Protein AF-A0A660KVC2-F1 (afdb_monomer)

Sequence (529 aa):
MSEDPYRMYIVVRRGAFTSLDAGGRMVGLAAVRAVRQFDMPAEWLARAGKVVLRARQPSQFARLLEEPHAVGGDGVIALPPRRRSERSETLMKIQAMSTELDAPPASASAPVVYAVNPHVTMSTGKTLAQIAHAAVMADQLGLDVTHARVVVPRDWERLDGCVAEVRDAGLTEVPPGTVTVRVLESKPMRAFASDNYAPILPEALEAINAANVGHAVSYGADEWTDRLRDRSAEVFGTRDIFPVFNGTGANVVGLRAMLRPWQGVICAETAHLNVDEGGAPEVMGAIKLLTVPTPDGKLTPSLVDTRVTRIGDEHAVQPGVVSVTQSTELGTLYTVEELRALADHAHAHGMLFHIDGSRLANAAASLDVDLRAITTDVGADVVSVGGTKIGLLAAEAVLVLNPELAPSLLYLRKQSMQLASKMRFVSAQLLALLDGDLWRRSAGNANAMAQRLADGVREHVEVTQPVQANGVFAILPPGAAGELQRSFKFYEWNEATGEVRWMCSWDTTEADVDAFVAAVRDVVAATVQ

Nearest PDB structures (foldseek):
  7w0i-assembly1_A  TM=9.593E-01  e=3.710E-34  Mycolicibacterium vanbaalenii PYR-1
  5vye-assembly1_C  TM=9.673E-01  e=1.315E-33  Pseudomonas putida
  7yvr-assembly1_C  TM=9.758E-01  e=3.399E-33  Neptunomonas marina
  1v72-assembly1_A  TM=9.641E-01  e=1.569E-32  Pseudomonas putida
  3wgb-assembly1_C  TM=8.639E-01  e=2.713E-19  Aeromonas jandaei

Structure (mmCIF, N/CA/C/O backbone):
data_AF-A0A660KVC2-F1
#
_entry.id   AF-A0A660KVC2-F1
#
loop_
_atom_site.group_PDB
_atom_site.id
_atom_site.type_symbol
_atom_site.label_atom_id
_atom_site.label_alt_id
_atom_site.label_comp_id
_atom_site.label_asym_id
_atom_site.label_entity_id
_atom_site.label_seq_id
_atom_site.pdbx_PDB_ins_code
_atom_site.Cartn_x
_atom_site.Cartn_y
_atom_site.Cartn_z
_atom_site.occupancy
_atom_site.B_iso_or_equiv
_atom_site.auth_seq_id
_atom_site.auth_comp_id
_atom_site.auth_asym_id
_atom_site.auth_atom_id
_atom_site.pdbx_PDB_model_num
ATOM 1 N N . MET A 1 1 ? 38.945 -5.218 -45.759 1.00 55.22 1 MET A N 1
ATOM 2 C CA . MET A 1 1 ? 37.514 -5.109 -45.380 1.00 55.22 1 MET A CA 1
ATOM 3 C C . MET A 1 1 ? 36.701 -5.141 -46.663 1.00 55.22 1 MET A C 1
ATOM 5 O O . MET A 1 1 ? 37.170 -4.549 -47.622 1.00 55.22 1 MET A O 1
ATOM 9 N N . SER A 1 2 ? 35.556 -5.837 -46.700 1.00 62.12 2 SER A N 1
ATOM 10 C CA . SER A 1 2 ? 34.644 -5.810 -47.861 1.00 62.12 2 SER A CA 1
ATOM 11 C C . SER A 1 2 ? 34.328 -4.358 -48.246 1.00 62.12 2 SER A C 1
ATOM 13 O O . SER A 1 2 ? 34.003 -3.564 -47.361 1.00 62.12 2 SER A O 1
ATOM 15 N N . GLU A 1 3 ? 34.449 -4.009 -49.530 1.00 77.19 3 GLU A N 1
ATOM 16 C CA . GLU A 1 3 ? 34.152 -2.659 -50.040 1.00 77.19 3 GLU A CA 1
ATOM 17 C C . GLU A 1 3 ? 32.653 -2.315 -49.952 1.00 77.19 3 GLU A C 1
ATOM 19 O O . GLU A 1 3 ? 32.286 -1.140 -49.974 1.00 77.19 3 GLU A O 1
ATOM 24 N N . ASP A 1 4 ? 31.792 -3.327 -49.779 1.00 86.50 4 ASP A N 1
ATOM 25 C CA . ASP A 1 4 ? 30.340 -3.173 -49.692 1.00 86.50 4 ASP A CA 1
ATOM 26 C C . ASP A 1 4 ? 29.723 -4.025 -48.557 1.00 86.50 4 ASP A C 1
ATOM 28 O O . ASP A 1 4 ? 29.153 -5.092 -48.808 1.00 86.50 4 ASP A O 1
ATOM 32 N N . PRO A 1 5 ? 29.880 -3.615 -47.281 1.00 88.69 5 PRO A N 1
ATOM 33 C CA . PRO A 1 5 ? 29.387 -4.377 -46.138 1.00 88.69 5 PRO A CA 1
ATOM 34 C C . PRO A 1 5 ? 27.872 -4.229 -45.951 1.00 88.69 5 PRO A C 1
ATOM 36 O O . PRO A 1 5 ? 27.295 -3.169 -46.210 1.00 88.69 5 PRO A O 1
ATOM 39 N N . TYR A 1 6 ? 27.240 -5.248 -45.364 1.00 91.06 6 TYR A N 1
ATOM 40 C CA . TYR A 1 6 ? 25.853 -5.149 -44.914 1.00 91.06 6 TYR A CA 1
ATOM 41 C C . TYR A 1 6 ? 25.669 -4.017 -43.890 1.00 91.06 6 TYR A C 1
ATOM 43 O O . TYR A 1 6 ? 26.442 -3.860 -42.930 1.00 91.06 6 TYR A O 1
ATOM 51 N N . ARG A 1 7 ? 24.607 -3.228 -44.080 1.00 91.88 7 ARG A N 1
ATOM 52 C CA . ARG A 1 7 ? 24.173 -2.182 -43.148 1.00 91.88 7 ARG A CA 1
ATOM 53 C C . ARG A 1 7 ? 22.661 -2.194 -43.006 1.00 91.88 7 ARG A C 1
ATOM 55 O O . ARG A 1 7 ? 21.950 -2.258 -44.003 1.00 91.88 7 ARG A O 1
ATOM 62 N N . MET A 1 8 ? 22.190 -2.075 -41.770 1.00 93.50 8 MET A N 1
ATOM 63 C CA . MET A 1 8 ? 20.798 -1.734 -41.485 1.00 93.50 8 MET A CA 1
ATOM 64 C C . MET A 1 8 ? 20.607 -0.235 -41.723 1.00 93.50 8 MET A C 1
ATOM 66 O O . MET A 1 8 ? 21.401 0.574 -41.233 1.00 93.50 8 MET A O 1
ATOM 70 N N . TYR A 1 9 ? 19.565 0.136 -42.462 1.00 94.12 9 TYR A N 1
ATOM 71 C CA . TYR A 1 9 ? 19.250 1.535 -42.747 1.00 94.12 9 TYR A CA 1
ATOM 72 C C . TYR A 1 9 ? 18.032 1.954 -41.947 1.00 94.12 9 TYR A C 1
ATOM 74 O O . TYR A 1 9 ? 16.957 1.385 -42.110 1.00 94.12 9 TYR A O 1
ATOM 82 N N . ILE A 1 10 ? 18.204 2.961 -41.099 1.00 95.75 10 ILE A N 1
ATOM 83 C CA . ILE A 1 10 ? 17.119 3.539 -40.314 1.00 95.75 10 ILE A CA 1
ATOM 84 C C . ILE A 1 10 ? 16.818 4.907 -40.905 1.00 95.75 10 ILE A C 1
ATOM 86 O O . ILE A 1 10 ? 17.673 5.789 -40.908 1.00 95.75 10 ILE A O 1
ATOM 90 N N . VAL A 1 11 ? 15.626 5.087 -41.454 1.00 94.94 11 VAL A N 1
ATOM 91 C CA . VAL A 1 11 ? 15.217 6.328 -42.100 1.00 94.94 11 VAL A CA 1
ATOM 92 C C . VAL A 1 11 ? 14.275 7.089 -41.186 1.00 94.94 11 VAL A C 1
ATOM 94 O O . VAL A 1 11 ? 13.237 6.576 -40.777 1.00 94.94 11 VAL A O 1
ATOM 97 N N . VAL A 1 12 ? 14.625 8.339 -40.897 1.00 95.06 12 VAL A N 1
ATOM 98 C CA . VAL A 1 12 ? 13.819 9.240 -40.073 1.00 95.06 12 VAL A CA 1
ATOM 99 C C . VAL A 1 12 ? 13.183 10.323 -40.940 1.00 95.06 12 VAL A C 1
ATOM 101 O O . VAL A 1 12 ? 13.833 10.930 -41.801 1.00 95.06 12 VAL A O 1
ATOM 104 N N . ARG A 1 13 ? 11.892 10.577 -40.731 1.00 93.94 13 ARG A N 1
ATOM 105 C CA . ARG A 1 13 ? 11.161 11.676 -41.363 1.00 93.94 13 ARG A CA 1
ATOM 106 C C . ARG A 1 13 ? 11.606 12.992 -40.737 1.00 93.94 13 ARG A C 1
ATOM 108 O O . ARG A 1 13 ? 11.721 13.109 -39.518 1.00 93.94 13 ARG A O 1
ATOM 115 N N . ARG A 1 14 ? 11.818 14.020 -41.560 1.00 90.88 14 ARG A N 1
ATOM 116 C CA . ARG A 1 14 ? 12.058 15.377 -41.055 1.00 90.88 14 ARG A CA 1
ATOM 117 C C . ARG A 1 14 ? 10.936 15.792 -40.091 1.00 90.88 14 ARG A C 1
ATOM 119 O O . ARG A 1 14 ? 9.765 15.706 -40.446 1.00 90.88 14 ARG A O 1
ATOM 126 N N . GLY A 1 15 ? 11.314 16.254 -38.899 1.00 88.62 15 GLY A N 1
ATOM 127 C CA . GLY A 1 15 ? 10.369 16.693 -37.869 1.00 88.62 15 GLY A CA 1
ATOM 128 C C . GLY A 1 15 ? 9.668 15.562 -37.110 1.00 88.62 15 GLY A C 1
ATOM 129 O O . GLY A 1 15 ? 8.709 15.842 -36.406 1.00 88.62 15 GLY A O 1
ATOM 130 N N . ALA A 1 16 ? 10.107 14.302 -37.240 1.00 90.19 16 ALA A N 1
ATOM 131 C CA . ALA A 1 16 ? 9.573 13.202 -36.426 1.00 90.19 16 ALA A CA 1
ATOM 132 C C . ALA A 1 16 ? 9.851 13.385 -34.922 1.00 90.19 16 ALA A C 1
ATOM 134 O O . ALA A 1 16 ? 9.072 12.934 -34.093 1.00 90.19 16 ALA A O 1
ATOM 135 N N . PHE A 1 17 ? 10.948 14.058 -34.581 1.00 93.31 17 PHE A N 1
ATOM 136 C CA . PHE A 1 17 ? 11.361 14.381 -33.218 1.00 93.31 17 PHE A CA 1
ATOM 137 C C . PHE A 1 17 ? 12.296 15.598 -33.241 1.00 93.31 17 PHE A C 1
ATOM 139 O O . PHE A 1 17 ? 12.902 15.897 -34.276 1.00 93.31 17 PHE A O 1
ATOM 146 N N . THR A 1 18 ? 12.411 16.291 -32.106 1.00 92.81 18 THR A N 1
ATOM 147 C CA . THR A 1 18 ? 13.280 17.471 -31.932 1.00 92.81 18 THR A CA 1
ATOM 148 C C . THR A 1 18 ? 14.447 17.231 -30.975 1.00 92.81 18 THR A C 1
ATOM 150 O O . THR A 1 18 ? 15.451 17.924 -31.082 1.00 92.81 18 THR A O 1
ATOM 153 N N . SER A 1 19 ? 14.375 16.213 -30.108 1.00 95.56 19 SER A N 1
ATOM 154 C CA . SER A 1 19 ? 15.420 15.889 -29.129 1.00 95.56 19 SER A CA 1
ATOM 155 C C . SER A 1 19 ? 16.122 14.563 -29.415 1.00 95.56 19 SER A C 1
ATOM 157 O O . SER A 1 19 ? 15.546 13.645 -30.013 1.00 95.56 19 SER A O 1
ATOM 159 N N . LEU A 1 20 ? 17.370 14.444 -28.950 1.00 95.31 20 LEU A N 1
ATOM 160 C CA . LEU A 1 20 ? 18.139 13.201 -29.047 1.00 95.31 20 LEU A CA 1
ATOM 161 C C . LEU A 1 20 ? 17.508 12.067 -28.222 1.00 95.31 20 LEU A C 1
ATOM 163 O O . LEU A 1 20 ? 17.579 10.915 -28.635 1.00 95.31 20 LEU A O 1
ATOM 167 N N . ASP A 1 21 ? 16.847 12.392 -27.108 1.00 96.25 21 ASP A N 1
ATOM 168 C CA . ASP A 1 21 ? 16.112 11.433 -26.270 1.00 96.25 21 ASP A CA 1
ATOM 169 C C . ASP A 1 21 ? 14.942 10.786 -27.021 1.00 96.25 21 ASP A C 1
ATOM 171 O O . ASP A 1 21 ? 14.884 9.563 -27.172 1.00 96.25 21 ASP A O 1
ATOM 175 N N . ALA A 1 22 ? 14.050 11.601 -27.593 1.00 94.38 22 ALA A N 1
ATOM 176 C CA . ALA A 1 22 ? 12.944 11.087 -28.395 1.00 94.38 22 ALA A CA 1
ATOM 177 C C . ALA A 1 22 ? 13.447 10.340 -29.641 1.00 94.38 22 ALA A C 1
ATOM 179 O O . ALA A 1 22 ? 12.988 9.232 -29.924 1.00 94.38 22 ALA A O 1
ATOM 180 N N . GLY A 1 23 ? 14.426 10.915 -30.349 1.00 94.75 23 GLY A N 1
ATOM 181 C CA . GLY A 1 23 ? 15.004 10.307 -31.544 1.00 94.75 23 GLY A CA 1
ATOM 182 C C . GLY A 1 23 ? 15.671 8.964 -31.267 1.00 94.75 23 GLY A C 1
ATOM 183 O O . GLY A 1 23 ? 15.422 8.000 -31.988 1.00 94.75 23 GLY A O 1
ATOM 184 N N . GLY A 1 24 ? 16.480 8.877 -30.210 1.00 95.50 24 GLY A N 1
ATOM 185 C CA . GLY A 1 24 ? 17.190 7.658 -29.834 1.00 95.50 24 GLY A CA 1
ATOM 186 C C . GLY A 1 24 ? 16.246 6.535 -29.422 1.00 95.50 24 GLY A C 1
ATOM 187 O O . GLY A 1 24 ? 16.423 5.412 -29.890 1.00 95.50 24 GLY A O 1
ATOM 188 N N . ARG A 1 25 ? 15.190 6.838 -28.651 1.00 94.44 25 ARG A N 1
ATOM 189 C CA . ARG A 1 25 ? 14.144 5.858 -28.308 1.00 94.44 25 ARG A CA 1
ATOM 190 C C . ARG A 1 25 ? 13.460 5.303 -29.558 1.00 94.44 25 ARG A C 1
ATOM 192 O O . ARG A 1 25 ? 13.376 4.090 -29.728 1.00 94.44 25 ARG A O 1
ATOM 199 N N . MET A 1 26 ? 13.002 6.178 -30.456 1.00 95.06 26 MET A N 1
ATOM 200 C CA . MET A 1 26 ? 12.281 5.762 -31.668 1.00 95.06 26 MET A CA 1
ATOM 201 C C . MET A 1 26 ? 13.167 4.959 -32.627 1.00 95.06 26 MET A C 1
ATOM 203 O O . MET A 1 26 ? 12.741 3.940 -33.169 1.00 95.06 26 MET A O 1
ATOM 207 N N . VAL A 1 27 ? 14.413 5.400 -32.821 1.00 95.56 27 VAL A N 1
ATOM 208 C CA . VAL A 1 27 ? 15.405 4.720 -33.662 1.00 95.56 27 VAL A CA 1
ATOM 209 C C . VAL A 1 27 ? 15.804 3.363 -33.074 1.00 95.56 27 VAL A C 1
ATOM 211 O O . VAL A 1 27 ? 15.880 2.382 -33.815 1.00 95.56 27 VAL A O 1
ATOM 214 N N . GLY A 1 28 ? 16.008 3.284 -31.756 1.00 95.31 28 GLY A N 1
ATOM 215 C CA . GLY A 1 28 ? 16.292 2.034 -31.054 1.00 95.31 28 GLY A CA 1
ATOM 216 C C . GLY A 1 28 ? 15.158 1.022 -31.179 1.00 95.31 28 GLY A C 1
ATOM 217 O O . GLY A 1 28 ? 15.394 -0.112 -31.592 1.00 95.31 28 GLY A O 1
ATOM 218 N N . LEU A 1 29 ? 13.920 1.454 -30.928 1.00 94.12 29 LEU A N 1
ATOM 219 C CA . LEU A 1 29 ? 12.742 0.597 -31.044 1.00 94.12 29 LEU A CA 1
ATOM 220 C C . LEU A 1 29 ? 12.541 0.080 -32.476 1.00 94.12 29 LEU A C 1
ATOM 222 O O . LEU A 1 29 ? 12.248 -1.098 -32.670 1.00 94.12 29 LEU A O 1
ATOM 226 N N . ALA A 1 30 ? 12.733 0.931 -33.488 1.00 94.25 30 ALA A N 1
ATOM 227 C CA . ALA A 1 30 ? 12.654 0.510 -34.886 1.00 94.25 30 ALA A CA 1
ATOM 228 C C . ALA A 1 30 ? 13.721 -0.545 -35.230 1.00 94.25 30 ALA A C 1
ATOM 230 O O . ALA A 1 30 ? 13.408 -1.538 -35.885 1.00 94.25 30 ALA A O 1
ATOM 231 N N . ALA A 1 31 ? 14.960 -0.370 -34.753 1.00 94.38 31 ALA A N 1
ATOM 232 C CA . ALA A 1 31 ? 16.032 -1.342 -34.962 1.00 94.38 31 ALA A CA 1
ATOM 233 C C . ALA A 1 31 ? 15.721 -2.698 -34.311 1.00 94.38 31 ALA A C 1
ATOM 235 O O . ALA A 1 31 ? 15.886 -3.730 -34.957 1.00 94.38 31 ALA A O 1
ATOM 236 N N . VAL A 1 32 ? 15.228 -2.696 -33.070 1.00 94.06 32 VAL A N 1
ATOM 237 C CA . VAL A 1 32 ? 14.832 -3.918 -32.350 1.00 94.06 32 VAL A CA 1
ATOM 238 C C . VAL A 1 32 ? 13.698 -4.644 -33.067 1.00 94.06 32 VAL A C 1
ATOM 240 O O . VAL A 1 32 ? 13.800 -5.843 -33.319 1.00 94.06 32 VAL A O 1
ATOM 243 N N . ARG A 1 33 ? 12.652 -3.924 -33.491 1.00 92.56 33 ARG A N 1
ATOM 244 C CA . ARG A 1 33 ? 11.556 -4.521 -34.271 1.00 92.56 33 ARG A CA 1
ATOM 245 C C . ARG A 1 33 ? 12.059 -5.151 -35.571 1.00 92.56 33 ARG A C 1
ATOM 247 O O . ARG A 1 33 ? 11.649 -6.258 -35.893 1.00 92.56 33 ARG A O 1
ATOM 254 N N . ALA A 1 34 ? 12.972 -4.490 -36.285 1.00 91.38 34 ALA A N 1
ATOM 255 C CA . ALA A 1 34 ? 13.549 -5.039 -37.511 1.00 91.38 34 ALA A CA 1
ATOM 256 C C . ALA A 1 34 ? 14.370 -6.318 -37.266 1.00 91.38 34 ALA A C 1
ATOM 258 O O . ALA A 1 34 ? 14.262 -7.251 -38.055 1.00 91.38 34 ALA A O 1
ATOM 259 N N . VAL A 1 35 ? 15.157 -6.384 -36.182 1.00 91.69 35 VAL A N 1
ATOM 260 C CA . VAL A 1 35 ? 15.903 -7.605 -35.809 1.00 91.69 35 VAL A CA 1
ATOM 261 C C . VAL A 1 35 ? 14.960 -8.747 -35.426 1.00 91.69 35 VAL A C 1
ATOM 263 O O . VAL A 1 35 ? 15.225 -9.886 -35.786 1.00 91.69 35 VAL A O 1
ATOM 266 N N . ARG A 1 36 ? 13.857 -8.459 -34.726 1.00 90.62 36 ARG A N 1
ATOM 267 C CA . ARG A 1 36 ? 12.861 -9.473 -34.338 1.00 90.62 36 ARG A CA 1
ATOM 268 C C . ARG A 1 36 ? 12.024 -9.981 -35.514 1.00 90.62 36 ARG A C 1
ATOM 270 O O . ARG A 1 36 ? 11.565 -11.115 -35.485 1.00 90.62 36 ARG A O 1
ATOM 277 N N . GLN A 1 37 ? 11.777 -9.131 -36.509 1.00 90.06 37 GLN A N 1
ATOM 278 C CA . GLN A 1 37 ? 10.867 -9.433 -37.615 1.00 90.06 37 GLN A CA 1
ATOM 279 C C . GLN A 1 37 ? 11.550 -10.102 -38.814 1.00 90.06 37 GLN A C 1
ATOM 281 O O . GLN A 1 37 ? 10.869 -10.763 -39.597 1.00 90.06 37 GLN A O 1
ATOM 286 N N . PHE A 1 38 ? 12.861 -9.924 -38.996 1.00 87.25 38 PHE A N 1
ATOM 287 C CA . PHE A 1 38 ? 13.574 -10.429 -40.171 1.00 87.25 38 PHE A CA 1
ATOM 288 C C . PHE A 1 38 ? 14.781 -11.282 -39.810 1.00 87.25 38 PHE A C 1
ATOM 290 O O . PHE A 1 38 ? 15.498 -10.998 -38.853 1.00 87.25 38 PHE A O 1
ATOM 297 N N . ASP A 1 39 ? 15.081 -12.245 -40.678 1.00 85.88 39 ASP A N 1
ATOM 298 C CA . ASP A 1 39 ? 16.322 -13.005 -40.606 1.00 85.88 39 ASP A CA 1
ATOM 299 C C . ASP A 1 39 ? 17.520 -12.112 -40.951 1.00 85.88 39 ASP A C 1
ATOM 301 O O . ASP A 1 39 ? 17.613 -11.519 -42.031 1.00 85.88 39 ASP A O 1
ATOM 305 N N . MET A 1 40 ? 18.454 -11.993 -40.008 1.00 88.62 40 MET A N 1
ATOM 306 C CA . MET A 1 40 ? 19.646 -11.162 -40.159 1.00 88.62 40 MET A CA 1
ATOM 307 C C . MET A 1 40 ? 20.778 -11.957 -40.834 1.00 88.62 40 MET A C 1
ATOM 309 O O . MET A 1 40 ? 21.119 -13.042 -40.357 1.00 88.62 40 MET A O 1
ATOM 313 N N . PRO A 1 41 ? 21.436 -11.427 -41.887 1.00 88.44 41 PRO A N 1
ATOM 314 C CA . PRO A 1 41 ? 22.570 -12.104 -42.513 1.00 88.44 41 PRO A CA 1
ATOM 315 C C . PRO A 1 41 ? 23.691 -12.390 -41.506 1.00 88.44 41 PRO A C 1
ATOM 317 O O . PRO A 1 41 ? 24.095 -11.495 -40.761 1.00 88.44 41 PRO A O 1
ATOM 320 N N . ALA A 1 42 ? 24.263 -13.599 -41.532 1.00 86.62 42 ALA A N 1
ATOM 321 C CA . ALA A 1 42 ? 25.360 -13.991 -40.636 1.00 86.62 42 ALA A CA 1
ATOM 322 C C . ALA A 1 42 ? 26.570 -13.036 -40.721 1.00 86.62 42 ALA A C 1
ATOM 324 O O . ALA A 1 42 ? 27.172 -12.691 -39.706 1.00 86.62 42 ALA A O 1
ATOM 325 N N . GLU A 1 43 ? 26.876 -12.532 -41.924 1.00 86.69 43 GLU A N 1
ATOM 326 C CA . GLU A 1 43 ? 27.922 -11.523 -42.145 1.00 86.69 43 GLU A CA 1
ATOM 327 C C . GLU A 1 43 ? 27.616 -10.198 -41.422 1.00 86.69 43 GLU A C 1
ATOM 329 O O . GLU A 1 43 ? 28.523 -9.546 -40.904 1.00 86.69 43 GLU A O 1
ATOM 334 N N . TRP A 1 44 ? 26.341 -9.798 -41.348 1.00 88.94 44 TRP A N 1
ATOM 335 C CA . TRP A 1 44 ? 25.939 -8.612 -40.594 1.00 88.94 44 TRP A CA 1
ATOM 336 C C . TRP A 1 44 ? 25.977 -8.865 -39.089 1.00 88.94 44 TRP A C 1
ATOM 338 O O . TRP A 1 44 ? 26.478 -8.013 -38.363 1.00 88.94 44 TRP A O 1
ATOM 348 N N . LEU A 1 45 ? 25.515 -10.026 -38.618 1.00 83.31 45 LEU A N 1
ATOM 349 C CA . LEU A 1 45 ? 25.576 -10.391 -37.198 1.00 83.31 45 LEU A CA 1
ATOM 350 C C . LEU A 1 45 ? 27.017 -10.362 -36.662 1.00 83.31 45 LEU A C 1
ATOM 352 O O . LEU A 1 45 ? 27.244 -9.880 -35.556 1.00 83.31 45 LEU A O 1
ATOM 356 N N . ALA A 1 46 ? 27.997 -10.770 -37.477 1.00 81.69 46 ALA A N 1
ATOM 357 C CA . ALA A 1 46 ? 29.417 -10.707 -37.128 1.00 81.69 46 ALA A CA 1
ATOM 358 C C . ALA A 1 46 ? 29.962 -9.270 -36.968 1.00 81.69 46 ALA A C 1
ATOM 360 O O . ALA A 1 46 ? 30.953 -9.060 -36.268 1.00 81.69 46 ALA A O 1
ATOM 361 N N . ARG A 1 47 ? 29.350 -8.267 -37.620 1.00 82.75 47 ARG A N 1
ATOM 362 C CA . ARG A 1 47 ? 29.733 -6.846 -37.503 1.00 82.75 47 ARG A CA 1
ATOM 363 C C . ARG A 1 47 ? 28.551 -5.918 -37.802 1.00 82.75 47 ARG A C 1
ATOM 365 O O . ARG A 1 47 ? 28.486 -5.276 -38.859 1.00 82.75 47 ARG A O 1
ATOM 372 N N . ALA A 1 48 ? 27.633 -5.828 -36.842 1.00 83.25 48 ALA A N 1
ATOM 373 C CA . ALA A 1 48 ? 26.320 -5.206 -37.002 1.00 83.25 48 ALA A CA 1
ATOM 374 C C . ALA A 1 48 ? 26.373 -3.675 -37.166 1.00 83.25 48 ALA A C 1
ATOM 376 O O . ALA A 1 48 ? 26.184 -2.911 -36.221 1.00 83.25 48 ALA A O 1
ATOM 377 N N . GLY A 1 49 ? 26.585 -3.199 -38.395 1.00 87.56 49 GLY A N 1
ATOM 378 C CA . GLY A 1 49 ? 26.581 -1.768 -38.710 1.00 87.56 49 GLY A CA 1
ATOM 379 C C . GLY A 1 49 ? 25.186 -1.216 -39.005 1.00 87.56 49 GLY A C 1
ATOM 380 O O . GLY A 1 49 ? 24.397 -1.841 -39.722 1.00 87.56 49 GLY A O 1
ATOM 381 N N . LYS A 1 50 ? 24.908 -0.010 -38.504 1.00 92.19 50 LYS A N 1
ATOM 382 C CA . LYS A 1 50 ? 23.650 0.725 -38.704 1.00 92.19 50 LYS A CA 1
ATOM 383 C C . LYS A 1 50 ? 23.940 2.111 -39.281 1.00 92.19 50 LYS A C 1
ATOM 385 O O . LYS A 1 50 ? 24.973 2.702 -38.976 1.00 92.19 50 LYS A O 1
ATOM 390 N N . VAL A 1 51 ? 23.049 2.625 -40.126 1.00 93.31 51 VAL A N 1
ATOM 391 C CA . VAL A 1 51 ? 23.160 3.961 -40.730 1.00 93.31 51 VAL A CA 1
ATOM 392 C C . VAL A 1 51 ? 21.826 4.682 -40.600 1.00 93.31 51 VAL A C 1
ATOM 394 O O . VAL A 1 51 ? 20.808 4.171 -41.062 1.00 93.31 51 VAL A O 1
ATOM 397 N N . VAL A 1 52 ? 21.841 5.885 -40.021 1.00 95.00 52 VAL A N 1
ATOM 398 C CA . VAL A 1 52 ? 20.643 6.726 -39.896 1.00 95.00 52 VAL A CA 1
ATOM 399 C C . VAL A 1 52 ? 20.591 7.755 -41.026 1.00 95.00 52 VAL A C 1
ATOM 401 O O . VAL A 1 52 ? 21.492 8.582 -41.202 1.00 95.00 52 VAL A O 1
ATOM 404 N N . LEU A 1 53 ? 19.519 7.697 -41.808 1.00 94.69 53 LEU A N 1
ATOM 405 C CA . LEU A 1 53 ? 19.264 8.523 -42.983 1.00 94.69 53 LEU A CA 1
ATOM 406 C C . LEU A 1 53 ? 18.053 9.433 -42.745 1.00 94.69 53 LEU A C 1
ATOM 408 O O . LEU A 1 53 ? 17.168 9.103 -41.962 1.00 94.69 53 LEU A O 1
ATOM 412 N N . ARG A 1 54 ? 17.977 10.572 -43.443 1.00 93.94 54 ARG A N 1
ATOM 413 C CA . ARG A 1 54 ? 16.888 11.551 -43.278 1.00 93.94 54 ARG A CA 1
ATOM 414 C C . ARG A 1 54 ? 16.062 11.721 -44.548 1.00 93.94 54 ARG A C 1
ATOM 416 O O . ARG A 1 54 ? 16.533 12.332 -45.511 1.00 93.94 54 ARG A O 1
ATOM 423 N N . ALA A 1 55 ? 14.796 11.313 -44.502 1.00 92.25 55 ALA A N 1
ATOM 424 C CA . ALA A 1 55 ? 13.803 11.653 -45.518 1.00 92.25 55 ALA A CA 1
ATOM 425 C C . ALA A 1 55 ? 13.378 13.123 -45.352 1.00 92.25 55 ALA A C 1
ATOM 427 O O . ALA A 1 55 ? 12.752 13.507 -44.360 1.00 92.25 55 ALA A O 1
ATOM 428 N N . ARG A 1 56 ? 13.760 13.974 -46.311 1.00 87.56 56 ARG A N 1
ATOM 429 C CA . ARG A 1 56 ? 13.514 15.428 -46.261 1.00 87.56 56 ARG A CA 1
ATOM 430 C C . ARG A 1 56 ? 12.117 15.798 -46.740 1.00 87.56 56 ARG A C 1
ATOM 432 O O . ARG A 1 56 ? 11.589 16.814 -46.298 1.00 87.56 56 ARG A O 1
ATOM 439 N N . GLN A 1 57 ? 11.557 14.995 -47.642 1.00 88.56 57 GLN A N 1
ATOM 440 C CA . GLN A 1 57 ? 10.214 15.169 -48.186 1.00 88.56 57 GLN A CA 1
ATOM 441 C C . GLN A 1 57 ? 9.289 14.057 -47.670 1.00 88.56 57 GLN A C 1
ATOM 443 O O . GLN A 1 57 ? 9.716 12.900 -47.631 1.00 88.56 57 GLN A O 1
ATOM 448 N N . PRO A 1 58 ? 8.021 14.358 -47.332 1.00 85.25 58 PRO A N 1
ATOM 449 C CA . PRO A 1 58 ? 7.053 13.341 -46.913 1.00 85.25 58 PRO A CA 1
ATOM 450 C C . PRO A 1 58 ? 6.894 12.196 -47.924 1.00 85.25 58 PRO A C 1
ATOM 452 O O . PRO A 1 58 ? 6.796 11.039 -47.530 1.00 85.25 58 PRO A O 1
ATOM 455 N N . SER A 1 59 ? 6.968 12.504 -49.223 1.00 88.44 59 SER A N 1
ATOM 456 C CA . SER A 1 59 ? 6.891 11.526 -50.315 1.00 88.44 59 SER A CA 1
ATOM 457 C C . SER A 1 59 ? 8.035 10.507 -50.311 1.00 88.44 59 SER A C 1
ATOM 459 O O . SER A 1 59 ? 7.819 9.355 -50.672 1.00 88.44 59 SER A O 1
ATOM 461 N N . GLN A 1 60 ? 9.242 10.896 -49.881 1.00 89.88 60 GLN A N 1
ATOM 462 C CA . GLN A 1 60 ? 10.371 9.967 -49.745 1.00 89.88 60 GLN A CA 1
ATOM 463 C C . GLN A 1 60 ? 10.098 8.938 -48.649 1.00 89.88 60 GLN A C 1
ATOM 465 O O . GLN A 1 60 ? 10.373 7.759 -48.830 1.00 89.88 60 GLN A O 1
ATOM 470 N N . PHE A 1 61 ? 9.549 9.392 -47.521 1.00 88.88 61 PHE A N 1
ATOM 471 C CA . PHE A 1 61 ? 9.238 8.528 -46.388 1.00 88.88 61 PHE A CA 1
ATOM 472 C C . PHE A 1 61 ? 8.072 7.582 -46.705 1.00 88.88 61 PHE A C 1
ATOM 474 O O . PHE A 1 61 ? 8.167 6.396 -46.417 1.00 88.88 61 PHE A O 1
ATOM 481 N N . ALA A 1 62 ? 7.020 8.082 -47.364 1.00 87.81 62 ALA A N 1
ATOM 482 C CA . ALA A 1 62 ? 5.884 7.267 -47.799 1.00 87.81 62 ALA A CA 1
ATOM 483 C C . ALA A 1 62 ? 6.313 6.128 -48.740 1.00 87.81 62 ALA A C 1
ATOM 485 O O . ALA A 1 62 ? 5.973 4.979 -48.500 1.00 87.81 62 ALA A O 1
ATOM 486 N N . ARG A 1 63 ? 7.157 6.421 -49.739 1.00 88.69 63 ARG A N 1
ATOM 487 C CA . ARG A 1 63 ? 7.683 5.397 -50.660 1.00 88.69 63 ARG A CA 1
ATOM 488 C C . ARG A 1 63 ? 8.538 4.333 -49.974 1.00 88.69 63 ARG A C 1
ATOM 490 O O . ARG A 1 63 ? 8.587 3.206 -50.441 1.00 88.69 63 ARG A O 1
ATOM 497 N N . LEU A 1 64 ? 9.236 4.687 -48.896 1.00 89.00 64 LEU A N 1
ATOM 498 C CA . LEU A 1 64 ? 10.014 3.721 -48.118 1.00 89.00 64 LEU A CA 1
ATOM 499 C C . LEU A 1 64 ? 9.147 2.839 -47.221 1.00 89.00 64 LEU A C 1
ATOM 501 O O . LEU A 1 64 ? 9.552 1.719 -46.940 1.00 89.00 64 LEU A O 1
ATOM 505 N N . LEU A 1 65 ? 7.985 3.322 -46.765 1.00 86.06 65 LEU A N 1
ATOM 506 C CA . LEU A 1 65 ? 7.017 2.486 -46.041 1.00 86.06 65 LEU A CA 1
ATOM 507 C C . LEU A 1 65 ? 6.449 1.380 -46.933 1.00 86.06 65 LEU A C 1
ATOM 509 O O . LEU A 1 65 ? 6.092 0.321 -46.435 1.00 86.06 65 LEU A O 1
ATOM 513 N N . GLU A 1 66 ? 6.374 1.635 -48.238 1.00 85.62 66 GLU A N 1
ATOM 514 C CA . GLU A 1 66 ? 5.924 0.671 -49.243 1.00 85.62 66 GLU A CA 1
ATOM 515 C C . GLU A 1 66 ? 7.019 -0.340 -49.629 1.00 85.62 66 GLU A C 1
ATOM 517 O O . GLU A 1 66 ? 6.731 -1.307 -50.335 1.00 85.62 66 GLU A O 1
ATOM 522 N N . GLU A 1 67 ? 8.274 -0.151 -49.192 1.00 83.19 67 GLU A N 1
ATOM 523 C CA . GLU A 1 67 ? 9.324 -1.122 -49.495 1.00 83.19 67 GLU A CA 1
ATOM 524 C C . GLU A 1 67 ? 9.082 -2.452 -48.770 1.00 83.19 67 GLU A C 1
ATOM 526 O O . GLU A 1 67 ? 8.768 -2.465 -47.573 1.00 83.19 67 GLU A O 1
ATOM 531 N N . PRO A 1 68 ? 9.314 -3.592 -49.453 1.00 71.94 68 PRO A N 1
ATOM 532 C CA . PRO A 1 68 ? 9.328 -4.888 -48.803 1.00 71.94 68 PRO A CA 1
ATOM 533 C C . PRO A 1 68 ? 10.262 -4.859 -47.594 1.00 71.94 68 PRO A C 1
ATOM 535 O O . PRO A 1 68 ? 11.414 -4.418 -47.687 1.00 71.94 68 PRO A O 1
ATOM 538 N N . HIS A 1 69 ? 9.763 -5.366 -46.469 1.00 74.00 69 HIS A N 1
ATOM 539 C CA . HIS A 1 69 ? 10.512 -5.465 -45.219 1.00 74.00 69 HIS A CA 1
ATOM 540 C C . HIS A 1 69 ? 10.829 -4.108 -44.550 1.00 74.00 69 HIS A C 1
ATOM 542 O O . HIS A 1 69 ? 11.821 -3.981 -43.838 1.00 74.00 69 HIS A O 1
ATOM 548 N N . ALA A 1 70 ? 9.997 -3.081 -44.735 1.00 80.25 70 ALA A N 1
ATOM 549 C CA . ALA A 1 70 ? 10.040 -1.873 -43.909 1.00 80.25 70 ALA A CA 1
ATOM 550 C C . ALA A 1 70 ? 9.329 -2.085 -42.561 1.00 80.25 70 ALA A C 1
ATOM 552 O O . ALA A 1 70 ? 8.176 -2.510 -42.522 1.00 80.25 70 ALA A O 1
ATOM 553 N N . VAL A 1 71 ? 10.002 -1.768 -41.447 1.00 78.88 71 VAL A N 1
ATOM 554 C CA . VAL A 1 71 ? 9.435 -1.893 -40.091 1.00 78.88 71 VAL A CA 1
ATOM 555 C C . VAL A 1 71 ? 9.518 -0.565 -39.379 1.00 78.88 71 VAL A C 1
ATOM 557 O O . VAL A 1 71 ? 10.602 -0.039 -39.133 1.00 78.88 71 VAL A O 1
ATOM 560 N N . GLY A 1 72 ? 8.364 -0.004 -39.042 1.00 71.81 72 GLY A N 1
ATOM 561 C CA . GLY A 1 72 ? 8.308 1.288 -38.382 1.00 71.81 72 GLY A CA 1
ATOM 562 C C . GLY A 1 72 ? 6.951 1.966 -38.484 1.00 71.81 72 GLY A C 1
ATOM 563 O O . GLY A 1 72 ? 6.043 1.496 -39.160 1.00 71.81 72 GLY A O 1
ATOM 564 N N . GLY A 1 73 ? 6.841 3.080 -37.773 1.00 73.38 73 GLY A N 1
ATOM 565 C CA . GLY A 1 73 ? 5.656 3.917 -37.623 1.00 73.38 73 GLY A CA 1
ATOM 566 C C . GLY A 1 73 ? 6.076 5.262 -37.029 1.00 73.38 73 GLY A C 1
ATOM 567 O O . GLY A 1 73 ? 7.228 5.432 -36.627 1.00 73.38 73 GLY A O 1
ATOM 568 N N . ASP A 1 74 ? 5.184 6.251 -37.034 1.00 82.19 74 ASP A N 1
ATOM 569 C CA . ASP A 1 74 ? 5.396 7.536 -36.342 1.00 82.19 74 ASP A CA 1
ATOM 570 C C . ASP A 1 74 ? 6.625 8.347 -36.794 1.00 82.19 74 ASP A C 1
ATOM 572 O O . ASP A 1 74 ? 7.156 9.184 -36.071 1.00 82.19 74 ASP A O 1
ATOM 576 N N . GLY A 1 75 ? 7.068 8.157 -38.041 1.00 89.75 75 GLY A N 1
ATOM 577 C CA . GLY A 1 75 ? 8.158 8.938 -38.631 1.00 89.75 75 GLY A CA 1
ATOM 578 C C . GLY A 1 75 ? 9.548 8.303 -38.536 1.00 89.75 75 GLY A C 1
ATOM 579 O O . GLY A 1 75 ? 10.514 8.966 -38.914 1.00 89.75 75 GLY A O 1
ATOM 580 N N . VAL A 1 76 ? 9.669 7.039 -38.113 1.00 94.50 76 VAL A N 1
ATOM 581 C CA . VAL A 1 76 ? 10.915 6.253 -38.195 1.00 94.50 76 VAL A CA 1
ATOM 582 C C . VAL A 1 76 ? 10.654 4.887 -38.832 1.00 94.50 76 VAL A C 1
ATOM 584 O O . VAL A 1 76 ? 9.663 4.238 -38.514 1.00 94.50 76 VAL A O 1
ATOM 587 N N . ILE A 1 77 ? 11.546 4.456 -39.726 1.00 93.81 77 ILE A N 1
ATOM 588 C CA . ILE A 1 77 ? 11.519 3.146 -40.397 1.00 93.81 77 ILE A CA 1
ATOM 589 C C . ILE A 1 77 ? 12.895 2.508 -40.272 1.00 93.81 77 ILE A C 1
ATOM 591 O O . ILE A 1 77 ? 13.894 3.183 -40.501 1.00 93.81 77 ILE A O 1
ATOM 595 N N . ALA A 1 78 ? 12.959 1.215 -39.982 1.00 94.38 78 ALA A N 1
ATOM 596 C CA . ALA A 1 78 ? 14.153 0.398 -40.133 1.00 94.38 78 ALA A CA 1
ATOM 597 C C . ALA A 1 78 ? 13.965 -0.592 -41.292 1.00 94.38 78 ALA A C 1
ATOM 599 O O . ALA A 1 78 ? 12.942 -1.269 -41.393 1.00 94.38 78 ALA A O 1
ATOM 600 N N . LEU A 1 79 ? 14.963 -0.656 -42.171 1.00 91.88 79 LEU A N 1
ATOM 601 C CA . LEU A 1 79 ? 15.069 -1.624 -43.261 1.00 91.88 79 LEU A CA 1
ATOM 602 C C . LEU A 1 79 ? 16.080 -2.714 -42.870 1.00 91.88 79 LEU A C 1
ATOM 604 O O . LEU A 1 79 ? 17.093 -2.380 -42.240 1.00 91.88 79 LEU A O 1
ATOM 608 N N . PRO A 1 80 ? 15.873 -3.986 -43.265 1.00 88.75 80 PRO A N 1
ATOM 609 C CA . PRO A 1 80 ? 16.799 -5.069 -42.958 1.00 88.75 80 PRO A CA 1
ATOM 610 C C . PRO A 1 80 ? 18.192 -4.789 -43.535 1.00 88.75 80 PRO A C 1
ATOM 612 O O . PRO A 1 80 ? 18.317 -4.031 -44.511 1.00 88.75 80 PRO A O 1
ATOM 615 N N . PRO A 1 81 ? 19.244 -5.401 -42.961 1.00 90.94 81 PRO A N 1
ATOM 616 C CA . PRO A 1 81 ? 20.597 -5.247 -43.458 1.00 90.94 81 PRO A CA 1
ATOM 617 C C . PRO A 1 81 ? 20.693 -5.569 -44.946 1.00 90.94 81 PRO A C 1
ATOM 619 O O . PRO A 1 81 ? 20.351 -6.667 -45.371 1.00 90.94 81 PRO A O 1
ATOM 622 N N . ARG A 1 82 ? 21.196 -4.616 -45.729 1.00 90.94 82 ARG A N 1
ATOM 623 C CA . ARG A 1 82 ? 21.473 -4.795 -47.160 1.00 90.94 82 ARG A CA 1
ATOM 624 C C . ARG A 1 82 ? 22.756 -4.080 -47.557 1.00 90.94 82 ARG A C 1
ATOM 626 O O . ARG A 1 82 ? 23.192 -3.135 -46.880 1.00 90.94 82 ARG A O 1
ATOM 633 N N . ARG A 1 83 ? 23.386 -4.539 -48.627 1.00 91.38 83 ARG A N 1
ATOM 634 C CA . ARG A 1 83 ? 24.583 -3.916 -49.197 1.00 91.38 83 ARG A CA 1
ATOM 635 C C . ARG A 1 83 ? 24.224 -2.579 -49.846 1.00 91.38 83 ARG A C 1
ATOM 637 O O . ARG A 1 83 ? 23.061 -2.273 -50.112 1.00 91.38 83 ARG A O 1
ATOM 644 N N . ARG A 1 84 ? 25.213 -1.717 -50.067 1.00 88.12 84 ARG A N 1
ATOM 645 C CA . ARG A 1 84 ? 25.024 -0.432 -50.753 1.00 88.12 84 ARG A CA 1
ATOM 646 C C . ARG A 1 84 ? 24.566 -0.638 -52.195 1.00 88.12 84 ARG A C 1
ATOM 648 O O . ARG A 1 84 ? 23.739 0.145 -52.655 1.00 88.12 84 ARG A O 1
ATOM 655 N N . SER A 1 85 ? 25.081 -1.663 -52.870 1.00 89.19 85 SER A N 1
ATOM 656 C CA . SER A 1 85 ? 24.667 -2.063 -54.223 1.00 89.19 85 SER A CA 1
ATOM 657 C C . SER A 1 85 ? 23.217 -2.561 -54.308 1.00 89.19 85 SER A C 1
ATOM 659 O O . SER A 1 85 ? 22.605 -2.463 -55.364 1.00 89.19 85 SER A O 1
ATOM 661 N N . GLU A 1 86 ? 22.640 -3.015 -53.194 1.00 89.75 86 GLU A N 1
ATOM 662 C CA . GLU A 1 86 ? 21.277 -3.565 -53.099 1.00 89.75 86 GLU A CA 1
ATOM 663 C C . GLU A 1 86 ? 20.226 -2.511 -52.699 1.00 89.75 86 GLU A C 1
ATOM 665 O O . GLU A 1 86 ? 19.071 -2.831 -52.410 1.00 89.75 86 GLU A O 1
ATOM 670 N N . ARG A 1 87 ? 20.610 -1.231 -52.609 1.00 90.00 87 ARG A N 1
ATOM 671 C CA . ARG A 1 87 ? 19.678 -0.162 -52.228 1.00 90.00 87 ARG A CA 1
ATOM 672 C C . ARG A 1 87 ? 18.696 0.126 -53.360 1.00 90.00 87 ARG A C 1
ATOM 674 O O . ARG A 1 87 ? 19.084 0.233 -54.518 1.00 90.00 87 ARG A O 1
ATOM 681 N N . SER A 1 88 ? 17.437 0.361 -52.996 1.00 88.19 88 SER A N 1
ATOM 682 C CA . SER A 1 88 ? 16.440 0.883 -53.927 1.00 88.19 88 SER A CA 1
ATOM 683 C C . SER A 1 88 ? 16.836 2.272 -54.441 1.00 88.19 88 SER A C 1
ATOM 685 O O . SER A 1 88 ? 17.566 3.023 -53.782 1.00 88.19 88 SER A O 1
ATOM 687 N N . GLU A 1 89 ? 16.280 2.664 -55.588 1.00 87.12 89 GLU A N 1
ATOM 688 C CA . GLU A 1 89 ? 16.480 4.006 -56.142 1.00 87.12 89 GLU A CA 1
ATOM 689 C C . GLU A 1 89 ? 16.044 5.106 -55.152 1.00 87.12 89 GLU A C 1
ATOM 691 O O . GLU A 1 89 ? 16.686 6.155 -55.042 1.00 87.12 89 GLU A O 1
ATOM 696 N N . THR A 1 90 ? 14.976 4.854 -54.385 1.00 87.50 90 THR A N 1
ATOM 697 C CA . THR A 1 90 ? 14.490 5.762 -53.338 1.00 87.50 90 THR A CA 1
ATOM 698 C C . THR A 1 90 ? 15.522 5.905 -52.222 1.00 87.50 90 THR A C 1
ATOM 700 O O . THR A 1 90 ? 15.889 7.029 -51.881 1.00 87.50 90 THR A O 1
ATOM 703 N N . LEU A 1 91 ? 16.043 4.797 -51.689 1.00 89.06 91 LEU A N 1
ATOM 704 C CA . LEU A 1 91 ? 17.011 4.797 -50.593 1.00 89.06 91 LEU A CA 1
ATOM 705 C C . LEU A 1 91 ? 18.361 5.409 -51.004 1.00 89.06 91 LEU A C 1
ATOM 707 O O . LEU A 1 91 ? 18.985 6.107 -50.204 1.00 89.06 91 LEU A O 1
ATOM 711 N N . MET A 1 92 ? 18.797 5.215 -52.255 1.00 88.19 92 MET A N 1
ATOM 712 C CA . MET A 1 92 ? 20.016 5.835 -52.799 1.00 88.19 92 MET A CA 1
ATOM 713 C C . MET A 1 92 ? 19.961 7.370 -52.800 1.00 88.19 92 MET A C 1
ATOM 715 O O . MET A 1 92 ? 20.998 8.018 -52.656 1.00 88.19 92 MET A O 1
ATOM 719 N N . LYS A 1 93 ? 18.765 7.957 -52.936 1.00 88.62 93 LYS A N 1
ATOM 720 C CA . LYS A 1 93 ? 18.553 9.416 -52.960 1.00 88.62 93 LYS A CA 1
ATOM 721 C C . LYS A 1 93 ? 18.487 10.044 -51.564 1.00 88.62 93 LYS A C 1
ATOM 723 O O . LYS A 1 93 ? 18.441 11.271 -51.448 1.00 88.62 93 LYS A O 1
ATOM 728 N N . ILE A 1 94 ? 18.468 9.240 -50.500 1.00 90.94 94 ILE A N 1
ATOM 729 C CA . ILE A 1 94 ? 18.347 9.723 -49.123 1.00 90.94 94 ILE A CA 1
ATOM 730 C C . ILE A 1 94 ? 19.735 9.859 -48.503 1.00 90.94 94 ILE A C 1
ATOM 732 O O . ILE A 1 94 ? 20.582 8.974 -48.579 1.00 90.94 94 ILE A O 1
ATOM 736 N N . GLN A 1 95 ? 19.965 11.010 -47.878 1.00 88.56 95 GLN A N 1
ATOM 737 C CA . GLN A 1 95 ? 21.254 11.368 -47.298 1.00 88.56 95 GLN A CA 1
ATOM 738 C C . GLN A 1 95 ? 21.310 11.050 -45.803 1.00 88.56 95 GLN A C 1
ATOM 740 O O . GLN A 1 95 ? 20.277 10.965 -45.131 1.00 88.56 95 GLN A O 1
ATOM 745 N N . ALA A 1 96 ? 22.532 10.930 -45.283 1.00 87.44 96 ALA A N 1
ATOM 746 C CA . ALA A 1 96 ? 22.784 10.801 -43.854 1.00 87.44 96 ALA A CA 1
ATOM 747 C C . ALA A 1 96 ? 22.163 11.966 -43.069 1.00 87.44 96 ALA A C 1
ATOM 749 O O . ALA A 1 96 ? 22.084 13.105 -43.545 1.00 87.44 96 ALA A O 1
ATOM 750 N N . MET A 1 97 ? 21.699 11.668 -41.858 1.00 87.31 97 MET A N 1
ATOM 751 C CA . MET A 1 97 ? 21.161 12.686 -40.969 1.00 87.31 97 MET A CA 1
ATOM 752 C C . MET A 1 97 ? 22.286 13.545 -40.375 1.00 87.31 97 MET A C 1
ATOM 754 O O . MET A 1 97 ? 23.194 13.033 -39.730 1.00 87.31 97 MET A O 1
ATOM 758 N N . SER A 1 98 ? 22.170 14.863 -40.543 1.00 83.31 98 SER A N 1
ATOM 759 C CA . SER A 1 98 ? 23.104 15.867 -40.010 1.00 83.31 98 SER A CA 1
ATOM 760 C C . SER A 1 98 ? 22.399 16.994 -39.241 1.00 83.31 98 SER A C 1
ATOM 762 O O . SER A 1 98 ? 22.943 18.079 -39.100 1.00 83.31 98 SER A O 1
ATOM 764 N N . THR A 1 99 ? 21.133 16.797 -38.858 1.00 84.75 99 THR A N 1
ATOM 765 C CA . THR A 1 99 ? 20.346 17.825 -38.146 1.00 84.75 99 THR A CA 1
ATOM 766 C C . THR A 1 99 ? 20.690 17.766 -36.677 1.00 84.75 99 THR A C 1
ATOM 768 O O . THR A 1 99 ? 20.567 16.685 -36.107 1.00 84.75 99 THR A O 1
ATOM 771 N N . GLU A 1 100 ? 21.074 18.895 -36.093 1.00 87.94 100 GLU A N 1
ATOM 772 C CA . GLU A 1 100 ? 21.214 18.997 -34.645 1.00 87.94 100 GLU A CA 1
ATOM 773 C C . GLU A 1 100 ? 19.857 18.784 -33.966 1.00 87.94 100 GLU A C 1
ATOM 775 O O . GLU A 1 100 ? 18.809 19.146 -34.505 1.00 87.94 100 GLU A O 1
ATOM 780 N N . LEU A 1 101 ? 19.893 18.130 -32.811 1.00 91.56 101 LEU A N 1
ATOM 781 C CA . LEU A 1 101 ? 18.736 17.860 -31.968 1.00 91.56 101 LEU A CA 1
ATOM 782 C C . LEU A 1 101 ? 19.000 18.462 -30.598 1.00 91.56 101 LEU A C 1
ATOM 784 O O . LEU A 1 101 ? 20.157 18.560 -30.184 1.00 91.56 101 LEU A O 1
ATOM 788 N N . ASP A 1 102 ? 17.927 18.773 -29.882 1.00 94.44 102 ASP A N 1
ATOM 789 C CA . ASP A 1 102 ? 18.015 19.208 -28.495 1.00 94.44 102 ASP A CA 1
ATOM 790 C C . ASP A 1 102 ? 18.765 18.156 -27.667 1.00 94.44 102 ASP A C 1
ATOM 792 O O . ASP A 1 102 ? 18.536 16.941 -27.805 1.00 94.44 102 ASP A O 1
ATOM 796 N N . ALA A 1 103 ? 19.676 18.633 -26.816 1.00 90.69 103 ALA A N 1
ATOM 797 C CA . ALA A 1 103 ? 20.481 17.779 -25.958 1.00 90.69 103 ALA A CA 1
ATOM 798 C C . ALA A 1 103 ? 19.584 16.943 -25.024 1.00 90.69 103 ALA A C 1
ATOM 800 O O . ALA A 1 103 ? 18.569 17.442 -24.527 1.00 90.69 103 ALA A O 1
ATOM 801 N N . PRO A 1 104 ? 19.933 15.671 -24.770 1.00 93.31 104 PRO A N 1
ATOM 802 C CA . PRO A 1 104 ? 19.215 14.862 -23.797 1.00 93.31 104 PRO A CA 1
ATOM 803 C C . PRO A 1 104 ? 19.503 15.361 -22.368 1.00 93.31 104 PRO A C 1
ATOM 805 O O . PRO A 1 104 ? 20.491 16.067 -22.141 1.00 93.31 104 PRO A O 1
ATOM 808 N N . PRO A 1 105 ? 18.671 14.992 -21.381 1.00 93.69 105 PRO A N 1
ATOM 809 C CA . PRO A 1 105 ? 18.937 15.328 -19.988 1.00 93.69 105 PRO A CA 1
ATOM 810 C C . PRO A 1 105 ? 20.206 14.633 -19.465 1.00 93.69 105 PRO A C 1
ATOM 812 O O . PRO A 1 105 ? 20.661 13.624 -20.007 1.00 93.69 105 PRO A O 1
ATOM 815 N N . ALA A 1 106 ? 20.760 15.158 -18.368 1.00 93.00 106 ALA A N 1
ATOM 816 C CA . ALA A 1 106 ? 21.923 14.558 -17.710 1.00 93.00 106 ALA A CA 1
ATOM 817 C C . ALA A 1 106 ? 21.599 13.230 -17.002 1.00 93.00 106 ALA A C 1
ATOM 819 O O . ALA A 1 106 ? 22.473 12.390 -16.815 1.00 93.00 106 ALA A O 1
ATOM 820 N N . SER A 1 107 ? 20.342 13.037 -16.609 1.00 89.44 107 SER A N 1
ATOM 821 C CA . SER A 1 107 ? 19.829 11.809 -16.012 1.00 89.44 107 SER A CA 1
ATOM 822 C C . SER A 1 107 ? 18.340 11.664 -16.325 1.00 89.44 107 SER A C 1
ATOM 824 O O . SER A 1 107 ? 17.649 12.645 -16.610 1.00 89.44 107 SER A O 1
ATOM 826 N N . ALA A 1 108 ? 17.843 10.432 -16.297 1.00 86.06 108 ALA A N 1
ATOM 827 C CA . ALA A 1 108 ? 16.433 10.111 -16.457 1.00 86.06 108 ALA A CA 1
ATOM 828 C C . ALA A 1 108 ? 16.137 8.797 -15.728 1.00 86.06 108 ALA A C 1
ATOM 830 O O . ALA A 1 108 ? 16.984 7.907 -15.712 1.00 86.06 108 ALA A O 1
ATOM 831 N N . SER A 1 109 ? 14.939 8.677 -15.154 1.00 82.88 109 SER A N 1
ATOM 832 C CA . SER A 1 109 ? 14.438 7.403 -14.634 1.00 82.88 109 SER A CA 1
ATOM 833 C C . SER A 1 109 ? 13.743 6.639 -15.759 1.00 82.88 109 SER A C 1
ATOM 835 O O . SER A 1 109 ? 12.822 7.172 -16.389 1.00 82.88 109 SER A O 1
ATOM 837 N N . ALA A 1 110 ? 14.223 5.430 -16.042 1.00 86.75 110 ALA A N 1
ATOM 838 C CA . ALA A 1 110 ? 13.622 4.476 -16.966 1.00 86.75 110 ALA A CA 1
ATOM 839 C C . ALA A 1 110 ? 14.199 3.073 -16.731 1.00 86.75 110 ALA A C 1
ATOM 841 O O . ALA A 1 110 ? 15.355 2.982 -16.320 1.00 86.75 110 ALA A O 1
ATOM 842 N N . PRO A 1 111 ? 13.453 1.995 -17.050 1.00 87.38 111 PRO A N 1
ATOM 843 C CA . PRO A 1 111 ? 13.953 0.622 -16.928 1.00 87.38 111 PRO A CA 1
ATOM 844 C C . PRO A 1 111 ? 15.269 0.402 -17.684 1.00 87.38 111 PRO A C 1
ATOM 846 O O . PRO A 1 111 ? 16.177 -0.257 -17.189 1.00 87.38 111 PRO A O 1
ATOM 849 N N . VAL A 1 112 ? 15.391 1.026 -18.860 1.00 94.44 112 VAL A N 1
ATOM 850 C CA . VAL A 1 112 ? 16.607 1.031 -19.675 1.00 94.44 112 VAL A CA 1
ATOM 851 C C . VAL A 1 112 ? 17.009 2.469 -19.982 1.00 94.44 112 VAL A C 1
ATOM 853 O O . VAL A 1 112 ? 16.199 3.274 -20.452 1.00 94.44 112 VAL A O 1
ATOM 856 N N . VAL A 1 113 ? 18.280 2.792 -19.767 1.00 95.62 113 VAL A N 1
ATOM 857 C CA . VAL A 1 113 ? 18.860 4.092 -20.107 1.00 95.62 113 VAL A CA 1
ATOM 858 C C . VAL A 1 113 ? 20.050 3.898 -21.043 1.00 95.62 113 VAL A C 1
ATOM 860 O O . VAL A 1 113 ? 20.992 3.173 -20.742 1.00 95.62 113 VAL A O 1
ATOM 863 N N . TYR A 1 114 ? 20.032 4.584 -22.184 1.00 97.38 114 TYR A N 1
ATOM 864 C CA . TYR A 1 114 ? 21.172 4.690 -23.088 1.00 97.38 114 TYR A CA 1
ATOM 865 C C . TYR A 1 114 ? 21.992 5.924 -22.706 1.00 97.38 114 TYR A C 1
ATOM 867 O O . TYR A 1 114 ? 21.655 7.053 -23.074 1.00 97.38 114 TYR A O 1
ATOM 875 N N . ALA A 1 115 ? 23.066 5.718 -21.950 1.00 97.00 115 ALA A N 1
ATOM 876 C CA . ALA A 1 115 ? 23.993 6.775 -21.578 1.00 97.00 115 ALA A CA 1
ATOM 877 C C . ALA A 1 115 ? 24.990 7.009 -22.716 1.00 97.00 115 ALA A C 1
ATOM 879 O O . ALA A 1 115 ? 25.819 6.149 -23.011 1.00 97.00 115 ALA A O 1
ATOM 880 N N . VAL A 1 116 ? 24.909 8.165 -23.371 1.00 97.12 116 VAL A N 1
ATOM 881 C CA . VAL A 1 116 ? 25.838 8.571 -24.433 1.00 97.12 116 VAL A CA 1
ATOM 882 C C . VAL A 1 116 ? 27.077 9.188 -23.796 1.00 97.12 116 VAL A C 1
ATOM 884 O O . VAL A 1 116 ? 26.961 10.064 -22.942 1.00 97.12 116 VAL A O 1
ATOM 887 N N . ASN A 1 117 ? 28.258 8.742 -24.221 1.00 96.62 117 ASN A N 1
ATOM 888 C CA . ASN A 1 117 ? 29.523 9.204 -23.664 1.00 96.62 117 ASN A CA 1
ATOM 889 C C . ASN A 1 117 ? 29.704 10.724 -23.893 1.00 96.62 117 ASN A C 1
ATOM 891 O O . ASN A 1 117 ? 29.780 11.150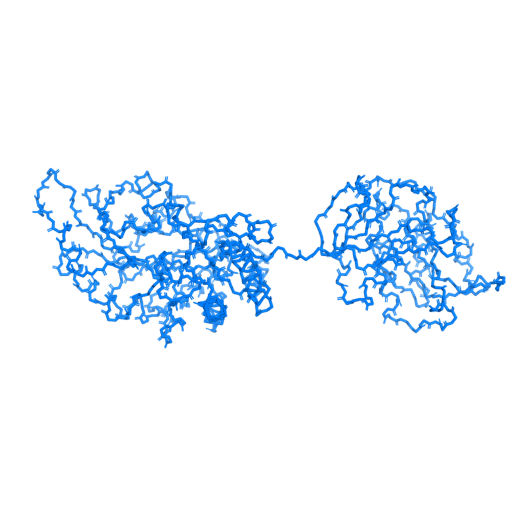 -25.048 1.00 96.62 117 ASN A O 1
ATOM 895 N N . PRO A 1 118 ? 29.793 11.554 -22.833 1.00 94.75 118 PRO A N 1
ATOM 896 C CA . PRO A 1 118 ? 29.933 13.007 -22.966 1.00 94.75 118 PRO A CA 1
ATOM 897 C C . PRO A 1 118 ? 31.310 13.434 -23.501 1.00 94.75 118 PRO A C 1
ATOM 899 O O . PRO A 1 118 ? 31.474 14.573 -23.932 1.00 94.75 118 PRO A O 1
ATOM 902 N N . HIS A 1 119 ? 32.306 12.544 -23.471 1.00 94.19 119 HIS A N 1
ATOM 903 C CA . HIS A 1 119 ? 33.680 12.822 -23.893 1.00 94.19 119 HIS A CA 1
ATOM 904 C C . HIS A 1 119 ? 33.920 12.585 -25.388 1.00 94.19 119 HIS A C 1
ATOM 906 O O . HIS A 1 119 ? 35.041 12.770 -25.863 1.00 94.19 119 HIS A O 1
ATOM 912 N N . VAL A 1 120 ? 32.895 12.166 -26.138 1.00 91.94 120 VAL A N 1
ATOM 913 C CA . VAL A 1 120 ? 33.008 11.903 -27.574 1.00 91.94 120 VAL A CA 1
ATOM 914 C C . VAL A 1 120 ? 32.025 12.751 -28.370 1.00 91.94 120 VAL A C 1
ATOM 916 O O . VAL A 1 120 ? 30.847 12.854 -28.038 1.00 91.94 120 VAL A O 1
ATOM 919 N N . THR A 1 121 ? 32.504 13.321 -29.474 1.00 89.31 121 THR A N 1
ATOM 920 C CA . THR A 1 121 ? 31.676 14.108 -30.393 1.00 89.31 121 THR A CA 1
ATOM 921 C C . THR A 1 121 ? 31.425 13.305 -31.661 1.00 89.31 121 THR A C 1
ATOM 923 O O . THR A 1 121 ? 32.359 12.922 -32.361 1.00 89.31 121 THR A O 1
ATOM 926 N N . MET A 1 122 ? 30.153 13.068 -31.974 1.00 91.44 122 MET A N 1
ATOM 927 C CA . MET A 1 122 ? 29.706 12.392 -33.193 1.00 91.44 122 MET A CA 1
ATOM 928 C C . MET A 1 122 ? 28.584 13.198 -33.844 1.00 91.44 122 MET A C 1
ATOM 930 O O . MET A 1 122 ? 27.835 13.902 -33.166 1.00 91.44 122 MET A O 1
ATOM 934 N N . SER A 1 123 ? 28.418 13.062 -35.162 1.00 92.50 123 SER A N 1
ATOM 935 C CA . SER A 1 123 ? 27.220 13.598 -35.819 1.00 92.50 123 SER A CA 1
ATOM 936 C C . SER A 1 123 ? 25.950 12.937 -35.274 1.00 92.50 123 SER A C 1
ATOM 938 O O . SER A 1 123 ? 25.945 11.753 -34.937 1.00 92.50 123 SER A O 1
ATOM 940 N N . THR A 1 124 ? 24.835 13.668 -35.263 1.00 92.12 124 THR A N 1
ATOM 941 C CA . THR A 1 124 ? 23.555 13.174 -34.735 1.00 92.12 124 THR A CA 1
ATOM 942 C C . THR A 1 124 ? 23.127 11.835 -35.334 1.00 92.12 124 THR A C 1
ATOM 944 O O . THR A 1 124 ? 22.690 10.947 -34.606 1.00 92.12 124 THR A O 1
ATOM 947 N N . GLY A 1 125 ? 23.283 11.648 -36.650 1.00 93.81 125 GLY A N 1
ATOM 948 C CA . GLY A 1 125 ? 22.957 10.377 -37.299 1.00 93.81 125 GLY A CA 1
ATOM 949 C C . GLY A 1 125 ? 23.806 9.206 -36.793 1.00 93.81 125 GLY A C 1
ATOM 950 O O . GLY A 1 125 ? 23.301 8.092 -36.669 1.00 93.81 125 GLY A O 1
ATOM 951 N N . LYS A 1 126 ? 25.076 9.450 -36.454 1.00 94.00 126 LYS A N 1
ATOM 952 C CA . LYS A 1 126 ? 25.972 8.438 -35.879 1.00 94.00 126 LYS A CA 1
ATOM 953 C C . LYS A 1 126 ? 25.646 8.162 -34.418 1.00 94.00 126 LYS A C 1
ATOM 955 O O . LYS A 1 126 ? 25.563 6.996 -34.050 1.00 94.00 126 LYS A O 1
ATOM 960 N N . THR A 1 127 ? 25.358 9.189 -33.621 1.00 95.06 127 THR A N 1
ATOM 961 C CA . THR A 1 127 ? 24.890 9.010 -32.238 1.00 95.06 127 THR A CA 1
ATOM 962 C C . THR A 1 127 ? 23.618 8.163 -32.193 1.00 95.06 127 THR A C 1
ATOM 964 O O . THR A 1 127 ? 23.556 7.180 -31.460 1.00 95.06 127 THR A O 1
ATOM 967 N N . LEU A 1 128 ? 22.637 8.462 -33.052 1.00 96.56 128 LEU A N 1
ATOM 968 C CA . LEU A 1 128 ? 21.417 7.660 -33.184 1.00 96.56 128 LEU A CA 1
ATOM 969 C C . LEU A 1 128 ? 21.706 6.220 -33.640 1.00 96.56 128 LEU A C 1
ATOM 971 O O . LEU A 1 128 ? 21.057 5.296 -33.160 1.00 96.56 128 LEU A O 1
ATOM 975 N N . ALA A 1 129 ? 22.686 5.999 -34.523 1.00 95.62 129 ALA A N 1
ATOM 976 C CA . ALA A 1 129 ? 23.092 4.653 -34.933 1.00 95.62 129 ALA A CA 1
ATOM 977 C C . ALA A 1 129 ? 23.722 3.846 -33.781 1.00 95.62 129 ALA A C 1
ATOM 979 O O . ALA A 1 129 ? 23.445 2.651 -33.663 1.00 95.62 129 ALA A O 1
ATOM 980 N N . GLN A 1 130 ? 24.530 4.485 -32.927 1.00 96.00 130 GLN A N 1
ATOM 981 C CA . GLN A 1 130 ? 25.108 3.844 -31.740 1.00 96.00 130 GLN A CA 1
ATOM 982 C C . GLN A 1 130 ? 24.028 3.534 -30.693 1.00 96.00 130 GLN A C 1
ATOM 984 O O . GLN A 1 130 ? 24.000 2.429 -30.158 1.00 96.00 130 GLN A O 1
ATOM 989 N N . ILE A 1 131 ? 23.064 4.438 -30.479 1.00 97.00 131 ILE A N 1
ATOM 990 C CA . ILE A 1 131 ? 21.894 4.177 -29.619 1.00 97.00 131 ILE A CA 1
ATOM 991 C C . ILE A 1 131 ? 21.056 3.018 -30.178 1.00 97.00 131 ILE A C 1
ATOM 993 O O . ILE A 1 131 ? 20.650 2.129 -29.435 1.00 97.00 131 ILE A O 1
ATOM 997 N N . ALA A 1 132 ? 20.850 2.959 -31.497 1.00 96.44 132 ALA A N 1
ATOM 998 C CA . ALA A 1 132 ? 20.168 1.836 -32.138 1.00 96.44 132 ALA A CA 1
ATOM 999 C C . ALA A 1 132 ? 20.888 0.504 -31.904 1.00 96.44 132 ALA A C 1
ATOM 1001 O O . ALA A 1 132 ? 20.264 -0.552 -31.825 1.00 96.44 132 ALA A O 1
ATOM 1002 N N . HIS A 1 133 ? 22.219 0.535 -31.841 1.00 95.62 133 HIS A N 1
ATOM 1003 C CA . HIS A 1 133 ? 23.003 -0.645 -31.526 1.00 95.62 133 HIS A CA 1
ATOM 1004 C C . HIS A 1 133 ? 22.863 -1.049 -30.060 1.00 95.62 133 HIS A C 1
ATOM 1006 O O . HIS A 1 133 ? 22.641 -2.232 -29.809 1.00 95.62 133 HIS A O 1
ATOM 1012 N N . ALA A 1 134 ? 22.904 -0.078 -29.145 1.00 96.44 134 ALA A N 1
ATOM 1013 C CA . ALA A 1 134 ? 22.663 -0.274 -27.720 1.00 96.44 134 ALA A CA 1
ATOM 1014 C C . ALA A 1 134 ? 21.285 -0.907 -27.463 1.00 96.44 134 ALA A C 1
ATOM 1016 O O . ALA A 1 134 ? 21.186 -1.859 -26.699 1.00 96.44 134 ALA A O 1
ATOM 1017 N N . ALA A 1 135 ? 20.245 -0.450 -28.169 1.00 96.75 135 ALA A N 1
ATOM 1018 C CA . ALA A 1 135 ? 18.896 -1.005 -28.065 1.00 96.75 135 ALA A CA 1
ATOM 1019 C C . ALA A 1 135 ? 18.821 -2.481 -28.481 1.00 96.75 135 ALA A C 1
ATOM 1021 O O . ALA A 1 135 ? 18.193 -3.281 -27.799 1.00 96.75 135 ALA A O 1
ATOM 1022 N N . VAL A 1 136 ? 19.499 -2.866 -29.568 1.00 94.81 136 VAL A N 1
ATOM 1023 C CA . VAL A 1 136 ? 19.565 -4.277 -29.986 1.00 94.81 136 VAL A CA 1
ATOM 1024 C C . VAL A 1 136 ? 20.319 -5.131 -28.962 1.00 94.81 136 VAL A C 1
ATOM 1026 O O . VAL A 1 136 ? 19.906 -6.254 -28.706 1.00 94.81 136 VAL A O 1
ATOM 1029 N N . MET A 1 137 ? 21.390 -4.611 -28.353 1.00 95.12 137 MET A N 1
ATOM 1030 C CA . MET A 1 137 ? 22.104 -5.325 -27.285 1.00 95.12 137 MET A CA 1
ATOM 1031 C C . MET A 1 137 ? 21.238 -5.483 -26.029 1.00 95.12 137 MET A C 1
ATOM 1033 O O . MET A 1 137 ? 21.197 -6.564 -25.456 1.00 95.12 137 MET A O 1
ATOM 1037 N N . ALA A 1 138 ? 20.518 -4.431 -25.629 1.00 94.94 138 ALA A N 1
ATOM 1038 C CA . ALA A 1 138 ? 19.583 -4.474 -24.508 1.00 94.94 138 ALA A CA 1
ATOM 1039 C C . ALA A 1 138 ? 18.474 -5.519 -24.734 1.00 94.94 138 ALA A C 1
ATOM 1041 O O . ALA A 1 138 ? 18.179 -6.308 -23.842 1.00 94.94 138 ALA A O 1
ATOM 1042 N N . ASP A 1 139 ? 17.924 -5.584 -25.950 1.00 94.69 139 ASP A N 1
ATOM 1043 C CA . ASP A 1 139 ? 16.912 -6.576 -26.330 1.00 94.69 139 ASP A CA 1
ATOM 1044 C C . ASP A 1 139 ? 17.434 -8.019 -26.245 1.00 94.69 139 ASP A C 1
ATOM 1046 O O . ASP A 1 139 ? 16.738 -8.909 -25.765 1.00 94.69 139 ASP A O 1
ATOM 1050 N N . GLN A 1 140 ? 18.686 -8.246 -26.658 1.00 92.88 140 GLN A N 1
ATOM 1051 C CA . GLN A 1 140 ? 19.353 -9.551 -26.557 1.00 92.88 140 GLN A CA 1
ATOM 1052 C C . GLN A 1 140 ? 19.597 -9.991 -25.108 1.00 92.88 140 GLN A C 1
ATOM 1054 O O . GLN A 1 140 ? 19.682 -11.188 -24.846 1.00 92.88 140 GLN A O 1
ATOM 1059 N N . LEU A 1 141 ? 19.690 -9.037 -24.178 1.00 92.75 141 LEU A N 1
ATOM 1060 C CA . LEU A 1 141 ? 19.749 -9.292 -22.737 1.00 92.75 141 LEU A CA 1
ATOM 1061 C C . LEU A 1 141 ? 18.357 -9.505 -22.111 1.00 92.75 141 LEU A C 1
ATOM 1063 O O . LEU A 1 141 ? 18.270 -9.764 -20.917 1.00 92.75 141 LEU A O 1
ATOM 1067 N N . GLY A 1 142 ? 17.276 -9.411 -22.894 1.00 90.88 142 GLY A N 1
ATOM 1068 C CA . GLY A 1 142 ? 15.901 -9.580 -22.419 1.00 90.88 142 GLY A CA 1
ATOM 1069 C C . GLY A 1 142 ? 15.272 -8.322 -21.811 1.00 90.88 142 GLY A C 1
ATOM 1070 O O . GLY A 1 142 ? 14.228 -8.422 -21.171 1.00 90.88 142 GLY A O 1
ATOM 1071 N N . LEU A 1 143 ? 15.876 -7.144 -21.999 1.00 91.31 143 LEU A N 1
ATOM 1072 C CA . LEU A 1 143 ? 15.383 -5.889 -21.421 1.00 91.31 143 LEU A CA 1
ATOM 1073 C C . LEU A 1 143 ? 14.245 -5.275 -22.256 1.00 91.31 143 LEU A C 1
ATOM 1075 O O . LEU A 1 143 ? 14.315 -5.247 -23.487 1.00 91.31 143 LEU A O 1
ATOM 1079 N N . ASP A 1 144 ? 13.228 -4.699 -21.598 1.00 89.19 144 ASP A N 1
ATOM 1080 C CA . ASP A 1 144 ? 12.180 -3.929 -22.286 1.00 89.19 144 ASP A CA 1
ATOM 1081 C C . ASP A 1 144 ? 12.686 -2.539 -22.703 1.00 89.19 144 ASP A C 1
ATOM 1083 O O . ASP A 1 144 ? 12.766 -1.591 -21.918 1.00 89.19 144 ASP A O 1
ATOM 1087 N N . VAL A 1 145 ? 12.984 -2.402 -23.992 1.00 92.62 145 VAL A N 1
ATOM 1088 C CA . VAL A 1 145 ? 13.461 -1.152 -24.598 1.00 92.62 145 VAL A CA 1
ATOM 1089 C C . VAL A 1 145 ? 12.345 -0.152 -24.927 1.00 92.62 145 VAL A C 1
ATOM 1091 O O . VAL A 1 145 ? 12.641 0.965 -25.362 1.00 92.62 145 VAL A O 1
ATOM 1094 N N . THR A 1 146 ? 11.069 -0.519 -24.754 1.00 90.00 146 THR A N 1
ATOM 1095 C CA . THR A 1 146 ? 9.910 0.291 -25.180 1.00 90.00 146 THR A CA 1
ATOM 1096 C C . THR A 1 146 ? 9.872 1.646 -24.476 1.00 90.00 146 THR A C 1
ATOM 1098 O O . THR A 1 146 ? 9.563 2.671 -25.090 1.00 90.00 146 THR A O 1
ATOM 1101 N N . HIS A 1 147 ? 10.264 1.660 -23.202 1.00 88.75 147 HIS A N 1
ATOM 1102 C CA . HIS A 1 147 ? 10.256 2.837 -22.335 1.00 88.75 147 HIS A CA 1
ATOM 1103 C C . HIS A 1 147 ? 11.657 3.417 -22.097 1.00 88.75 147 HIS A C 1
ATOM 1105 O O . HIS A 1 147 ? 11.857 4.190 -21.160 1.00 88.75 147 HIS A O 1
ATOM 1111 N N . ALA A 1 148 ? 12.632 3.064 -22.942 1.00 94.31 148 ALA A N 1
ATOM 1112 C CA . ALA A 1 148 ? 14.011 3.494 -22.762 1.00 94.31 148 ALA A CA 1
ATOM 1113 C C . ALA A 1 148 ? 14.189 5.017 -22.907 1.00 94.31 148 ALA A C 1
ATOM 1115 O O . ALA A 1 148 ? 13.489 5.684 -23.681 1.00 94.31 148 ALA A O 1
ATOM 1116 N N . ARG A 1 149 ? 15.173 5.566 -22.190 1.00 96.00 149 ARG A N 1
ATOM 1117 C CA . ARG A 1 149 ? 15.551 6.990 -22.242 1.00 96.00 149 ARG A CA 1
ATOM 1118 C C . ARG A 1 149 ? 16.997 7.157 -22.674 1.00 96.00 149 ARG A C 1
ATOM 1120 O O . ARG A 1 149 ? 17.825 6.293 -22.413 1.00 96.00 149 ARG A O 1
ATOM 1127 N N . VAL A 1 150 ? 17.312 8.275 -23.321 1.00 97.19 150 VAL A N 1
ATOM 1128 C CA . VAL A 1 150 ? 18.698 8.649 -23.637 1.00 97.19 150 VAL A CA 1
ATOM 1129 C C . VAL A 1 150 ? 19.138 9.756 -22.695 1.00 97.19 150 VAL A C 1
ATOM 1131 O O . VAL A 1 150 ? 18.404 10.723 -22.488 1.00 97.19 150 VAL A O 1
ATOM 1134 N N . VAL A 1 151 ? 20.352 9.636 -22.166 1.00 96.56 151 VAL A N 1
ATOM 1135 C CA . VAL A 1 151 ? 20.971 10.646 -21.299 1.00 96.56 151 VAL A CA 1
ATOM 1136 C C . VAL A 1 151 ? 22.396 10.940 -21.755 1.00 96.56 151 VAL A C 1
ATOM 1138 O O . VAL A 1 151 ? 23.036 10.104 -22.393 1.00 96.56 151 VAL A O 1
ATOM 1141 N N . VAL A 1 152 ? 22.904 12.119 -21.408 1.00 96.50 152 VAL A N 1
ATOM 1142 C CA . VAL A 1 152 ? 24.337 12.449 -21.491 1.00 96.50 152 VAL A CA 1
ATOM 1143 C C . VAL A 1 152 ? 24.797 12.774 -20.069 1.00 96.50 152 VAL A C 1
ATOM 1145 O O . VAL A 1 152 ? 24.600 13.900 -19.608 1.00 96.50 152 VAL A O 1
ATOM 1148 N N . PRO A 1 153 ? 25.322 11.786 -19.326 1.00 94.31 153 PRO A N 1
ATOM 1149 C CA . PRO A 1 153 ? 25.601 11.947 -17.908 1.00 94.31 153 PRO A CA 1
ATOM 1150 C C . PRO A 1 153 ? 26.787 12.875 -17.665 1.00 94.31 153 PRO A C 1
ATOM 1152 O O . PRO A 1 153 ? 27.679 13.008 -18.499 1.00 94.31 153 PRO A O 1
ATOM 1155 N N . ARG A 1 154 ? 26.802 13.511 -16.489 1.00 92.19 154 ARG A N 1
ATOM 1156 C CA . ARG A 1 154 ? 27.933 14.347 -16.053 1.00 92.19 154 ARG A CA 1
ATOM 1157 C C . ARG A 1 154 ? 29.103 13.514 -15.538 1.00 92.19 154 ARG A C 1
ATOM 1159 O O . ARG A 1 154 ? 30.246 13.867 -15.797 1.00 92.19 154 ARG A O 1
ATOM 1166 N N . ASP A 1 155 ? 28.806 12.436 -14.817 1.00 91.25 155 ASP A N 1
ATOM 1167 C CA . ASP A 1 155 ? 29.799 11.524 -14.250 1.00 91.25 155 ASP A CA 1
ATOM 1168 C C . ASP A 1 155 ? 29.769 10.203 -15.026 1.00 91.25 155 ASP A C 1
ATOM 1170 O O . ASP A 1 155 ? 29.024 9.281 -14.704 1.00 91.25 155 ASP A O 1
ATOM 1174 N N . TRP A 1 156 ? 30.512 10.162 -16.132 1.00 93.81 156 TRP A N 1
ATOM 1175 C CA . TRP A 1 156 ? 30.556 8.999 -17.020 1.00 93.81 156 TRP A CA 1
ATOM 1176 C C . TRP A 1 156 ? 31.204 7.778 -16.358 1.00 93.81 156 TRP A C 1
ATOM 1178 O O . TRP A 1 156 ? 30.801 6.649 -16.634 1.00 93.81 156 TRP A O 1
ATOM 1188 N N . GLU A 1 157 ? 32.191 7.988 -15.487 1.00 90.50 157 GLU A N 1
ATOM 1189 C CA . GLU A 1 157 ? 32.992 6.907 -14.904 1.00 90.50 157 GLU A CA 1
ATOM 1190 C C . GLU A 1 157 ? 32.288 6.192 -13.744 1.00 90.50 157 GLU A C 1
ATOM 1192 O O . GLU A 1 157 ? 32.626 5.050 -13.441 1.00 90.50 157 GLU A O 1
ATOM 1197 N N . ARG A 1 158 ? 31.283 6.822 -13.124 1.00 84.44 158 ARG A N 1
ATOM 1198 C CA . ARG A 1 158 ? 30.544 6.282 -11.968 1.00 84.44 158 ARG A CA 1
ATOM 1199 C C . ARG A 1 158 ? 29.094 5.931 -12.299 1.00 84.44 158 ARG A C 1
ATOM 1201 O O . ARG A 1 158 ? 28.192 6.156 -11.499 1.00 84.44 158 ARG A O 1
ATOM 1208 N N . LEU A 1 159 ? 28.856 5.424 -13.505 1.00 86.81 159 LEU A N 1
ATOM 1209 C CA . LEU A 1 159 ? 27.528 4.967 -13.906 1.00 86.81 159 LEU A CA 1
ATOM 1210 C C . LEU A 1 159 ? 27.239 3.581 -13.326 1.00 86.81 159 LEU A C 1
ATOM 1212 O O . LEU A 1 159 ? 27.816 2.587 -13.769 1.00 86.81 159 LEU A O 1
ATOM 1216 N N . ASP A 1 160 ? 26.303 3.525 -12.386 1.00 83.12 160 ASP A N 1
ATOM 1217 C CA . ASP A 1 160 ? 25.773 2.273 -11.853 1.00 83.12 160 ASP A CA 1
ATOM 1218 C C . ASP A 1 160 ? 24.834 1.582 -12.856 1.00 83.12 160 ASP A C 1
ATOM 1220 O O . ASP A 1 160 ? 24.256 2.209 -13.748 1.00 83.12 160 ASP A O 1
ATOM 1224 N N . GLY A 1 161 ? 24.676 0.264 -12.713 1.00 86.81 161 GLY A N 1
ATOM 1225 C CA . GLY A 1 161 ? 23.725 -0.517 -13.510 1.00 86.81 161 GLY A CA 1
ATOM 1226 C C . GLY A 1 161 ? 24.127 -0.731 -14.973 1.00 86.81 161 GLY A C 1
ATOM 1227 O O . GLY A 1 161 ? 23.281 -1.103 -15.780 1.00 86.81 161 GLY A O 1
ATOM 1228 N N . CYS A 1 162 ? 25.391 -0.506 -15.346 1.00 93.62 162 CYS A N 1
ATOM 1229 C CA . CYS A 1 162 ? 25.874 -0.782 -16.701 1.00 93.62 162 CYS A CA 1
ATOM 1230 C C . CYS A 1 162 ? 25.866 -2.291 -16.997 1.00 93.62 162 CYS A C 1
ATOM 1232 O O . CYS A 1 162 ? 26.616 -3.053 -16.388 1.00 93.62 162 CYS A O 1
ATOM 1234 N N . VAL A 1 163 ? 25.043 -2.707 -17.960 1.00 94.44 163 VAL A N 1
ATOM 1235 C CA . VAL A 1 163 ? 24.866 -4.115 -18.365 1.00 94.44 163 VAL A CA 1
ATOM 1236 C C . VAL A 1 163 ? 25.408 -4.410 -19.765 1.00 94.44 163 VAL A C 1
ATOM 1238 O O . VAL A 1 163 ? 25.634 -5.568 -20.110 1.00 94.44 163 VAL A O 1
ATOM 1241 N N . ALA A 1 164 ? 25.653 -3.379 -20.580 1.00 95.94 164 ALA A N 1
ATOM 1242 C CA . ALA A 1 164 ? 26.284 -3.517 -21.892 1.00 95.94 164 ALA A CA 1
ATOM 1243 C C . ALA A 1 164 ? 26.981 -2.226 -22.349 1.00 95.94 164 ALA A C 1
ATOM 1245 O O . ALA A 1 164 ? 26.574 -1.116 -22.009 1.00 95.94 164 ALA A O 1
ATOM 1246 N N . GLU A 1 165 ? 28.006 -2.371 -23.195 1.00 96.94 165 GLU A N 1
ATOM 1247 C CA . GLU A 1 165 ? 28.760 -1.255 -23.773 1.00 96.94 165 GLU A CA 1
ATOM 1248 C C . GLU A 1 165 ? 28.823 -1.346 -25.299 1.00 96.94 165 GLU A C 1
ATOM 1250 O O . GLU A 1 165 ? 29.269 -2.345 -25.866 1.00 96.94 165 GLU A O 1
ATOM 1255 N N . VAL A 1 166 ? 28.459 -0.258 -25.975 1.00 95.31 166 VAL A N 1
ATOM 1256 C CA . VAL A 1 166 ? 28.650 -0.110 -27.415 1.00 95.31 166 VAL A CA 1
ATOM 1257 C C . VAL A 1 166 ? 30.030 0.471 -27.692 1.00 95.31 166 VAL A C 1
ATOM 1259 O O . VAL A 1 166 ? 30.311 1.631 -27.373 1.00 95.31 166 VAL A O 1
ATOM 1262 N N . ARG A 1 167 ? 30.882 -0.323 -28.343 1.00 94.38 167 ARG A N 1
ATOM 1263 C CA . ARG A 1 167 ? 32.227 0.076 -28.778 1.00 94.38 167 ARG A CA 1
ATOM 1264 C C . ARG A 1 167 ? 32.237 0.361 -30.271 1.00 94.38 167 ARG A C 1
ATOM 1266 O O . ARG A 1 167 ? 31.765 -0.455 -31.062 1.00 94.38 167 ARG A O 1
ATOM 1273 N N . ASP A 1 168 ? 32.780 1.509 -30.667 1.00 89.94 168 ASP A N 1
ATOM 1274 C CA . ASP A 1 168 ? 32.849 1.861 -32.082 1.00 89.94 168 ASP A CA 1
ATOM 1275 C C . ASP A 1 168 ? 33.741 0.873 -32.847 1.00 89.94 168 ASP A C 1
ATOM 1277 O O . ASP A 1 168 ? 34.885 0.620 -32.478 1.00 89.94 168 ASP A O 1
ATOM 1281 N N . ALA A 1 169 ? 33.225 0.314 -33.940 1.00 85.44 169 ALA A N 1
ATOM 1282 C CA . ALA A 1 169 ? 33.945 -0.654 -34.762 1.00 85.44 169 ALA A CA 1
ATOM 1283 C C . ALA A 1 169 ? 34.671 0.003 -35.954 1.00 85.44 169 ALA A C 1
ATOM 1285 O O . ALA A 1 169 ? 34.803 -0.627 -37.004 1.00 85.44 169 ALA A O 1
ATOM 1286 N N . GLY A 1 170 ? 35.074 1.272 -35.855 1.00 82.75 170 GLY A N 1
ATOM 1287 C CA . GLY A 1 170 ? 35.573 2.089 -36.966 1.00 82.75 170 GLY A CA 1
ATOM 1288 C C . GLY A 1 170 ? 34.464 2.548 -37.914 1.00 82.75 170 GLY A C 1
ATOM 1289 O O . GLY A 1 170 ? 34.650 2.543 -39.131 1.00 82.75 170 GLY A O 1
ATOM 1290 N N . LEU A 1 171 ? 33.277 2.845 -37.376 1.00 79.19 171 LEU A N 1
ATOM 1291 C CA . LEU A 1 171 ? 32.088 3.234 -38.153 1.00 79.19 171 LEU A CA 1
ATOM 1292 C C . LEU A 1 171 ? 31.744 4.722 -38.016 1.00 79.19 171 LEU A C 1
ATOM 1294 O O . LEU A 1 171 ? 30.869 5.229 -38.726 1.00 79.19 171 LEU A O 1
ATOM 1298 N N . THR A 1 172 ? 32.433 5.424 -37.123 1.00 83.62 172 THR A N 1
ATOM 1299 C CA . THR A 1 172 ? 32.216 6.841 -36.830 1.00 83.62 172 THR A CA 1
ATOM 1300 C C . THR A 1 172 ? 33.522 7.635 -36.924 1.00 83.62 172 THR A C 1
ATOM 1302 O O . THR A 1 172 ? 34.507 7.148 -37.471 1.00 83.62 172 THR A O 1
ATOM 1305 N N . GLU A 1 173 ? 33.504 8.907 -36.512 1.00 83.62 173 GLU A N 1
ATOM 1306 C CA . GLU A 1 173 ? 34.711 9.742 -36.431 1.00 83.62 173 GLU A CA 1
ATOM 1307 C C . GLU A 1 173 ? 35.594 9.414 -35.215 1.00 83.62 173 GLU A C 1
ATOM 1309 O O . GLU A 1 173 ? 36.714 9.915 -35.137 1.00 83.62 173 GLU A O 1
ATOM 1314 N N . VAL A 1 174 ? 35.107 8.613 -34.258 1.00 89.44 174 VAL A N 1
ATOM 1315 C CA . VAL A 1 174 ? 35.865 8.287 -33.043 1.00 89.44 174 VAL A CA 1
ATOM 1316 C C . VAL A 1 174 ? 36.815 7.104 -33.273 1.00 89.44 174 VAL A C 1
ATOM 1318 O O . VAL A 1 174 ? 36.574 6.290 -34.169 1.00 89.44 174 VAL A O 1
ATOM 1321 N N . PRO A 1 175 ? 37.900 6.976 -32.484 1.00 90.81 175 PRO A N 1
ATOM 1322 C CA . PRO A 1 175 ? 38.799 5.834 -32.588 1.00 90.81 175 PRO A CA 1
ATOM 1323 C C . PRO A 1 175 ? 38.065 4.489 -32.414 1.00 90.81 175 PRO A C 1
ATOM 1325 O O . PRO A 1 175 ? 37.218 4.356 -31.524 1.00 90.81 175 PRO A O 1
ATOM 1328 N N . PRO A 1 176 ? 38.397 3.458 -33.214 1.00 90.62 176 PRO A N 1
ATOM 1329 C CA . PRO A 1 176 ? 37.872 2.117 -32.992 1.00 90.62 176 PRO A CA 1
ATOM 1330 C C . PRO A 1 176 ? 38.165 1.626 -31.566 1.00 90.62 176 PRO A C 1
ATOM 1332 O O . PRO A 1 176 ? 39.270 1.796 -31.056 1.00 90.62 176 PRO A O 1
ATOM 1335 N N . GLY A 1 177 ? 37.179 0.999 -30.927 1.00 89.88 177 GLY A N 1
ATOM 1336 C CA . GLY A 1 177 ? 37.250 0.515 -29.546 1.00 89.88 177 GLY A CA 1
ATOM 1337 C C . GLY A 1 177 ? 36.741 1.505 -28.492 1.00 89.88 177 GLY A C 1
ATOM 1338 O O . GLY A 1 177 ? 36.491 1.088 -27.356 1.00 89.88 177 GLY A O 1
ATOM 1339 N N . THR A 1 178 ? 36.524 2.776 -28.854 1.00 94.56 178 THR A N 1
ATOM 1340 C CA . THR A 1 178 ? 35.935 3.786 -27.964 1.00 94.56 178 THR A CA 1
ATOM 1341 C C . THR A 1 178 ? 34.507 3.402 -27.568 1.00 94.56 178 THR A C 1
ATOM 1343 O O . THR A 1 178 ? 33.674 3.119 -28.430 1.00 94.56 178 THR A O 1
ATOM 1346 N N . VAL A 1 179 ? 34.209 3.415 -26.263 1.00 96.56 179 VAL A N 1
ATOM 1347 C CA . VAL A 1 179 ? 32.842 3.226 -25.749 1.00 96.56 179 VAL A CA 1
ATOM 1348 C C . VAL A 1 179 ? 32.037 4.488 -26.041 1.00 96.56 179 VAL A C 1
ATOM 1350 O O . VAL A 1 179 ? 32.377 5.570 -25.565 1.00 96.56 179 VAL A O 1
ATOM 1353 N N . THR A 1 180 ? 30.981 4.353 -26.837 1.00 96.44 180 THR A N 1
ATOM 1354 C CA . THR A 1 180 ? 30.147 5.483 -27.278 1.00 96.44 180 THR A CA 1
ATOM 1355 C C . THR A 1 180 ? 28.819 5.553 -26.535 1.00 96.44 180 THR A C 1
ATOM 1357 O O . THR A 1 180 ? 28.326 6.651 -26.280 1.00 96.44 180 THR A O 1
ATOM 1360 N N . VAL A 1 181 ? 28.253 4.401 -26.163 1.00 97.31 181 VAL A N 1
ATOM 1361 C CA . VAL A 1 181 ? 26.996 4.295 -25.414 1.00 97.31 181 VAL A CA 1
ATOM 1362 C C . VAL A 1 181 ? 27.115 3.178 -24.379 1.00 97.31 181 VAL A C 1
ATOM 1364 O O . VAL A 1 181 ? 27.600 2.094 -24.700 1.00 97.31 181 VAL A O 1
ATOM 1367 N N . ARG A 1 182 ? 26.658 3.428 -23.153 1.00 97.75 182 ARG A N 1
ATOM 1368 C CA . ARG A 1 182 ? 26.435 2.414 -22.114 1.00 97.75 182 ARG A CA 1
ATOM 1369 C C . ARG A 1 182 ? 24.940 2.141 -21.993 1.00 97.75 182 ARG A C 1
ATOM 1371 O O . ARG A 1 182 ? 24.142 3.078 -22.003 1.00 97.75 182 ARG A O 1
ATOM 1378 N N . VAL A 1 183 ? 24.568 0.869 -21.909 1.00 96.88 183 VAL A N 1
ATOM 1379 C CA . VAL A 1 183 ? 23.212 0.438 -21.560 1.00 96.88 183 VAL A CA 1
ATOM 1380 C C . VAL A 1 183 ? 23.180 0.289 -20.051 1.00 96.88 183 VAL A C 1
ATOM 1382 O O . VAL A 1 183 ? 23.894 -0.550 -19.504 1.00 96.88 183 VAL A O 1
ATOM 1385 N N . LEU A 1 184 ? 22.373 1.115 -19.398 1.00 94.38 184 LEU A N 1
ATOM 1386 C CA . LEU A 1 184 ? 22.114 1.017 -17.973 1.00 94.38 184 LEU A CA 1
ATOM 1387 C C . LEU A 1 184 ? 20.748 0.366 -17.771 1.00 94.38 184 LEU A C 1
ATOM 1389 O O . LEU A 1 184 ? 19.769 0.778 -18.398 1.00 94.38 184 LEU A O 1
ATOM 1393 N N . GLU A 1 185 ? 20.689 -0.630 -16.901 1.00 90.19 185 GLU A N 1
ATOM 1394 C CA . GLU A 1 185 ? 19.444 -1.185 -16.391 1.00 90.19 185 GLU A CA 1
ATOM 1395 C C . GLU A 1 185 ? 19.147 -0.527 -15.043 1.00 90.19 185 GLU A C 1
ATOM 1397 O O . GLU A 1 185 ? 19.918 -0.653 -14.087 1.00 90.19 185 GLU A O 1
ATOM 1402 N N . SER A 1 186 ? 18.025 0.186 -14.957 1.00 75.94 186 SER A N 1
ATOM 1403 C CA . SER A 1 186 ? 17.524 0.620 -13.660 1.00 75.94 186 SER A CA 1
ATOM 1404 C C . SER A 1 186 ? 16.766 -0.543 -13.050 1.00 75.94 186 SER A C 1
ATOM 1406 O O . SER A 1 186 ? 15.631 -0.820 -13.438 1.00 75.94 186 SER A O 1
ATOM 1408 N N . LYS A 1 187 ? 17.354 -1.185 -12.043 1.00 68.19 187 LYS A N 1
ATOM 1409 C CA . LYS A 1 187 ? 16.560 -2.053 -11.177 1.00 68.19 187 LYS A CA 1
ATOM 1410 C C . LYS A 1 187 ? 15.563 -1.172 -10.418 1.00 68.19 187 LYS A C 1
ATOM 1412 O O . LYS A 1 187 ? 15.974 -0.141 -9.874 1.00 68.19 187 LYS A O 1
ATOM 1417 N N . PRO A 1 188 ? 14.262 -1.498 -10.420 1.00 67.44 188 PRO A N 1
ATOM 1418 C CA . PRO A 1 188 ? 13.309 -0.782 -9.589 1.00 67.44 188 PRO A CA 1
ATOM 1419 C C . PRO A 1 188 ? 13.757 -0.874 -8.128 1.00 67.44 188 PRO A C 1
ATOM 1421 O O . PRO A 1 188 ? 14.314 -1.886 -7.702 1.00 67.44 188 PRO A O 1
ATOM 1424 N N . MET A 1 189 ? 13.546 0.201 -7.370 1.00 73.19 189 MET A N 1
ATOM 1425 C CA . MET A 1 189 ? 13.816 0.195 -5.935 1.00 73.19 189 MET A CA 1
ATOM 1426 C C . MET A 1 189 ? 12.992 -0.923 -5.290 1.00 73.19 189 MET A C 1
ATOM 1428 O O . MET A 1 189 ? 11.766 -0.915 -5.378 1.00 73.19 189 MET A O 1
ATOM 1432 N N . ARG A 1 190 ? 13.668 -1.861 -4.628 1.00 80.19 190 ARG A N 1
ATOM 1433 C CA . ARG A 1 190 ? 13.045 -2.880 -3.783 1.00 80.19 190 ARG A CA 1
ATOM 1434 C C . ARG A 1 190 ? 13.313 -2.504 -2.334 1.00 80.19 190 ARG A C 1
ATOM 1436 O O . ARG A 1 190 ? 14.455 -2.264 -1.948 1.00 80.19 190 ARG A O 1
ATOM 1443 N N . ALA A 1 191 ? 12.243 -2.328 -1.572 1.00 89.94 191 ALA A N 1
ATOM 1444 C CA . ALA A 1 191 ? 12.273 -1.734 -0.245 1.00 89.94 191 ALA A CA 1
ATOM 1445 C C . ALA A 1 191 ? 11.385 -2.528 0.709 1.00 89.94 191 ALA A C 1
ATOM 1447 O O . ALA A 1 191 ? 10.369 -3.073 0.295 1.00 89.94 191 ALA A O 1
ATOM 1448 N N . PHE A 1 192 ? 11.740 -2.495 1.990 1.00 97.00 192 PHE A N 1
ATOM 1449 C CA . PHE A 1 192 ? 10.981 -3.091 3.088 1.00 97.00 192 PHE A CA 1
ATOM 1450 C C . PHE A 1 192 ? 10.422 -2.001 4.020 1.00 97.00 192 PHE A C 1
ATOM 1452 O O . PHE A 1 192 ? 10.245 -2.209 5.214 1.00 97.00 192 PHE A O 1
ATOM 1459 N N . ALA A 1 193 ? 10.183 -0.793 3.498 1.00 95.62 193 ALA A N 1
ATOM 1460 C CA . ALA A 1 193 ? 9.771 0.371 4.285 1.00 95.62 193 ALA A CA 1
ATOM 1461 C C . ALA A 1 193 ? 8.271 0.404 4.571 1.00 95.62 193 ALA A C 1
ATOM 1463 O O . ALA A 1 193 ? 7.838 0.590 5.712 1.00 95.62 193 ALA A O 1
ATOM 1464 N N . SER A 1 194 ? 7.473 0.256 3.519 1.00 96.25 194 SER A N 1
ATOM 1465 C CA . SER A 1 194 ? 6.023 0.240 3.601 1.00 96.25 194 SER A CA 1
ATOM 1466 C C . SER A 1 194 ? 5.448 -0.401 2.349 1.00 96.25 194 SER A C 1
ATOM 1468 O O . SER A 1 194 ? 5.886 -0.132 1.236 1.00 96.25 194 SER A O 1
ATOM 1470 N N . ASP A 1 195 ? 4.391 -1.171 2.549 1.00 96.44 195 ASP A N 1
ATOM 1471 C CA . ASP A 1 195 ? 3.466 -1.635 1.521 1.00 96.44 195 ASP A CA 1
ATOM 1472 C C . ASP A 1 195 ? 2.807 -0.501 0.709 1.00 96.44 195 ASP A C 1
ATOM 1474 O O . ASP A 1 195 ? 2.413 -0.726 -0.429 1.00 96.44 195 ASP A O 1
ATOM 1478 N N . ASN A 1 196 ? 2.786 0.742 1.207 1.00 94.88 196 ASN A N 1
ATOM 1479 C CA . ASN A 1 196 ? 2.375 1.921 0.430 1.00 94.88 196 ASN A CA 1
ATOM 1480 C C . ASN A 1 196 ? 3.332 2.266 -0.731 1.00 94.88 196 ASN A C 1
ATOM 1482 O O . ASN A 1 196 ? 3.019 3.141 -1.535 1.00 94.88 196 ASN A O 1
ATOM 1486 N N . TYR A 1 197 ? 4.529 1.668 -0.783 1.00 94.81 197 TYR A N 1
ATOM 1487 C CA . TYR A 1 197 ? 5.500 1.903 -1.862 1.00 94.81 197 TYR A CA 1
ATOM 1488 C C . TYR A 1 197 ? 5.272 0.963 -3.047 1.00 94.81 197 TYR A C 1
ATOM 1490 O O . TYR A 1 197 ? 5.876 1.150 -4.105 1.00 94.81 197 TYR A O 1
ATOM 1498 N N . ALA A 1 198 ? 4.426 -0.051 -2.857 1.00 94.88 198 ALA A N 1
ATOM 1499 C CA . ALA A 1 198 ? 4.122 -1.038 -3.869 1.00 94.88 198 ALA A CA 1
ATOM 1500 C C . ALA A 1 198 ? 3.421 -0.394 -5.080 1.00 94.88 198 ALA A C 1
ATOM 1502 O O . ALA A 1 198 ? 2.697 0.597 -4.939 1.00 94.88 198 ALA A O 1
ATOM 1503 N N . PRO A 1 199 ? 3.611 -0.951 -6.286 1.00 94.88 199 PRO A N 1
ATOM 1504 C CA . PRO A 1 199 ? 2.880 -0.521 -7.465 1.00 94.88 199 PRO A CA 1
ATOM 1505 C C . PRO A 1 199 ? 1.390 -0.886 -7.375 1.00 94.88 199 PRO A C 1
ATOM 1507 O O . PRO A 1 199 ? 0.948 -1.633 -6.503 1.00 94.88 199 PRO A O 1
ATOM 1510 N N . ILE A 1 200 ? 0.611 -0.374 -8.328 1.00 97.62 200 ILE A N 1
ATOM 1511 C CA . ILE A 1 200 ? -0.796 -0.748 -8.509 1.00 97.62 200 ILE A CA 1
ATOM 1512 C C . ILE A 1 200 ? -0.853 -2.173 -9.078 1.00 97.62 200 ILE A C 1
ATOM 1514 O O . ILE A 1 200 ? -0.113 -2.490 -10.013 1.00 97.62 200 ILE A O 1
ATOM 1518 N N . LEU A 1 201 ? -1.761 -3.004 -8.568 1.00 97.38 201 LEU A N 1
ATOM 1519 C CA . LEU A 1 201 ? -2.105 -4.296 -9.157 1.00 97.38 201 LEU A CA 1
ATOM 1520 C C . LEU A 1 201 ? -2.542 -4.117 -10.622 1.00 97.38 201 LEU A C 1
ATOM 1522 O O . LEU A 1 201 ? -3.341 -3.216 -10.912 1.00 97.38 201 LEU A O 1
ATOM 1526 N N . PRO A 1 202 ? -2.089 -4.980 -11.548 1.00 96.44 202 PRO A N 1
ATOM 1527 C CA . PRO A 1 202 ? -2.518 -4.935 -12.944 1.00 96.44 202 PRO A CA 1
ATOM 1528 C C . PRO A 1 202 ? -4.043 -4.951 -13.098 1.00 96.44 202 PRO A C 1
ATOM 1530 O O . PRO A 1 202 ? -4.590 -4.118 -13.817 1.00 96.44 202 PRO A O 1
ATOM 1533 N N . GLU A 1 203 ? -4.740 -5.807 -12.348 1.00 97.81 203 GLU A N 1
ATOM 1534 C CA . GLU A 1 203 ? -6.201 -5.933 -12.372 1.00 97.81 203 GLU A CA 1
ATOM 1535 C C . GLU A 1 203 ? -6.903 -4.627 -11.953 1.00 97.81 203 GLU A C 1
ATOM 1537 O O . GLU A 1 203 ? -7.910 -4.223 -12.541 1.00 97.81 203 GLU A O 1
ATOM 1542 N N . ALA A 1 204 ? -6.349 -3.907 -10.973 1.00 97.88 204 ALA A N 1
ATOM 1543 C CA . ALA A 1 204 ? -6.878 -2.615 -10.545 1.00 97.88 204 ALA A CA 1
ATOM 1544 C C . ALA A 1 204 ? -6.638 -1.521 -11.597 1.00 97.88 204 ALA A C 1
ATOM 1546 O O . ALA A 1 204 ? -7.512 -0.681 -11.839 1.00 97.88 204 ALA A O 1
ATOM 1547 N N . LEU A 1 205 ? -5.477 -1.538 -12.257 1.00 97.25 205 LEU A N 1
ATOM 1548 C CA . LEU A 1 205 ? -5.167 -0.614 -13.347 1.00 97.25 205 LEU A CA 1
ATOM 1549 C C . LEU A 1 205 ? -6.071 -0.856 -14.567 1.00 97.25 205 LEU A C 1
ATOM 1551 O O . LEU A 1 205 ? -6.573 0.099 -15.168 1.00 97.25 205 LEU A O 1
ATOM 1555 N N . GLU A 1 206 ? -6.337 -2.119 -14.897 1.00 97.62 206 GLU A N 1
ATOM 1556 C CA . GLU A 1 206 ? -7.291 -2.516 -15.934 1.00 97.62 206 GLU A CA 1
ATOM 1557 C C . GLU A 1 206 ? -8.713 -2.056 -15.601 1.00 97.62 206 GLU A C 1
ATOM 1559 O O . GLU A 1 206 ? -9.387 -1.484 -16.461 1.00 97.62 206 GLU A O 1
ATOM 1564 N N . ALA A 1 207 ? -9.148 -2.205 -14.347 1.00 98.31 207 ALA A N 1
ATOM 1565 C CA . ALA A 1 207 ? -10.454 -1.729 -13.897 1.00 98.31 207 ALA A CA 1
ATOM 1566 C C . ALA A 1 207 ? -10.598 -0.200 -14.016 1.00 98.31 207 ALA A C 1
ATOM 1568 O O . ALA A 1 207 ? -11.637 0.294 -14.468 1.00 98.31 207 ALA A O 1
ATOM 1569 N N . ILE A 1 208 ? -9.548 0.563 -13.683 1.00 98.50 208 ILE A N 1
ATOM 1570 C CA . ILE A 1 208 ? -9.513 2.021 -13.898 1.00 98.50 208 ILE A CA 1
ATOM 1571 C C . ILE A 1 208 ? -9.649 2.345 -15.388 1.00 98.50 208 ILE A C 1
ATOM 1573 O O . ILE A 1 208 ? -10.439 3.218 -15.760 1.00 98.50 208 ILE A O 1
ATOM 1577 N N . ASN A 1 209 ? -8.895 1.651 -16.245 1.00 98.12 209 ASN A N 1
ATOM 1578 C CA . ASN A 1 209 ? -8.929 1.876 -17.686 1.00 98.12 209 ASN A CA 1
ATOM 1579 C C . ASN A 1 209 ? -10.307 1.540 -18.283 1.00 98.12 209 ASN A C 1
ATOM 1581 O O . ASN A 1 209 ? -10.838 2.315 -19.077 1.00 98.12 209 ASN A O 1
ATOM 1585 N N . ALA A 1 210 ? -10.933 0.448 -17.838 1.00 97.44 210 ALA A N 1
ATOM 1586 C CA . ALA A 1 210 ? -12.290 0.076 -18.232 1.00 97.44 210 ALA A CA 1
ATOM 1587 C C . ALA A 1 210 ? -13.327 1.136 -17.813 1.00 97.44 210 ALA A C 1
ATOM 1589 O O . ALA A 1 210 ? -14.239 1.452 -18.576 1.00 97.44 210 ALA A O 1
ATOM 1590 N N . ALA A 1 211 ? -13.158 1.754 -16.639 1.00 98.00 211 ALA A N 1
ATOM 1591 C CA . ALA A 1 211 ? -14.000 2.860 -16.176 1.00 98.00 211 ALA A CA 1
ATOM 1592 C C . ALA A 1 211 ? -13.724 4.203 -16.891 1.00 98.00 211 ALA A C 1
ATOM 1594 O O . ALA A 1 211 ? -14.429 5.192 -16.659 1.00 98.00 211 ALA A O 1
ATOM 1595 N N . ASN A 1 212 ? -12.706 4.282 -17.755 1.00 97.94 212 ASN A N 1
ATOM 1596 C CA . ASN A 1 212 ? -12.281 5.515 -18.423 1.00 97.94 212 ASN A CA 1
ATOM 1597 C C . ASN A 1 212 ? -12.950 5.752 -19.792 1.00 97.94 212 ASN A C 1
ATOM 1599 O O . ASN A 1 212 ? -12.508 6.601 -20.566 1.00 97.94 212 ASN A O 1
ATOM 1603 N N . VAL A 1 213 ? -14.034 5.037 -20.096 1.00 95.75 213 VAL A N 1
ATOM 1604 C CA . VAL A 1 213 ? -14.793 5.199 -21.342 1.00 95.75 213 VAL A CA 1
ATOM 1605 C C . VAL A 1 213 ? -16.066 6.007 -21.085 1.00 95.75 213 VAL A C 1
ATOM 1607 O O . VAL A 1 213 ? -16.833 5.727 -20.168 1.00 95.75 213 VAL A O 1
ATOM 1610 N N . GLY A 1 214 ? -16.298 7.036 -21.903 1.00 96.62 214 GLY A N 1
ATOM 1611 C CA . GLY A 1 214 ? -17.521 7.841 -21.858 1.00 96.62 214 GLY A CA 1
ATOM 1612 C C . GLY A 1 214 ? -17.744 8.628 -20.555 1.00 96.62 214 GLY A C 1
ATOM 1613 O O . GLY A 1 214 ? -16.854 8.802 -19.711 1.00 96.62 214 GLY A O 1
ATOM 1614 N N . HIS A 1 215 ? -18.968 9.135 -20.403 1.00 97.81 215 HIS A N 1
ATOM 1615 C CA . HIS A 1 215 ? -19.413 9.919 -19.249 1.00 97.81 215 HIS A CA 1
ATOM 1616 C C . HIS A 1 215 ? -20.179 9.049 -18.246 1.00 97.81 215 HIS A C 1
ATOM 1618 O O . HIS A 1 215 ? -20.887 8.131 -18.638 1.00 97.81 215 HIS A O 1
ATOM 1624 N N . ALA A 1 216 ? -20.069 9.379 -16.960 1.00 98.19 216 ALA A N 1
ATOM 1625 C CA . ALA A 1 216 ? -20.865 8.794 -15.884 1.00 98.19 216 ALA A CA 1
ATOM 1626 C C . ALA A 1 216 ? -21.331 9.902 -14.933 1.00 98.19 216 ALA A C 1
ATOM 1628 O O . ALA A 1 216 ? -20.694 10.960 -14.852 1.00 98.19 216 ALA A O 1
ATOM 1629 N N . VAL A 1 217 ? -22.433 9.661 -14.221 1.00 98.31 217 VAL A N 1
ATOM 1630 C CA . VAL A 1 217 ? -22.945 10.588 -13.205 1.00 98.31 217 VAL A CA 1
ATOM 1631 C C . VAL A 1 217 ? -21.930 10.700 -12.064 1.00 98.31 217 VAL A C 1
ATOM 1633 O O . VAL A 1 217 ? -21.248 9.740 -11.719 1.00 98.31 217 VAL A O 1
ATOM 1636 N N . SER A 1 218 ? -21.775 11.896 -11.506 1.00 98.12 218 SER A N 1
ATOM 1637 C CA . SER A 1 218 ? -20.779 12.170 -10.475 1.00 98.12 218 SER A CA 1
ATOM 1638 C C . SER A 1 218 ? -21.191 11.669 -9.087 1.00 98.12 218 SER A C 1
ATOM 1640 O O . SER A 1 218 ? -22.327 11.262 -8.846 1.00 98.12 218 SER A O 1
ATOM 1642 N N . TYR A 1 219 ? -20.248 11.754 -8.145 1.00 98.12 219 TYR A N 1
ATOM 1643 C CA . TYR A 1 219 ? -20.491 11.617 -6.704 1.00 98.12 219 TYR A CA 1
ATOM 1644 C C . TYR A 1 219 ? -21.100 10.271 -6.255 1.00 98.12 219 TYR A C 1
ATOM 1646 O O . TYR A 1 219 ? -21.703 10.200 -5.188 1.00 98.12 219 TYR A O 1
ATOM 1654 N N . GLY A 1 220 ? -20.899 9.193 -7.023 1.00 96.94 220 GLY A N 1
ATOM 1655 C CA . GLY A 1 220 ? -21.290 7.828 -6.644 1.00 96.94 220 GLY A CA 1
ATOM 1656 C C . GLY A 1 220 ? -22.683 7.393 -7.106 1.00 96.94 220 GLY A C 1
ATOM 1657 O O . GLY A 1 220 ? -23.152 6.325 -6.705 1.00 96.94 220 GLY A O 1
ATOM 1658 N N . ALA A 1 221 ? -23.334 8.194 -7.954 1.00 97.94 221 ALA A N 1
ATOM 1659 C CA . ALA A 1 221 ? -24.563 7.827 -8.663 1.00 97.94 221 ALA A CA 1
ATOM 1660 C C . ALA A 1 221 ? -24.282 7.116 -10.009 1.00 97.94 221 ALA A C 1
ATOM 1662 O O . ALA A 1 221 ? -25.121 7.117 -10.907 1.00 97.94 221 ALA A O 1
ATOM 1663 N N . ASP A 1 222 ? -23.085 6.546 -10.161 1.00 98.56 222 ASP A N 1
ATOM 1664 C CA . ASP A 1 222 ? -22.636 5.787 -11.331 1.00 98.56 222 ASP A CA 1
ATOM 1665 C C . ASP A 1 222 ? -22.776 4.264 -11.149 1.00 98.56 222 ASP A C 1
ATOM 1667 O O . ASP A 1 222 ? -22.863 3.756 -10.029 1.00 98.56 222 ASP A O 1
ATOM 1671 N N . GLU A 1 223 ? -22.765 3.531 -12.268 1.00 98.12 223 GLU A N 1
ATOM 1672 C CA . GLU A 1 223 ? -22.936 2.069 -12.308 1.00 98.12 223 GLU A CA 1
ATOM 1673 C C . GLU A 1 223 ? -21.811 1.291 -11.605 1.00 98.12 223 GLU A C 1
ATOM 1675 O O . GLU A 1 223 ? -22.069 0.250 -11.010 1.00 98.12 223 GLU A O 1
ATOM 1680 N N . TRP A 1 224 ? -20.568 1.789 -11.615 1.00 98.62 224 TRP A N 1
ATOM 1681 C CA . TRP A 1 224 ? -19.445 1.135 -10.928 1.00 98.62 224 TRP A CA 1
ATOM 1682 C C . TRP A 1 224 ? -19.635 1.172 -9.419 1.00 98.62 224 TRP A C 1
ATOM 1684 O O . TRP A 1 224 ? -19.381 0.186 -8.732 1.00 98.62 224 TRP A O 1
ATOM 1694 N N . THR A 1 225 ? -20.100 2.309 -8.905 1.00 98.69 225 THR A N 1
ATOM 1695 C CA . THR A 1 225 ? -20.422 2.452 -7.488 1.00 98.69 225 THR A CA 1
ATOM 1696 C C . THR A 1 225 ? -21.616 1.581 -7.109 1.00 98.69 225 THR A C 1
ATOM 1698 O O . THR A 1 225 ? -21.606 0.998 -6.031 1.00 98.69 225 THR A O 1
ATOM 1701 N N . ASP A 1 226 ? -22.618 1.429 -7.979 1.00 98.62 226 ASP A N 1
ATOM 1702 C CA . ASP A 1 226 ? -23.740 0.532 -7.690 1.00 98.62 226 ASP A CA 1
ATOM 1703 C C . ASP A 1 226 ? -23.336 -0.946 -7.668 1.00 98.62 226 ASP A C 1
ATOM 1705 O O . ASP A 1 226 ? -23.664 -1.655 -6.720 1.00 98.62 226 ASP A O 1
ATOM 1709 N N . ARG A 1 227 ? -22.507 -1.372 -8.626 1.00 98.69 227 ARG A N 1
ATOM 1710 C CA . ARG A 1 227 ? -21.918 -2.718 -8.645 1.00 98.69 227 ARG A CA 1
ATOM 1711 C C . ARG A 1 227 ? -21.037 -2.991 -7.428 1.00 98.69 227 ARG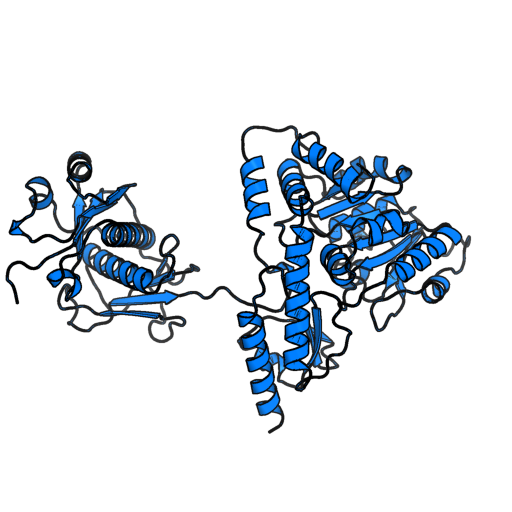 A C 1
ATOM 1713 O O . ARG A 1 227 ? -21.042 -4.101 -6.910 1.00 98.69 227 ARG A O 1
ATOM 1720 N N . LEU A 1 228 ? -20.295 -1.993 -6.947 1.00 98.81 228 LEU A N 1
ATOM 1721 C CA . LEU A 1 228 ? -19.547 -2.118 -5.695 1.00 98.81 228 LEU A CA 1
ATOM 1722 C C . LEU A 1 228 ? -20.486 -2.342 -4.502 1.00 98.81 228 LEU A C 1
ATOM 1724 O O . LEU A 1 228 ? -20.184 -3.168 -3.646 1.00 98.81 228 LEU A O 1
ATOM 1728 N N . ARG A 1 229 ? -21.627 -1.644 -4.447 1.00 98.69 229 ARG A N 1
ATOM 1729 C CA . ARG A 1 229 ? -22.635 -1.861 -3.397 1.00 98.69 229 ARG A CA 1
ATOM 1730 C C . ARG A 1 229 ? -23.225 -3.268 -3.459 1.00 98.69 229 ARG A C 1
ATOM 1732 O O . ARG A 1 229 ? -23.371 -3.894 -2.414 1.00 98.69 229 ARG A O 1
ATOM 1739 N N . ASP A 1 230 ? -23.512 -3.780 -4.655 1.00 98.69 230 ASP A N 1
ATOM 1740 C CA . ASP A 1 230 ? -23.947 -5.172 -4.846 1.00 98.69 230 ASP A CA 1
ATOM 1741 C C . ASP A 1 230 ? -22.894 -6.158 -4.346 1.00 98.69 230 ASP A C 1
ATOM 1743 O O . ASP A 1 230 ? -23.189 -7.036 -3.536 1.00 98.69 230 ASP A O 1
ATOM 1747 N N . ARG A 1 231 ? -21.638 -5.957 -4.752 1.00 98.62 231 ARG A N 1
ATOM 1748 C CA . ARG A 1 231 ? -20.541 -6.832 -4.344 1.00 98.62 231 ARG A CA 1
ATOM 1749 C C . ARG A 1 231 ? -20.290 -6.774 -2.839 1.00 98.62 231 ARG A C 1
ATOM 1751 O O . ARG A 1 231 ? -20.007 -7.794 -2.222 1.00 98.62 231 ARG A O 1
ATOM 1758 N N . SER A 1 232 ? -20.440 -5.603 -2.228 1.00 98.62 232 SER A N 1
ATOM 1759 C CA . SER A 1 232 ? -20.384 -5.449 -0.774 1.00 98.62 232 SER A CA 1
ATOM 1760 C C . SER A 1 232 ? -21.486 -6.242 -0.072 1.00 98.62 232 SER A C 1
ATOM 1762 O O . SER A 1 232 ? -21.225 -6.851 0.963 1.00 98.62 232 SER A O 1
ATOM 1764 N N . ALA A 1 233 ? -22.696 -6.308 -0.636 1.00 98.56 233 ALA A N 1
ATOM 1765 C CA . ALA A 1 233 ? -23.765 -7.115 -0.058 1.00 98.56 233 ALA A CA 1
ATOM 1766 C C . ALA A 1 233 ? -23.430 -8.611 -0.084 1.00 98.56 233 ALA A C 1
ATOM 1768 O O . ALA A 1 233 ? -23.722 -9.320 0.873 1.00 98.56 233 ALA A O 1
ATOM 1769 N N . GLU A 1 234 ? -22.763 -9.080 -1.137 1.00 98.38 234 GLU A N 1
ATOM 1770 C CA . GLU A 1 234 ? -22.301 -10.467 -1.236 1.00 98.38 234 GLU A CA 1
ATOM 1771 C C . GLU A 1 234 ? -21.161 -10.774 -0.256 1.00 98.38 234 GLU A C 1
ATOM 1773 O O . GLU A 1 234 ? -21.187 -11.804 0.414 1.00 98.38 234 GLU A O 1
ATOM 1778 N N . VAL A 1 235 ? -20.166 -9.884 -0.162 1.00 98.44 235 VAL A N 1
ATOM 1779 C CA . VAL A 1 235 ? -18.948 -10.111 0.635 1.00 98.44 235 VAL A CA 1
ATOM 1780 C C . VAL A 1 235 ? -19.176 -9.850 2.121 1.00 98.44 235 VAL A C 1
ATOM 1782 O O . VAL A 1 235 ? -18.707 -10.618 2.952 1.00 98.44 235 VAL A O 1
ATOM 1785 N N . PHE A 1 236 ? -19.886 -8.780 2.469 1.00 98.50 236 PHE A N 1
ATOM 1786 C CA . PHE A 1 236 ? -20.039 -8.306 3.846 1.00 98.50 236 PHE A CA 1
ATOM 1787 C C . PHE A 1 236 ? -21.480 -8.389 4.360 1.00 98.50 236 PHE A C 1
ATOM 1789 O O . PHE A 1 236 ? -21.719 -8.191 5.547 1.00 98.50 236 PHE A O 1
ATOM 1796 N N . GLY A 1 237 ? -22.464 -8.675 3.507 1.00 98.25 237 GLY A N 1
ATOM 1797 C CA . GLY A 1 237 ? -23.873 -8.719 3.912 1.00 98.25 237 GLY A CA 1
ATOM 1798 C C . GLY A 1 237 ? -24.586 -7.362 3.931 1.00 98.25 237 GLY A C 1
ATOM 1799 O O . GLY A 1 237 ? -25.736 -7.302 4.356 1.00 98.25 237 GLY A O 1
ATOM 1800 N N . THR A 1 238 ? -23.955 -6.278 3.462 1.00 98.44 238 THR A N 1
ATOM 1801 C CA . THR A 1 238 ? -24.582 -4.946 3.364 1.00 98.44 238 THR A CA 1
ATOM 1802 C C . THR A 1 238 ? -24.197 -4.206 2.085 1.00 98.44 238 THR A C 1
ATOM 1804 O O . THR A 1 238 ? -23.078 -4.331 1.588 1.00 98.44 238 THR A O 1
ATOM 1807 N N . ARG A 1 239 ? -25.115 -3.382 1.568 1.00 98.38 239 ARG A N 1
ATOM 1808 C CA . ARG A 1 239 ? -24.854 -2.451 0.456 1.00 98.38 239 ARG A CA 1
ATOM 1809 C C . ARG A 1 239 ? -24.207 -1.139 0.903 1.00 98.38 239 ARG A C 1
ATOM 1811 O O . ARG A 1 239 ? -23.806 -0.354 0.043 1.00 98.38 239 ARG A O 1
ATOM 1818 N N . ASP A 1 240 ? -24.123 -0.880 2.206 1.00 98.56 240 ASP A N 1
ATOM 1819 C CA . ASP A 1 240 ? -23.683 0.400 2.768 1.00 98.56 240 ASP A CA 1
ATOM 1820 C C . ASP A 1 240 ? -22.152 0.513 2.809 1.00 98.56 240 ASP A C 1
ATOM 1822 O O . ASP A 1 240 ? -21.516 0.586 3.858 1.00 98.56 240 ASP A O 1
ATOM 1826 N N . ILE A 1 241 ? -21.554 0.537 1.619 1.00 98.75 241 ILE A N 1
ATOM 1827 C CA . ILE A 1 241 ? -20.129 0.765 1.396 1.00 98.75 241 ILE A CA 1
ATOM 1828 C C . ILE A 1 241 ? -19.914 2.126 0.733 1.00 98.75 241 ILE A C 1
ATOM 1830 O O . ILE A 1 241 ? -20.509 2.456 -0.299 1.00 98.75 241 ILE A O 1
ATOM 1834 N N . PHE A 1 242 ? -19.044 2.941 1.321 1.00 98.81 242 PHE A N 1
ATOM 1835 C CA . PHE A 1 242 ? -18.822 4.311 0.881 1.00 98.81 242 PHE A CA 1
ATOM 1836 C C . PHE A 1 242 ? -17.348 4.552 0.527 1.00 98.81 242 PHE A C 1
ATOM 1838 O O . PHE A 1 242 ? -16.530 4.708 1.433 1.00 98.81 242 PHE A O 1
ATOM 1845 N N . PRO A 1 243 ? -16.991 4.649 -0.769 1.00 98.75 243 PRO A N 1
ATOM 1846 C CA . PRO A 1 243 ? -15.598 4.836 -1.172 1.00 98.75 243 PRO A CA 1
ATOM 1847 C C . PRO A 1 243 ? -15.007 6.176 -0.713 1.00 98.75 243 PRO A C 1
ATOM 1849 O O . PRO A 1 243 ? -15.662 7.218 -0.796 1.00 98.75 243 PRO A O 1
ATOM 1852 N N . VAL A 1 244 ? -13.757 6.175 -0.270 1.00 98.75 244 VAL A N 1
ATOM 1853 C CA . VAL A 1 244 ? -12.994 7.357 0.161 1.00 98.75 244 VAL A CA 1
ATOM 1854 C C . VAL A 1 244 ? -11.554 7.269 -0.357 1.00 98.75 244 VAL A C 1
ATOM 1856 O O . VAL A 1 244 ? -11.176 6.285 -0.994 1.00 98.75 244 VAL A O 1
ATOM 1859 N N . PHE A 1 245 ? -10.759 8.324 -0.171 1.00 98.38 245 PHE A N 1
ATOM 1860 C CA . PHE A 1 245 ? -9.460 8.438 -0.844 1.00 98.38 245 PHE A CA 1
ATOM 1861 C C . PHE A 1 245 ? -8.308 7.739 -0.120 1.00 98.38 245 PHE A C 1
ATOM 1863 O O . PHE A 1 245 ? -7.349 7.339 -0.773 1.00 98.38 245 PHE A O 1
ATOM 1870 N N . ASN A 1 246 ? -8.356 7.669 1.212 1.00 98.38 246 ASN A N 1
ATOM 1871 C CA . ASN A 1 246 ? -7.269 7.149 2.041 1.00 98.38 246 ASN A CA 1
ATOM 1872 C C . ASN A 1 246 ? -7.772 6.663 3.414 1.00 98.38 246 ASN A C 1
ATOM 1874 O O . ASN A 1 246 ? -8.911 6.935 3.799 1.00 98.38 246 ASN A O 1
ATOM 1878 N N . GLY A 1 247 ? -6.912 5.926 4.129 1.00 98.12 247 GLY A N 1
ATOM 1879 C CA . GLY A 1 247 ? -7.264 5.260 5.389 1.00 98.12 247 GLY A CA 1
ATOM 1880 C C . GLY A 1 247 ? -7.633 6.246 6.496 1.00 98.12 247 GLY A C 1
ATOM 1881 O O . GLY A 1 247 ? -8.676 6.095 7.119 1.00 98.12 247 GLY A O 1
ATOM 1882 N N . THR A 1 248 ? -6.866 7.330 6.649 1.00 98.56 248 THR A N 1
ATOM 1883 C CA . THR A 1 248 ? -7.192 8.438 7.566 1.00 98.56 248 THR A CA 1
ATOM 1884 C C . THR A 1 248 ? -8.589 9.001 7.302 1.00 98.56 248 THR A C 1
ATOM 1886 O O . THR A 1 248 ? -9.376 9.227 8.216 1.00 98.56 248 THR A O 1
ATOM 1889 N N . GLY A 1 249 ? -8.938 9.204 6.031 1.00 98.38 249 GLY A N 1
ATOM 1890 C CA . GLY A 1 249 ? -10.260 9.649 5.617 1.00 98.38 249 GLY A CA 1
ATOM 1891 C C . GLY A 1 249 ? -11.352 8.645 5.974 1.00 98.38 249 GLY A C 1
ATOM 1892 O O . GLY A 1 249 ? -12.416 9.070 6.419 1.00 98.38 249 GLY A O 1
ATOM 1893 N N . ALA A 1 250 ? -11.091 7.345 5.813 1.00 98.75 250 ALA A N 1
ATOM 1894 C CA . ALA A 1 250 ? -12.013 6.281 6.204 1.00 98.75 250 ALA A CA 1
ATOM 1895 C C . ALA A 1 250 ? -12.255 6.275 7.720 1.00 98.75 250 ALA A C 1
ATOM 1897 O O . ALA A 1 250 ? -13.405 6.402 8.142 1.00 98.75 250 ALA A O 1
ATOM 1898 N N . ASN A 1 251 ? -11.183 6.265 8.517 1.00 98.81 251 ASN A N 1
ATOM 1899 C CA . ASN A 1 251 ? -11.242 6.275 9.979 1.00 98.81 251 ASN A CA 1
ATOM 1900 C C . ASN A 1 251 ? -11.994 7.500 10.501 1.00 98.81 251 ASN A C 1
ATOM 1902 O O . ASN A 1 251 ? -12.984 7.371 11.219 1.00 98.81 251 ASN A O 1
ATOM 1906 N N . VAL A 1 252 ? -11.588 8.707 10.096 1.00 98.56 252 VAL A N 1
ATOM 1907 C CA . VAL A 1 252 ? -12.214 9.945 10.583 1.00 98.56 252 VAL A CA 1
ATOM 1908 C C . VAL A 1 252 ? -13.683 10.027 10.170 1.00 98.56 252 VAL A C 1
ATOM 1910 O O . VAL A 1 252 ? -14.531 10.389 10.983 1.00 98.56 252 VAL A O 1
ATOM 1913 N N . VAL A 1 253 ? -14.025 9.701 8.920 1.00 98.56 253 VAL A N 1
ATOM 1914 C CA . VAL A 1 253 ? -15.423 9.745 8.461 1.00 98.56 253 VAL A CA 1
ATOM 1915 C C . VAL A 1 253 ? -16.277 8.694 9.175 1.00 98.56 253 VAL A C 1
ATOM 1917 O O . VAL A 1 253 ? -17.387 9.024 9.594 1.00 98.56 253 VAL A O 1
ATOM 1920 N N . GLY A 1 254 ? -15.767 7.470 9.334 1.00 98.50 254 GLY A N 1
ATOM 1921 C CA . GLY A 1 254 ? -16.444 6.385 10.040 1.00 98.50 254 GLY A CA 1
ATOM 1922 C C . GLY A 1 254 ? -16.696 6.726 11.506 1.00 98.50 254 GLY A C 1
ATOM 1923 O O . GLY A 1 254 ? -17.842 6.730 11.950 1.00 98.50 254 GLY A O 1
ATOM 1924 N N . LEU A 1 255 ? -15.658 7.135 12.238 1.00 98.69 255 LEU A N 1
ATOM 1925 C CA . LEU A 1 255 ? -15.768 7.490 13.655 1.00 98.69 255 LEU A CA 1
ATOM 1926 C C . LEU A 1 255 ? -16.695 8.693 13.891 1.00 98.69 255 LEU A C 1
ATOM 1928 O O . LEU A 1 255 ? -17.468 8.696 14.849 1.00 98.69 255 LEU A O 1
ATOM 1932 N N . ARG A 1 256 ? -16.698 9.695 12.999 1.00 98.06 256 ARG A N 1
ATOM 1933 C CA . ARG A 1 256 ? -17.649 10.822 13.085 1.00 98.06 256 ARG A CA 1
ATOM 1934 C C . ARG A 1 256 ? -19.107 10.398 12.934 1.00 98.06 256 ARG A C 1
ATOM 1936 O O . ARG A 1 256 ? -19.974 11.083 13.468 1.00 98.06 256 ARG A O 1
ATOM 1943 N N . ALA A 1 257 ? -19.388 9.322 12.201 1.00 98.00 257 ALA A N 1
ATOM 1944 C CA . ALA A 1 257 ? -20.745 8.794 12.085 1.00 98.00 257 ALA A CA 1
ATOM 1945 C C . ALA A 1 257 ? -21.209 8.128 13.389 1.00 98.00 257 ALA A C 1
ATOM 1947 O O . ALA A 1 257 ? -22.397 8.134 13.690 1.00 98.00 257 ALA A O 1
ATOM 1948 N N . MET A 1 258 ? -20.267 7.585 14.165 1.00 98.62 258 MET A N 1
ATOM 1949 C CA . MET A 1 258 ? -20.522 6.795 15.372 1.00 98.62 258 MET A CA 1
ATOM 1950 C C . MET A 1 258 ? -20.644 7.644 16.646 1.00 98.62 258 MET A C 1
ATOM 1952 O O . MET A 1 258 ? -21.279 7.225 17.610 1.00 98.62 258 MET A O 1
ATOM 1956 N N . LEU A 1 259 ? -20.018 8.823 16.682 1.00 98.00 259 LEU A N 1
ATOM 1957 C CA . LEU A 1 259 ? -19.828 9.590 17.915 1.00 98.00 259 LEU A CA 1
ATOM 1958 C C . LEU A 1 259 ? -20.785 10.771 18.061 1.00 98.00 259 LEU A C 1
ATOM 1960 O O . LEU A 1 259 ? -21.040 11.537 17.130 1.00 98.00 259 LEU A O 1
ATOM 1964 N N . ARG A 1 260 ? -21.222 11.001 19.301 1.00 96.88 260 ARG A N 1
ATOM 1965 C CA . ARG A 1 260 ? -21.768 12.294 19.733 1.00 96.88 260 ARG A CA 1
ATOM 1966 C C . ARG A 1 260 ? -20.632 13.273 20.068 1.00 96.88 260 ARG A C 1
ATOM 1968 O O . ARG A 1 260 ? -19.546 12.829 20.433 1.00 96.88 260 ARG A O 1
ATOM 1975 N N . PRO A 1 261 ? -20.875 14.600 20.060 1.00 96.19 261 PRO A N 1
ATOM 1976 C CA . PRO A 1 261 ? -19.818 15.603 20.256 1.00 96.19 261 PRO A CA 1
ATOM 1977 C C . PRO A 1 261 ? -19.048 15.525 21.585 1.00 96.19 261 PRO A C 1
ATOM 1979 O O . PRO A 1 261 ? -17.947 16.053 21.682 1.00 96.19 261 PRO A O 1
ATOM 1982 N N . TRP A 1 262 ? -19.631 14.921 22.623 1.00 97.25 262 TRP A N 1
ATOM 1983 C CA . TRP A 1 262 ? -19.001 14.751 23.940 1.00 97.25 262 TRP A CA 1
ATOM 1984 C C . TRP A 1 262 ? -18.386 13.359 24.145 1.00 97.25 262 TRP A C 1
ATOM 1986 O O . TRP A 1 262 ? -17.906 13.056 25.242 1.00 97.25 262 TRP A O 1
ATOM 1996 N N . GLN A 1 263 ? -18.441 12.498 23.124 1.00 98.31 263 GLN A N 1
ATOM 1997 C CA . GLN A 1 263 ? -17.917 11.143 23.195 1.00 98.31 263 GLN A CA 1
ATOM 1998 C C . GLN A 1 263 ? -16.488 11.030 22.652 1.00 98.31 263 GLN A C 1
ATOM 2000 O O . GLN A 1 263 ? -16.044 11.839 21.839 1.00 98.31 263 GLN A O 1
ATOM 2005 N N . GLY A 1 264 ? -15.770 10.009 23.117 1.00 98.38 264 GLY A N 1
ATOM 2006 C CA . GLY A 1 264 ? -14.414 9.679 22.681 1.00 98.38 264 GLY A CA 1
ATOM 2007 C C . GLY A 1 264 ? -14.249 8.225 22.241 1.00 98.38 264 GLY A C 1
ATOM 2008 O O . GLY A 1 264 ? -15.158 7.402 22.396 1.00 98.38 264 GLY A O 1
ATOM 2009 N N . VAL A 1 265 ? -13.061 7.925 21.713 1.00 98.88 265 VAL A N 1
ATOM 2010 C CA . VAL A 1 265 ? -12.686 6.606 21.177 1.00 98.88 265 VAL A CA 1
ATOM 2011 C C . VAL A 1 265 ? -11.643 5.956 22.072 1.00 98.88 265 VAL A C 1
ATOM 2013 O O . VAL A 1 265 ? -10.571 6.522 22.274 1.00 98.88 265 VAL A O 1
ATOM 2016 N N . ILE A 1 266 ? -11.926 4.757 22.570 1.00 98.88 266 ILE A N 1
ATOM 2017 C CA . ILE A 1 266 ? -10.934 3.908 23.232 1.00 98.88 266 ILE A CA 1
ATOM 2018 C C . ILE A 1 266 ? -10.135 3.178 22.151 1.00 98.88 266 ILE A C 1
ATOM 2020 O O . ILE A 1 266 ? -10.720 2.534 21.283 1.00 98.88 266 ILE A O 1
ATOM 2024 N N . CYS A 1 267 ? -8.811 3.291 22.192 1.00 98.88 267 CYS A N 1
ATOM 2025 C CA . CYS A 1 267 ? -7.900 2.699 21.209 1.00 98.88 267 CYS A CA 1
ATOM 2026 C C . CYS A 1 267 ? -6.561 2.329 21.861 1.00 98.88 267 CYS A C 1
ATOM 2028 O O . CYS A 1 267 ? -6.247 2.801 22.954 1.00 98.88 267 CYS A O 1
ATOM 2030 N N . ALA A 1 268 ? -5.767 1.492 21.197 1.00 98.62 268 ALA A N 1
ATOM 2031 C CA . ALA A 1 268 ? -4.382 1.245 21.589 1.00 98.62 268 ALA A CA 1
ATOM 2032 C C . ALA A 1 268 ? -3.532 2.527 21.467 1.00 98.62 268 ALA A C 1
ATOM 2034 O O . ALA A 1 268 ? -3.772 3.356 20.591 1.00 98.62 268 ALA A O 1
ATOM 2035 N N . GLU A 1 269 ? -2.503 2.685 22.301 1.00 97.94 269 GLU A N 1
ATOM 2036 C CA . GLU A 1 269 ? -1.527 3.783 22.159 1.00 97.94 269 GLU A CA 1
ATOM 2037 C C . GLU A 1 269 ? -0.775 3.733 20.826 1.00 97.94 269 GLU A C 1
ATOM 2039 O O . GLU A 1 269 ? -0.426 4.777 20.279 1.00 97.94 269 GLU A O 1
ATOM 2044 N N . THR A 1 270 ? -0.578 2.535 20.278 1.00 97.12 270 THR A N 1
ATOM 2045 C CA . THR A 1 270 ? 0.056 2.315 18.973 1.00 97.12 270 THR A CA 1
ATOM 2046 C C . THR A 1 270 ? -0.894 2.514 17.795 1.00 97.12 270 THR A C 1
ATOM 2048 O O . THR A 1 270 ? -0.448 2.404 16.657 1.00 97.12 270 THR A O 1
ATOM 2051 N N . ALA A 1 271 ? -2.187 2.766 18.038 1.00 98.25 271 ALA A N 1
ATOM 2052 C CA . ALA A 1 271 ? -3.179 2.839 16.974 1.00 98.25 271 ALA A CA 1
ATOM 2053 C C . ALA A 1 271 ? -2.823 3.936 15.958 1.00 98.25 271 ALA A C 1
ATOM 2055 O O . ALA A 1 271 ? -2.466 5.052 16.345 1.00 98.25 271 ALA A O 1
ATOM 2056 N N . HIS A 1 272 ? -2.988 3.662 14.662 1.00 97.88 272 HIS A N 1
ATOM 2057 C CA . HIS A 1 272 ? -2.666 4.602 13.582 1.00 97.88 272 HIS A CA 1
ATOM 2058 C C . HIS A 1 272 ? -3.380 5.947 13.769 1.00 97.88 272 HIS A C 1
ATOM 2060 O O . HIS A 1 272 ? -2.769 7.006 13.646 1.00 97.88 272 HIS A O 1
ATOM 2066 N N . LEU A 1 273 ? -4.652 5.900 14.174 1.00 96.31 273 LEU A N 1
ATOM 2067 C CA . LEU A 1 273 ? -5.461 7.078 14.491 1.00 96.31 273 LEU A CA 1
ATOM 2068 C C . LEU A 1 273 ? -4.870 7.962 15.607 1.00 96.31 273 LEU A C 1
ATOM 2070 O O . LEU A 1 273 ? -5.132 9.159 15.624 1.00 96.31 273 LEU A O 1
ATOM 2074 N N . ASN A 1 274 ? -4.043 7.404 16.498 1.00 98.19 274 ASN A N 1
ATOM 2075 C CA . ASN A 1 274 ? -3.339 8.146 17.546 1.00 98.19 274 ASN A CA 1
ATOM 2076 C C . ASN A 1 274 ? -1.949 8.629 17.093 1.00 98.19 274 ASN A C 1
ATOM 2078 O O . ASN A 1 274 ? -1.540 9.731 17.450 1.00 98.19 274 ASN A O 1
ATOM 2082 N N . VAL A 1 275 ? -1.215 7.820 16.320 1.00 96.75 275 VAL A N 1
ATOM 2083 C CA . VAL A 1 275 ? 0.218 8.052 16.040 1.00 96.75 275 VAL A CA 1
ATOM 2084 C C . VAL A 1 275 ? 0.475 8.710 14.679 1.00 96.75 275 VAL A C 1
ATOM 2086 O O . VAL A 1 275 ? 1.272 9.642 14.587 1.00 96.75 275 VAL A O 1
ATOM 2089 N N . ASP A 1 276 ? -0.213 8.269 13.625 1.00 95.94 276 ASP A N 1
ATOM 2090 C CA . ASP A 1 276 ? 0.205 8.472 12.227 1.00 95.94 276 ASP A CA 1
ATOM 2091 C C . ASP A 1 276 ? -0.832 9.220 11.363 1.00 95.94 276 ASP A C 1
ATOM 2093 O O . ASP A 1 276 ? -0.685 9.344 10.147 1.00 95.94 276 ASP A O 1
ATOM 2097 N N . GLU A 1 277 ? -1.876 9.787 11.975 1.00 97.75 277 GLU A N 1
ATOM 2098 C CA . GLU A 1 277 ? -2.896 10.585 11.272 1.00 97.75 277 GLU A CA 1
ATOM 2099 C C . GLU A 1 277 ? -2.725 12.099 11.431 1.00 97.75 277 GLU A C 1
ATOM 2101 O O . GLU A 1 277 ? -3.593 12.873 11.023 1.00 97.75 277 GLU A O 1
ATOM 2106 N N . GLY A 1 278 ? -1.618 12.548 12.027 1.00 96.56 278 GLY A N 1
ATOM 2107 C CA . GLY A 1 278 ? -1.323 13.975 12.195 1.00 96.56 278 GLY A CA 1
ATOM 2108 C C . GLY A 1 278 ? -2.395 14.739 12.985 1.00 96.56 278 GLY A C 1
ATOM 2109 O O . GLY A 1 278 ? -2.617 15.921 12.723 1.00 96.56 278 GLY A O 1
ATOM 2110 N N . GLY A 1 279 ? -3.092 14.064 13.907 1.00 97.31 279 GLY A N 1
ATOM 2111 C CA . GLY A 1 279 ? -4.203 14.625 14.683 1.00 97.31 279 GLY A CA 1
ATOM 2112 C C . GLY A 1 279 ? -5.503 14.817 13.890 1.00 97.31 279 GLY A C 1
ATOM 2113 O O . GLY A 1 279 ? -6.342 15.643 14.261 1.00 97.31 279 GLY A O 1
ATOM 2114 N N . ALA A 1 280 ? -5.678 14.121 12.758 1.00 97.75 280 ALA A N 1
ATOM 2115 C CA . ALA A 1 280 ? -6.897 14.222 11.958 1.00 97.75 280 ALA A CA 1
ATOM 2116 C C . ALA A 1 280 ? -8.177 13.831 12.729 1.00 97.75 280 ALA A C 1
ATOM 2118 O O . ALA A 1 280 ? -9.169 14.556 12.572 1.00 97.75 280 ALA A O 1
ATOM 2119 N N . PRO A 1 281 ? -8.207 12.782 13.580 1.00 97.75 281 PRO A N 1
ATOM 2120 C CA . PRO A 1 281 ? -9.379 12.496 14.412 1.00 97.75 281 PRO A CA 1
ATOM 2121 C C . PRO A 1 281 ? -9.777 13.672 15.313 1.00 97.75 281 PRO A C 1
ATOM 2123 O O . PRO A 1 281 ? -10.952 14.035 15.374 1.00 97.75 281 PRO A O 1
ATOM 2126 N N . GLU A 1 282 ? -8.818 14.340 15.945 1.00 98.00 282 GLU A N 1
ATOM 2127 C CA . GLU A 1 282 ? -9.061 15.487 16.818 1.00 98.00 282 GLU A CA 1
ATOM 2128 C C . GLU A 1 282 ? -9.520 16.716 16.032 1.00 98.00 282 GLU A C 1
ATOM 2130 O O . GLU A 1 282 ? -10.521 17.341 16.381 1.00 98.00 282 GLU A O 1
ATOM 2135 N N . VAL A 1 283 ? -8.808 17.075 14.961 1.00 96.38 283 VAL A N 1
ATOM 2136 C CA . VAL A 1 283 ? -9.035 18.336 14.235 1.00 96.38 283 VAL A CA 1
ATOM 2137 C C . VAL A 1 283 ? -10.245 18.247 13.311 1.00 96.38 283 VAL A C 1
ATOM 2139 O O . VAL A 1 283 ? -11.096 19.136 13.304 1.00 96.38 283 VAL A O 1
ATOM 2142 N N . MET A 1 284 ? -10.327 17.182 12.515 1.00 95.44 284 MET A N 1
ATOM 2143 C CA . MET A 1 284 ? -11.391 17.004 11.524 1.00 95.44 284 MET A CA 1
ATOM 2144 C C . MET A 1 284 ? -12.594 16.264 12.104 1.00 95.44 284 MET A C 1
ATOM 2146 O O . MET A 1 284 ? -13.727 16.496 11.673 1.00 95.44 284 MET A O 1
ATOM 2150 N N . GLY A 1 285 ? -12.353 1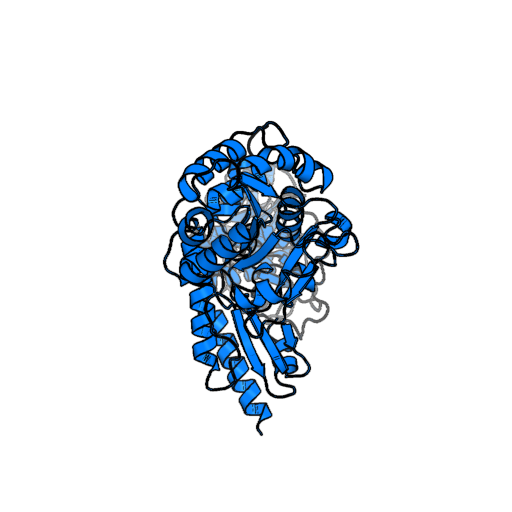5.369 13.064 1.00 93.31 285 GLY A N 1
ATOM 2151 C CA . GLY A 1 285 ? -13.391 14.604 13.742 1.00 93.31 285 GLY A CA 1
ATOM 2152 C C . GLY A 1 285 ? -14.018 15.302 14.942 1.00 93.31 285 GLY A C 1
ATOM 2153 O O . GLY A 1 285 ? -15.162 14.984 15.265 1.00 93.31 285 GLY A O 1
ATOM 2154 N N . ALA A 1 286 ? -13.312 16.252 15.570 1.00 95.19 286 ALA A N 1
ATOM 2155 C CA . ALA A 1 286 ? -13.618 16.733 16.920 1.00 95.19 286 ALA A CA 1
ATOM 2156 C C . ALA A 1 286 ? -13.669 15.583 17.947 1.00 95.19 286 ALA A C 1
ATOM 2158 O O . ALA A 1 286 ? -14.479 15.593 18.873 1.00 95.19 286 ALA A O 1
ATOM 2159 N N . ILE A 1 287 ? -12.817 14.572 17.754 1.00 97.00 287 ILE A N 1
ATOM 2160 C CA . ILE A 1 287 ? -12.797 13.340 18.542 1.00 97.00 287 ILE A CA 1
ATOM 2161 C C . ILE A 1 287 ? -11.706 13.442 19.600 1.00 97.00 287 ILE A C 1
ATOM 2163 O O . ILE A 1 287 ? -10.580 13.818 19.298 1.00 97.00 287 ILE A O 1
ATOM 2167 N N . LYS A 1 288 ? -12.012 13.049 20.838 1.00 98.19 288 LYS A N 1
ATOM 2168 C CA . LYS A 1 288 ? -10.983 12.803 21.852 1.00 98.19 288 LYS A CA 1
ATOM 2169 C C . LYS A 1 288 ? -10.627 11.319 21.895 1.00 98.19 288 LYS A C 1
ATOM 2171 O O . LYS A 1 288 ? -11.513 10.479 22.061 1.00 98.19 288 LYS A O 1
ATOM 2176 N N . LEU A 1 289 ? -9.336 11.012 21.815 1.00 98.50 289 LEU A N 1
ATOM 2177 C CA . LEU A 1 289 ? -8.815 9.655 21.957 1.00 98.50 289 LEU A CA 1
ATOM 2178 C C . LEU A 1 289 ? -8.548 9.310 23.430 1.00 98.50 289 LEU A C 1
ATOM 2180 O O . LEU A 1 289 ? -8.051 10.126 24.210 1.00 98.50 289 LEU A O 1
ATOM 2184 N N . LEU A 1 290 ? -8.924 8.093 23.816 1.00 98.44 290 LEU A N 1
ATOM 2185 C CA . LEU A 1 290 ? -8.784 7.498 25.145 1.00 98.44 290 LEU A CA 1
ATOM 2186 C C . LEU A 1 290 ? -7.836 6.302 25.026 1.00 98.44 290 LEU A C 1
ATOM 2188 O O . LEU A 1 290 ? -8.261 5.147 25.023 1.00 98.44 290 LEU A O 1
ATOM 2192 N N . THR A 1 291 ? -6.551 6.595 24.858 1.00 98.50 291 THR A N 1
ATOM 2193 C CA . THR A 1 291 ? -5.536 5.592 24.518 1.00 98.50 291 THR A CA 1
ATOM 2194 C C . THR A 1 291 ? -5.291 4.598 25.652 1.00 98.50 291 THR A C 1
ATOM 2196 O O . THR A 1 291 ? -5.463 4.923 26.828 1.00 98.50 291 THR A O 1
ATOM 2199 N N . VAL A 1 292 ? -4.878 3.376 25.331 1.00 98.50 292 VAL A N 1
ATOM 2200 C CA . VAL A 1 292 ? -4.517 2.341 26.306 1.00 98.50 292 VAL A CA 1
ATOM 2201 C C . VAL A 1 292 ? -3.176 1.718 25.906 1.00 98.50 292 VAL A C 1
ATOM 2203 O O . VAL A 1 292 ? -3.038 1.314 24.751 1.00 98.50 292 VAL A O 1
ATOM 2206 N N . PRO A 1 293 ? -2.189 1.624 26.817 1.00 97.88 293 PRO A N 1
ATOM 2207 C CA . PRO A 1 293 ? -0.931 0.944 26.530 1.00 97.88 293 PRO A CA 1
ATOM 2208 C C . PRO A 1 293 ? -1.156 -0.535 26.200 1.00 97.88 293 PRO A C 1
ATOM 2210 O O . PRO A 1 293 ? -1.806 -1.254 26.963 1.00 97.88 293 PRO A O 1
ATOM 2213 N N . THR A 1 294 ? -0.586 -0.996 25.088 1.00 96.69 294 THR A N 1
ATOM 2214 C CA . THR A 1 294 ? -0.697 -2.382 24.604 1.00 96.69 294 THR A CA 1
ATOM 2215 C C . THR A 1 294 ? 0.645 -2.833 24.015 1.00 96.69 294 THR A C 1
ATOM 2217 O O . THR A 1 294 ? 1.000 -2.364 22.932 1.00 96.69 294 THR A O 1
ATOM 2220 N N . PRO A 1 295 ? 1.406 -3.721 24.682 1.00 91.75 295 PRO A N 1
ATOM 2221 C CA . PRO A 1 295 ? 2.728 -4.149 24.205 1.00 91.75 295 PRO A CA 1
ATOM 2222 C C . PRO A 1 295 ? 2.725 -4.848 22.837 1.00 91.75 295 PRO A C 1
ATOM 2224 O O . PRO A 1 295 ? 3.721 -4.814 22.123 1.00 91.75 295 PRO A O 1
ATOM 2227 N N . ASP A 1 296 ? 1.609 -5.481 22.483 1.00 94.88 296 ASP A N 1
ATOM 2228 C CA . ASP A 1 296 ? 1.393 -6.226 21.240 1.00 94.88 296 ASP A CA 1
ATOM 2229 C C . ASP A 1 296 ? 0.383 -5.532 20.310 1.00 94.88 296 ASP A C 1
ATOM 2231 O O . ASP A 1 296 ? -0.042 -6.114 19.317 1.00 94.88 296 ASP A O 1
ATOM 2235 N N . GLY A 1 297 ? -0.032 -4.299 20.627 1.00 96.81 297 GLY A N 1
ATOM 2236 C CA . GLY A 1 297 ? -1.021 -3.544 19.850 1.00 96.81 297 GLY A CA 1
ATOM 2237 C C . GLY A 1 297 ? -2.471 -4.008 20.039 1.00 96.81 297 GLY A C 1
ATOM 2238 O O . GLY A 1 297 ? -3.357 -3.514 19.336 1.00 96.81 297 GLY A O 1
ATOM 2239 N N . LYS A 1 298 ? -2.738 -4.948 20.961 1.00 98.56 298 LYS A N 1
ATOM 2240 C CA . LYS A 1 298 ? -4.066 -5.544 21.137 1.00 98.56 298 LYS A CA 1
ATOM 2241 C C . LYS A 1 298 ? -4.780 -5.063 22.398 1.00 98.56 298 LYS A C 1
ATOM 2243 O O . LYS A 1 298 ? -4.293 -5.197 23.517 1.00 98.56 298 LYS A O 1
ATOM 2248 N N . LEU A 1 299 ? -5.991 -4.543 22.223 1.00 98.56 299 LEU A N 1
ATOM 2249 C CA . LEU A 1 299 ? -6.932 -4.313 23.311 1.00 98.56 299 LEU A CA 1
ATOM 2250 C C . LEU A 1 299 ? -7.544 -5.637 23.771 1.00 98.56 299 LEU A C 1
ATOM 2252 O O . LEU A 1 299 ? -7.738 -6.572 23.002 1.00 98.56 299 LEU A O 1
ATOM 2256 N N . THR A 1 300 ? -7.927 -5.683 25.039 1.00 98.69 300 THR A N 1
ATOM 2257 C CA . THR A 1 300 ? -8.764 -6.739 25.611 1.00 98.69 300 THR A CA 1
ATOM 2258 C C . THR A 1 300 ? -9.956 -6.095 26.319 1.00 98.69 300 THR A C 1
ATOM 2260 O O . THR A 1 300 ? -9.870 -4.918 26.683 1.00 98.69 300 THR A O 1
ATOM 2263 N N . PRO A 1 301 ? -11.054 -6.827 26.575 1.00 98.69 301 PRO A N 1
ATOM 2264 C CA . PRO A 1 301 ? -12.178 -6.299 27.351 1.00 98.69 301 PRO A CA 1
ATOM 2265 C C . PRO A 1 301 ? -11.751 -5.654 28.683 1.00 98.69 301 PRO A C 1
ATOM 2267 O O . PRO A 1 301 ? -12.131 -4.526 28.981 1.00 98.69 301 PRO A O 1
ATOM 2270 N N . SER A 1 302 ? -10.834 -6.290 29.423 1.00 98.44 302 SER A N 1
ATOM 2271 C CA . SER A 1 302 ? -10.312 -5.734 30.680 1.00 98.44 302 SER A CA 1
ATOM 2272 C C . SER A 1 302 ? -9.507 -4.445 30.496 1.00 98.44 302 SER A C 1
ATOM 2274 O O . SER A 1 302 ? -9.470 -3.605 31.390 1.00 98.44 302 SER A O 1
ATOM 2276 N N . LEU A 1 303 ? -8.832 -4.279 29.353 1.00 98.44 303 LEU A N 1
ATOM 2277 C CA . LEU A 1 303 ? -8.135 -3.036 29.023 1.00 98.44 303 LEU A CA 1
ATOM 2278 C C . LEU A 1 303 ? -9.127 -1.928 28.657 1.00 98.44 303 LEU A C 1
ATOM 2280 O O . LEU A 1 303 ? -8.934 -0.784 29.071 1.00 98.44 303 LEU A O 1
ATOM 2284 N N . VAL A 1 304 ? -10.212 -2.262 27.955 1.00 98.50 304 VAL A N 1
ATOM 2285 C CA . VAL A 1 304 ? -11.317 -1.333 27.673 1.00 98.50 304 VAL A CA 1
ATOM 2286 C C . VAL A 1 304 ? -11.932 -0.816 28.978 1.00 98.50 304 VAL A C 1
ATOM 2288 O O . VAL A 1 304 ? -12.111 0.396 29.119 1.00 98.50 304 VAL A O 1
ATOM 2291 N N . ASP A 1 305 ? -12.147 -1.685 29.971 1.00 98.38 305 ASP A N 1
ATOM 2292 C CA . ASP A 1 305 ? -12.715 -1.316 31.280 1.00 98.38 305 ASP A CA 1
ATOM 2293 C C . ASP A 1 305 ? -11.929 -0.214 32.000 1.00 98.38 305 ASP A C 1
ATOM 2295 O O . ASP A 1 305 ? -12.510 0.610 32.708 1.00 98.38 305 ASP A O 1
ATOM 2299 N N . THR A 1 306 ? -10.616 -0.116 31.768 1.00 98.00 306 THR A N 1
ATOM 2300 C CA . THR A 1 306 ? -9.781 0.950 32.353 1.00 98.00 306 THR A CA 1
ATOM 2301 C C . THR A 1 306 ? -10.174 2.354 31.882 1.00 98.00 306 THR A C 1
ATOM 2303 O O . THR A 1 306 ? -9.842 3.350 32.532 1.00 98.00 306 THR A O 1
ATOM 2306 N N . ARG A 1 307 ? -10.892 2.452 30.756 1.00 97.88 307 ARG A N 1
ATOM 2307 C CA . ARG A 1 307 ? -11.402 3.701 30.182 1.00 97.88 307 ARG A CA 1
ATOM 2308 C C . ARG A 1 307 ? -12.916 3.863 30.339 1.00 97.88 307 ARG A C 1
ATOM 2310 O O . ARG A 1 307 ? -13.404 4.980 30.163 1.00 97.88 307 ARG A O 1
ATOM 2317 N N . VAL A 1 308 ? -13.641 2.829 30.769 1.00 96.50 308 VAL A N 1
ATOM 2318 C CA . VAL A 1 308 ? -15.068 2.904 31.135 1.00 96.50 308 VAL A CA 1
ATOM 2319 C C . VAL A 1 308 ? -15.207 3.468 32.552 1.00 96.50 308 VAL A C 1
ATOM 2321 O O . VAL A 1 308 ? -15.557 2.791 33.515 1.00 96.50 308 VAL A O 1
ATOM 2324 N N . THR A 1 309 ? -14.889 4.751 32.698 1.00 93.44 309 THR A N 1
ATOM 2325 C CA . THR A 1 309 ? -14.905 5.452 33.989 1.00 93.44 309 THR A CA 1
ATOM 2326 C C . THR A 1 309 ? -15.737 6.724 33.896 1.00 93.44 309 THR A C 1
ATOM 2328 O O . THR A 1 309 ? -15.893 7.287 32.816 1.00 93.44 309 THR A O 1
ATOM 2331 N N . ARG A 1 310 ? -16.267 7.194 35.036 1.00 95.94 310 ARG A N 1
ATOM 2332 C CA . ARG A 1 310 ? -17.026 8.459 35.127 1.00 95.94 310 ARG A CA 1
ATOM 2333 C C . ARG A 1 310 ? -18.212 8.528 34.144 1.00 95.94 310 ARG A C 1
ATOM 2335 O O . ARG A 1 310 ? -18.499 9.572 33.559 1.00 95.94 310 ARG A O 1
ATOM 2342 N N . ILE A 1 311 ? -18.902 7.399 33.963 1.00 97.06 311 ILE A N 1
ATOM 2343 C CA . ILE A 1 311 ? -20.086 7.315 33.103 1.00 97.06 311 ILE A CA 1
ATOM 2344 C C . ILE A 1 311 ? -21.192 8.212 33.662 1.00 97.06 311 ILE A C 1
ATOM 2346 O O . ILE A 1 311 ? -21.559 8.098 34.830 1.00 97.06 311 ILE A O 1
ATOM 2350 N N . GLY A 1 312 ? -21.709 9.103 32.816 1.00 95.88 312 GLY A N 1
ATOM 2351 C CA . GLY A 1 312 ? -22.742 10.077 33.174 1.00 95.88 312 GLY A CA 1
ATOM 2352 C C . GLY A 1 312 ? -22.233 11.347 33.864 1.00 95.88 312 GLY A C 1
ATOM 2353 O O . GLY A 1 312 ? -23.046 12.214 34.158 1.00 95.88 312 GLY A O 1
ATOM 2354 N N . ASP A 1 313 ? -20.926 11.480 34.098 1.00 97.38 313 ASP A N 1
ATOM 2355 C CA . ASP A 1 313 ? -20.302 12.690 34.647 1.00 97.38 313 ASP A CA 1
ATOM 2356 C C . ASP A 1 313 ? -20.036 13.708 33.527 1.00 97.38 313 ASP A C 1
ATOM 2358 O O . ASP A 1 313 ? -19.180 13.493 32.663 1.00 97.38 313 ASP A O 1
ATOM 2362 N N . GLU A 1 314 ? -20.746 14.836 33.544 1.00 96.62 314 GLU A N 1
ATOM 2363 C CA . GLU A 1 314 ? -20.661 15.880 32.518 1.00 96.62 314 GLU A CA 1
ATOM 2364 C C . GLU A 1 314 ? -19.287 16.562 32.427 1.00 96.62 314 GLU A C 1
ATOM 2366 O O . GLU A 1 314 ? -18.980 17.211 31.425 1.00 96.62 314 GLU A O 1
ATOM 2371 N N . HIS A 1 315 ? -18.434 16.414 33.445 1.00 97.38 315 HIS A N 1
ATOM 2372 C CA . HIS A 1 315 ? -17.067 16.929 33.423 1.00 97.38 315 HIS A CA 1
ATOM 2373 C C . HIS A 1 315 ? -16.093 16.001 32.678 1.00 97.38 315 HIS A C 1
ATOM 2375 O O . HIS A 1 315 ? -14.941 16.384 32.450 1.00 97.38 315 HIS A O 1
ATOM 2381 N N . ALA A 1 316 ? -16.504 14.774 32.345 1.00 97.00 316 ALA A N 1
ATOM 2382 C CA . ALA A 1 316 ? -15.681 13.779 31.669 1.00 97.00 316 ALA A CA 1
ATOM 2383 C C . ALA A 1 316 ? -16.141 13.531 30.228 1.00 97.00 316 ALA A C 1
ATOM 2385 O O . ALA A 1 316 ? -17.331 13.488 29.921 1.00 97.00 316 ALA A O 1
ATOM 2386 N N . VAL A 1 317 ? -15.167 13.277 29.350 1.00 97.62 317 VAL A N 1
ATOM 2387 C CA . VAL A 1 317 ? -15.433 12.672 28.039 1.00 97.62 317 VAL A CA 1
ATOM 2388 C C . VAL A 1 317 ? -16.069 11.303 28.243 1.00 97.62 317 VAL A C 1
ATOM 2390 O O . VAL A 1 317 ? -15.572 10.503 29.035 1.00 97.62 317 VAL A O 1
ATOM 2393 N N . GLN A 1 318 ? -17.158 11.041 27.530 1.00 98.44 318 GLN A N 1
ATOM 2394 C CA . GLN A 1 318 ? -17.865 9.771 27.645 1.00 98.44 318 GLN A CA 1
ATOM 2395 C C . GLN A 1 318 ? -17.314 8.790 26.604 1.00 98.44 318 GLN A C 1
ATOM 2397 O O . GLN A 1 318 ? -17.240 9.143 25.427 1.00 98.44 318 GLN A O 1
ATOM 2402 N N . PRO A 1 319 ? -16.901 7.570 26.969 1.00 98.25 319 PRO A N 1
ATOM 2403 C CA . PRO A 1 319 ? -16.485 6.600 25.967 1.00 98.25 319 PRO A CA 1
ATOM 2404 C C . PRO A 1 319 ? -17.695 6.240 25.087 1.00 98.25 319 PRO A C 1
ATOM 2406 O O . PRO A 1 319 ? -18.797 6.020 25.589 1.00 98.25 319 PRO A O 1
ATOM 2409 N N . GLY A 1 320 ? -17.519 6.289 23.766 1.00 98.50 320 GLY A N 1
ATOM 2410 C CA . GLY A 1 320 ? -18.598 6.034 22.803 1.00 98.50 320 GLY A CA 1
ATOM 2411 C C . GLY A 1 320 ? -18.260 4.987 21.754 1.00 98.50 320 GLY A C 1
ATOM 2412 O O . GLY A 1 320 ? -19.167 4.357 21.219 1.00 98.50 320 GLY A O 1
ATOM 2413 N N . VAL A 1 321 ? -16.973 4.781 21.474 1.00 98.88 321 VAL A 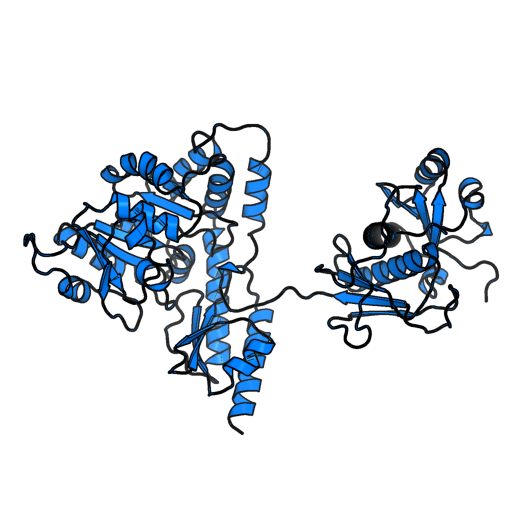N 1
ATOM 2414 C CA . VAL A 1 321 ? -16.499 3.794 20.503 1.00 98.88 321 VAL A CA 1
ATOM 2415 C C . VAL A 1 321 ? -15.271 3.082 21.055 1.00 98.88 321 VAL A C 1
ATOM 2417 O O . VAL A 1 321 ? -14.390 3.726 21.626 1.00 98.88 321 VAL A O 1
ATOM 2420 N N . VAL A 1 322 ? -15.188 1.773 20.836 1.00 98.94 322 VAL A N 1
ATOM 2421 C CA . VAL A 1 322 ? -13.934 1.015 20.905 1.00 98.94 322 VAL A CA 1
ATOM 2422 C C . VAL A 1 322 ? -13.435 0.825 19.477 1.00 98.94 322 VAL A C 1
ATOM 2424 O O . VAL A 1 322 ? -14.173 0.323 18.632 1.00 98.94 322 VAL A O 1
ATOM 2427 N N . SER A 1 323 ? -12.204 1.250 19.198 1.00 98.94 323 SER A N 1
ATOM 2428 C CA . SER A 1 323 ? -11.565 1.099 17.891 1.00 98.94 323 SER A CA 1
ATOM 2429 C C . SER A 1 323 ? -10.351 0.188 17.990 1.00 98.94 323 SER A C 1
ATOM 2431 O O . SER A 1 323 ? -9.438 0.455 18.774 1.00 98.94 323 SER A O 1
ATOM 2433 N N . VAL A 1 324 ? -10.314 -0.839 17.145 1.00 98.88 324 VAL A N 1
ATOM 2434 C CA . VAL A 1 324 ? -9.156 -1.727 16.969 1.00 98.88 324 VAL A CA 1
ATOM 2435 C C . VAL A 1 324 ? -8.646 -1.682 15.536 1.00 98.88 324 VAL A C 1
ATOM 2437 O O . VAL A 1 324 ? -9.401 -1.351 14.628 1.00 98.88 324 VAL A O 1
ATOM 2440 N N . THR A 1 325 ? -7.387 -2.058 15.332 1.00 98.88 325 THR A N 1
ATOM 2441 C CA . THR A 1 325 ? -6.775 -2.175 14.002 1.00 98.88 325 THR A CA 1
ATOM 2442 C C . THR A 1 325 ? -6.545 -3.647 13.672 1.00 98.88 325 THR A C 1
ATOM 2444 O O . THR A 1 325 ? -6.029 -4.388 14.509 1.00 98.88 325 THR A O 1
ATOM 2447 N N . GLN A 1 326 ? -6.928 -4.087 12.471 1.00 98.56 326 GLN A N 1
ATOM 2448 C CA . GLN A 1 326 ? -6.816 -5.481 12.041 1.00 98.56 326 GLN A CA 1
ATOM 2449 C C . GLN A 1 326 ? -6.206 -5.596 10.627 1.00 98.56 326 GLN A C 1
ATOM 2451 O O . GLN A 1 326 ? -6.846 -5.241 9.635 1.00 98.56 326 GLN A O 1
ATOM 2456 N N . SER A 1 327 ? -4.986 -6.127 10.467 1.00 98.44 327 SER A N 1
ATOM 2457 C CA . SER A 1 327 ? -4.001 -6.453 11.524 1.00 98.44 327 SER A CA 1
ATOM 2458 C C . SER A 1 327 ? -3.512 -5.201 12.267 1.00 98.44 327 SER A C 1
ATOM 2460 O O . SER A 1 327 ? -3.630 -4.097 11.736 1.00 98.44 327 SER A O 1
ATOM 2462 N N . THR A 1 328 ? -2.919 -5.357 13.452 1.00 98.69 328 THR A N 1
ATOM 2463 C CA . THR A 1 328 ? -2.412 -4.219 14.240 1.00 98.69 328 THR A CA 1
ATOM 2464 C C . THR A 1 328 ? -1.240 -3.514 13.549 1.00 98.69 328 THR A C 1
ATOM 2466 O O . THR A 1 328 ? -0.638 -4.017 12.592 1.00 98.69 328 THR A O 1
ATOM 2469 N N . GLU A 1 329 ? -0.868 -2.343 14.063 1.00 97.56 329 GLU A N 1
ATOM 2470 C CA . GLU A 1 329 ? 0.295 -1.575 13.613 1.00 97.56 329 GLU A CA 1
ATOM 2471 C C . GLU A 1 329 ? 1.624 -2.295 13.872 1.00 97.56 329 GLU A C 1
ATOM 2473 O O . GLU A 1 329 ? 2.602 -2.002 13.186 1.00 97.56 329 GLU A O 1
ATOM 2478 N N . LEU A 1 330 ? 1.634 -3.264 14.796 1.00 96.94 330 LEU A N 1
ATOM 2479 C CA . LEU A 1 330 ? 2.770 -4.130 15.128 1.00 96.94 330 LEU A CA 1
ATOM 2480 C C . LEU A 1 330 ? 2.763 -5.458 14.352 1.00 96.94 330 LEU A C 1
ATOM 2482 O O . LEU A 1 330 ? 3.566 -6.346 14.625 1.00 96.94 330 LEU A O 1
ATOM 2486 N N . GLY A 1 331 ? 1.859 -5.620 13.379 1.00 96.62 331 GLY A N 1
ATOM 2487 C CA . GLY A 1 331 ? 1.760 -6.834 12.562 1.00 96.62 331 GLY A CA 1
ATOM 2488 C C . GLY A 1 331 ? 1.176 -8.048 13.294 1.00 96.62 331 GLY A C 1
ATOM 2489 O O . GLY A 1 331 ? 1.068 -9.119 12.692 1.00 96.62 331 GLY A O 1
ATOM 2490 N N . THR A 1 332 ? 0.770 -7.877 14.554 1.00 98.00 332 THR A N 1
ATOM 2491 C CA . THR A 1 332 ? 0.004 -8.869 15.311 1.00 98.00 332 THR A CA 1
ATOM 2492 C C . THR A 1 332 ? -1.456 -8.860 14.870 1.00 98.00 332 THR A C 1
ATOM 2494 O O . THR A 1 332 ? -1.922 -7.986 14.130 1.00 98.00 332 THR A O 1
ATOM 2497 N N . LEU A 1 333 ? -2.197 -9.870 15.306 1.00 96.19 333 LEU A N 1
ATOM 2498 C CA . LEU A 1 333 ? -3.522 -10.152 14.792 1.00 96.19 333 LEU A CA 1
ATOM 2499 C C . LEU A 1 333 ? -4.496 -10.507 15.920 1.00 96.19 333 LEU A C 1
ATOM 2501 O O . LEU A 1 333 ? -4.169 -11.273 16.834 1.00 96.19 333 LEU A O 1
ATOM 2505 N N . TYR A 1 334 ? -5.710 -9.959 15.835 1.00 98.75 334 TYR A N 1
ATOM 2506 C CA . TYR A 1 334 ? -6.841 -10.441 16.622 1.00 98.75 334 TYR A CA 1
ATOM 2507 C C . TYR A 1 334 ? -7.444 -11.688 15.972 1.00 98.75 334 TYR A C 1
ATOM 2509 O O . TYR A 1 334 ? -7.653 -11.711 14.756 1.00 98.75 334 TYR A O 1
ATOM 2517 N N . THR A 1 335 ? -7.772 -12.709 16.761 1.00 98.81 335 THR A N 1
ATOM 2518 C CA . THR A 1 335 ? -8.602 -13.826 16.290 1.00 98.81 335 THR A CA 1
ATOM 2519 C C . THR A 1 335 ? -10.062 -13.392 16.135 1.00 98.81 335 THR A C 1
ATOM 2521 O O . THR A 1 335 ? -10.478 -12.338 16.625 1.00 98.81 335 THR A O 1
ATOM 2524 N N . VAL A 1 336 ? -10.871 -14.221 15.470 1.00 98.81 336 VAL A N 1
ATOM 2525 C CA . VAL A 1 336 ? -12.323 -13.998 15.340 1.00 98.81 336 VAL A CA 1
ATOM 2526 C C . VAL A 1 336 ? -12.983 -13.885 16.721 1.00 98.81 336 VAL A C 1
ATOM 2528 O O . VAL A 1 336 ? -13.847 -13.037 16.936 1.00 98.81 336 VAL A O 1
ATOM 2531 N N . GLU A 1 337 ? -12.565 -14.717 17.673 1.00 98.81 337 GLU A N 1
ATOM 2532 C CA . GLU A 1 337 ? -13.092 -14.744 19.038 1.00 98.81 337 GLU A CA 1
ATOM 2533 C C . GLU A 1 337 ? -12.707 -13.491 19.823 1.00 98.81 337 GLU A C 1
ATOM 2535 O O . GLU A 1 337 ? -13.545 -12.954 20.542 1.00 98.81 337 GLU A O 1
ATOM 2540 N N . GLU A 1 338 ? -11.474 -13.003 19.675 1.00 98.88 338 GLU A N 1
ATOM 2541 C CA . GLU A 1 338 ? -11.028 -11.773 20.338 1.00 98.88 338 GLU A CA 1
ATOM 2542 C C . GLU A 1 338 ? -11.778 -10.546 19.809 1.00 98.88 338 GLU A C 1
ATOM 2544 O O . GLU A 1 338 ? -12.219 -9.712 20.602 1.00 98.88 338 GLU A O 1
ATOM 2549 N N . LEU A 1 339 ? -11.982 -10.458 18.487 1.00 98.94 339 LEU A N 1
ATOM 2550 C CA . LEU A 1 339 ? -12.787 -9.395 17.877 1.00 98.94 339 LEU A CA 1
ATOM 2551 C C . LEU A 1 339 ? -14.234 -9.437 18.373 1.00 98.94 339 LEU A C 1
ATOM 2553 O O . LEU A 1 339 ? -14.762 -8.407 18.788 1.00 98.94 339 LEU A O 1
ATOM 2557 N N . ARG A 1 340 ? -14.859 -10.622 18.383 1.00 98.88 340 ARG A N 1
ATOM 2558 C CA . ARG A 1 340 ? -16.232 -10.789 18.879 1.00 98.88 340 ARG A CA 1
ATOM 2559 C C . ARG A 1 340 ? -16.345 -10.419 20.355 1.00 98.88 340 ARG A C 1
ATOM 2561 O O . ARG A 1 340 ? -17.252 -9.688 20.727 1.00 98.88 340 ARG A O 1
ATOM 2568 N N . ALA A 1 341 ? -15.401 -10.863 21.184 1.00 98.88 341 ALA A N 1
ATOM 2569 C CA . ALA A 1 341 ? -15.393 -10.537 22.606 1.00 98.88 341 ALA A CA 1
ATOM 2570 C C . ALA A 1 341 ? -15.296 -9.024 22.852 1.00 98.88 341 ALA A C 1
ATOM 2572 O O . ALA A 1 341 ? -15.947 -8.512 23.758 1.00 98.88 341 ALA A O 1
ATOM 2573 N N . LEU A 1 342 ? -14.511 -8.296 22.052 1.00 98.88 342 LEU A N 1
ATOM 2574 C CA . LEU A 1 342 ? -14.417 -6.838 22.142 1.00 98.88 342 LEU A CA 1
ATOM 2575 C C . LEU A 1 342 ? -15.684 -6.131 21.659 1.00 98.88 342 LEU A C 1
ATOM 2577 O O . LEU A 1 342 ? -16.104 -5.171 22.303 1.00 98.88 342 LEU A O 1
ATOM 2581 N N . ALA A 1 343 ? -16.290 -6.598 20.566 1.00 98.88 343 ALA A N 1
ATOM 2582 C CA . ALA A 1 343 ? -17.543 -6.051 20.057 1.00 98.88 343 ALA A CA 1
ATOM 2583 C C . ALA A 1 343 ? -18.684 -6.238 21.067 1.00 98.88 343 ALA A C 1
ATOM 2585 O O . ALA A 1 343 ? -19.297 -5.257 21.488 1.00 98.88 343 ALA A O 1
ATOM 2586 N N . ASP A 1 344 ? -18.887 -7.473 21.541 1.00 98.88 344 ASP A N 1
ATOM 2587 C CA . ASP A 1 344 ? -19.901 -7.813 22.544 1.00 98.88 344 ASP A CA 1
ATOM 2588 C C . ASP A 1 344 ? -19.705 -6.982 23.823 1.00 98.88 344 ASP A C 1
ATOM 2590 O O . ASP A 1 344 ? -20.664 -6.453 24.392 1.00 98.88 344 ASP A O 1
ATOM 2594 N N . HIS A 1 345 ? -18.450 -6.817 24.260 1.00 98.81 345 HIS A N 1
ATOM 2595 C CA . HIS A 1 345 ? -18.111 -6.005 25.429 1.00 98.81 345 HIS A CA 1
ATOM 2596 C C . HIS A 1 345 ? -18.397 -4.517 25.206 1.00 98.81 345 HIS A C 1
ATOM 2598 O O . HIS A 1 345 ? -18.980 -3.863 26.071 1.00 98.81 345 HIS A O 1
ATOM 2604 N N . ALA A 1 346 ? -18.043 -3.970 24.040 1.00 98.81 346 ALA A N 1
ATOM 2605 C CA . ALA A 1 346 ? -18.343 -2.583 23.695 1.00 98.81 346 ALA A CA 1
ATOM 2606 C C . ALA A 1 346 ? -19.858 -2.323 23.710 1.00 98.81 346 ALA A C 1
ATOM 2608 O O . ALA A 1 346 ? -20.321 -1.384 24.369 1.00 98.81 346 ALA A O 1
ATOM 2609 N N . HIS A 1 347 ? -20.636 -3.198 23.067 1.00 98.81 347 HIS A N 1
ATOM 2610 C CA . HIS A 1 347 ? -22.095 -3.101 23.005 1.00 98.81 347 HIS A CA 1
ATOM 2611 C C . HIS A 1 347 ? -22.752 -3.250 24.380 1.00 98.81 347 HIS A C 1
ATOM 2613 O O . HIS A 1 347 ? -23.688 -2.509 24.685 1.00 98.81 347 HIS A O 1
ATOM 2619 N N . ALA A 1 348 ? -22.242 -4.129 25.251 1.00 98.44 348 ALA A N 1
ATOM 2620 C CA . ALA A 1 348 ? -22.731 -4.273 26.626 1.00 98.44 348 ALA A CA 1
ATOM 2621 C C . ALA A 1 348 ? -22.596 -2.977 27.450 1.00 98.44 348 ALA A C 1
ATOM 2623 O O . ALA A 1 348 ? -23.394 -2.727 28.356 1.00 98.44 348 ALA A O 1
ATOM 2624 N N . HIS A 1 349 ? -21.629 -2.124 27.104 1.00 98.19 349 HIS A N 1
ATOM 2625 C CA . HIS A 1 349 ? -21.432 -0.799 27.693 1.00 98.19 349 HIS A CA 1
ATOM 2626 C C . HIS A 1 349 ? -22.124 0.341 26.925 1.00 98.19 349 HIS A C 1
ATOM 2628 O O . HIS A 1 349 ? -21.952 1.510 27.274 1.00 98.19 349 HIS A O 1
ATOM 2634 N N . GLY A 1 350 ? -22.920 0.030 25.897 1.00 97.81 350 GLY A N 1
ATOM 2635 C CA . GLY A 1 350 ? -23.594 1.025 25.058 1.00 97.81 350 GLY A CA 1
ATOM 2636 C C . GLY A 1 350 ? -22.647 1.823 24.155 1.00 97.81 350 GLY A C 1
ATOM 2637 O O . GLY A 1 350 ? -23.012 2.907 23.697 1.00 97.81 350 GLY A O 1
ATOM 2638 N N . MET A 1 351 ? -21.433 1.316 23.926 1.00 98.75 351 MET A N 1
ATOM 2639 C CA . MET A 1 351 ? -20.487 1.840 22.941 1.00 98.75 351 MET A CA 1
ATOM 2640 C C . MET A 1 351 ? -20.663 1.115 21.606 1.00 98.75 351 MET A C 1
ATOM 2642 O O . MET A 1 351 ? -21.226 0.028 21.566 1.00 98.75 351 MET A O 1
ATOM 2646 N N . LEU A 1 352 ? -20.152 1.700 20.526 1.00 98.94 352 LEU A N 1
ATOM 2647 C CA . LEU A 1 352 ? -20.066 1.060 19.210 1.00 98.94 352 LEU A CA 1
ATOM 2648 C C . LEU A 1 352 ? -18.663 0.475 18.973 1.00 98.94 352 LEU A C 1
ATOM 2650 O O . LEU A 1 352 ? -17.697 0.866 19.635 1.00 98.94 352 LEU A O 1
ATOM 2654 N N . PHE A 1 353 ? -18.535 -0.430 18.004 1.00 98.94 353 PHE A N 1
ATOM 2655 C CA . PHE A 1 353 ? -17.281 -1.102 17.668 1.00 98.94 353 PHE A CA 1
ATOM 2656 C C . PHE A 1 353 ? -16.792 -0.740 16.259 1.00 98.94 353 PHE A C 1
ATOM 2658 O O . PHE A 1 353 ? -17.487 -0.950 15.262 1.00 98.94 353 PHE A O 1
ATOM 2665 N N . HIS A 1 354 ? -15.587 -0.172 16.182 1.00 98.94 354 HIS A N 1
ATOM 2666 C CA . HIS A 1 354 ? -14.923 0.234 14.944 1.00 98.94 354 HIS A CA 1
ATOM 2667 C C . HIS A 1 354 ? -13.709 -0.656 14.661 1.00 98.94 354 HIS A C 1
ATOM 2669 O O . HIS A 1 354 ? -12.911 -0.930 15.561 1.00 98.94 354 HIS A O 1
ATOM 2675 N N . ILE A 1 355 ? -13.531 -1.045 13.397 1.00 98.94 355 ILE A N 1
ATOM 2676 C CA . ILE A 1 355 ? -12.325 -1.739 12.931 1.00 98.94 355 ILE A CA 1
ATOM 2677 C C . ILE A 1 355 ? -11.612 -0.874 11.885 1.00 98.94 355 ILE A C 1
ATOM 2679 O O . ILE A 1 355 ? -12.123 -0.674 10.782 1.00 98.94 355 ILE A O 1
ATOM 2683 N N . ASP A 1 356 ? -10.397 -0.420 12.194 1.00 98.94 356 ASP A N 1
ATOM 2684 C CA . ASP A 1 356 ? -9.440 0.019 11.178 1.00 98.94 356 ASP A CA 1
ATOM 2685 C C . ASP A 1 356 ? -8.903 -1.221 10.453 1.00 98.94 356 ASP A C 1
ATOM 2687 O O . ASP A 1 356 ? -8.046 -1.958 10.943 1.00 98.94 356 ASP A O 1
ATOM 2691 N N . GLY A 1 357 ? -9.450 -1.473 9.271 1.00 98.62 357 GLY A N 1
ATOM 2692 C CA . GLY A 1 357 ? -9.089 -2.581 8.404 1.00 98.62 357 GLY A CA 1
ATOM 2693 C C . GLY A 1 357 ? -8.096 -2.189 7.315 1.00 98.62 357 GLY A C 1
ATOM 2694 O O . GLY A 1 357 ? -8.185 -2.727 6.208 1.00 98.62 357 GLY A O 1
ATOM 2695 N N . SER A 1 358 ? -7.145 -1.278 7.572 1.00 98.38 358 SER A N 1
ATOM 2696 C CA . SER A 1 358 ? -6.151 -0.890 6.555 1.00 98.38 358 SER A CA 1
ATOM 2697 C C . SER A 1 358 ? -5.332 -2.069 6.005 1.00 98.38 358 SER A C 1
ATOM 2699 O O . SER A 1 358 ? -4.800 -1.978 4.897 1.00 98.38 358 SER A O 1
ATOM 2701 N N . ARG A 1 359 ? -5.272 -3.183 6.751 1.00 98.69 359 ARG A N 1
ATOM 2702 C CA . ARG A 1 359 ? -4.705 -4.482 6.348 1.00 98.69 359 ARG A CA 1
ATOM 2703 C C . ARG A 1 359 ? -5.674 -5.646 6.590 1.00 98.69 359 ARG A C 1
ATOM 2705 O O . ARG A 1 359 ? -5.261 -6.755 6.931 1.00 98.69 359 ARG A O 1
ATOM 2712 N N . LEU A 1 360 ? -6.972 -5.411 6.384 1.00 98.62 360 LEU A N 1
ATOM 2713 C CA . LEU A 1 360 ? -8.025 -6.408 6.616 1.00 98.62 360 LEU A CA 1
ATOM 2714 C C . LEU A 1 360 ? -7.807 -7.688 5.793 1.00 98.62 360 LEU A C 1
ATOM 2716 O O . LEU A 1 360 ? -7.990 -8.796 6.293 1.00 98.62 360 LEU A O 1
ATOM 2720 N N . ALA A 1 361 ? -7.367 -7.533 4.541 1.00 98.56 361 ALA A N 1
ATOM 2721 C CA . ALA A 1 361 ? -7.059 -8.642 3.643 1.00 98.56 361 ALA A CA 1
ATOM 2722 C C . ALA A 1 361 ? -5.912 -9.523 4.173 1.00 98.56 361 ALA A C 1
ATOM 2724 O O . ALA A 1 361 ? -6.024 -10.748 4.145 1.00 98.56 361 ALA A O 1
ATOM 2725 N N . ASN A 1 362 ? -4.842 -8.919 4.709 1.00 98.88 362 ASN A N 1
ATOM 2726 C CA . ASN A 1 362 ? -3.733 -9.640 5.346 1.00 98.88 362 ASN A CA 1
ATOM 2727 C C . ASN A 1 362 ? -4.208 -10.444 6.550 1.00 98.88 362 ASN A C 1
ATOM 2729 O O . ASN A 1 362 ? -3.823 -11.604 6.692 1.00 98.88 362 ASN A O 1
ATOM 2733 N N . ALA A 1 363 ? -5.075 -9.857 7.375 1.00 98.81 363 ALA A N 1
ATOM 2734 C CA . ALA A 1 363 ? -5.621 -10.543 8.532 1.00 98.81 363 ALA A CA 1
ATOM 2735 C C . ALA A 1 363 ? -6.503 -11.740 8.145 1.00 98.81 363 ALA A C 1
ATOM 2737 O O . ALA A 1 363 ? -6.302 -12.842 8.652 1.00 98.81 363 ALA A O 1
ATOM 2738 N N . ALA A 1 364 ? -7.432 -11.553 7.205 1.00 98.75 364 ALA A N 1
ATOM 2739 C CA . ALA A 1 364 ? -8.307 -12.625 6.730 1.00 98.75 364 ALA A CA 1
ATOM 2740 C C . ALA A 1 364 ? -7.531 -13.758 6.035 1.00 98.75 364 ALA A C 1
ATOM 2742 O O . ALA A 1 364 ? -7.838 -14.930 6.243 1.00 98.75 364 ALA A O 1
ATOM 2743 N N . ALA A 1 365 ? -6.497 -13.425 5.253 1.00 98.62 365 ALA A N 1
ATOM 2744 C CA . ALA A 1 365 ? -5.629 -14.418 4.624 1.00 98.62 365 ALA A CA 1
ATOM 2745 C C . ALA A 1 365 ? -4.813 -15.216 5.656 1.00 98.62 365 ALA A C 1
ATOM 2747 O O . ALA A 1 365 ? -4.666 -16.422 5.502 1.00 98.62 365 ALA A O 1
ATOM 2748 N N . SER A 1 366 ? -4.313 -14.563 6.712 1.00 98.62 366 SER A N 1
ATOM 2749 C CA . SER A 1 366 ? -3.559 -15.215 7.794 1.00 98.62 366 SER A CA 1
ATOM 2750 C C . SER A 1 366 ? -4.423 -16.160 8.635 1.00 98.62 366 SER A C 1
ATOM 2752 O O . SER A 1 366 ? -4.003 -17.261 8.976 1.00 98.62 366 SER A O 1
ATOM 2754 N N . LEU A 1 367 ? -5.662 -15.750 8.920 1.00 98.62 367 LEU A N 1
ATOM 2755 C CA . LEU A 1 367 ? -6.647 -16.551 9.653 1.00 98.62 367 LEU A CA 1
ATOM 2756 C C . LEU A 1 367 ? -7.301 -17.657 8.816 1.00 98.62 367 LEU A C 1
ATOM 2758 O O . LEU A 1 367 ? -8.032 -18.471 9.373 1.00 98.62 367 LEU A O 1
ATOM 2762 N N . ASP A 1 368 ? -7.077 -17.659 7.502 1.00 98.31 368 ASP A N 1
ATOM 2763 C CA . ASP A 1 368 ? -7.771 -18.512 6.537 1.00 98.31 368 ASP A CA 1
ATOM 2764 C C . ASP A 1 368 ? -9.307 -18.430 6.643 1.00 98.31 368 ASP A C 1
ATOM 2766 O O . ASP A 1 368 ? -10.030 -19.424 6.652 1.00 98.31 368 ASP A O 1
ATOM 2770 N N . VAL A 1 369 ? -9.824 -17.202 6.728 1.00 98.62 369 VAL A N 1
ATOM 2771 C CA . VAL A 1 369 ? -11.268 -16.917 6.783 1.00 98.62 369 VAL A CA 1
ATOM 2772 C C . VAL A 1 369 ? -11.665 -15.900 5.722 1.00 98.62 369 VAL A C 1
ATOM 2774 O O . VAL A 1 369 ? -10.815 -15.257 5.103 1.00 98.62 369 VAL A O 1
ATOM 2777 N N . ASP A 1 370 ? -12.961 -15.753 5.469 1.00 98.31 370 ASP A N 1
ATOM 2778 C CA . ASP A 1 370 ? -13.475 -14.688 4.607 1.00 98.31 370 ASP A CA 1
ATOM 2779 C C . ASP A 1 370 ? -13.524 -13.343 5.342 1.00 98.31 370 ASP A C 1
ATOM 2781 O O . ASP A 1 370 ? -13.644 -13.289 6.565 1.00 98.31 370 ASP A O 1
ATOM 2785 N N . LEU A 1 371 ? -13.489 -12.236 4.591 1.00 98.56 371 LEU A N 1
ATOM 2786 C CA . LEU A 1 371 ? -13.513 -10.874 5.149 1.00 98.56 371 LEU A CA 1
ATOM 2787 C C . LEU A 1 371 ? -14.712 -10.643 6.087 1.00 98.56 371 LEU A C 1
ATOM 2789 O O . LEU A 1 371 ? -14.590 -9.950 7.098 1.00 98.56 371 LEU A O 1
ATOM 2793 N N . ARG A 1 372 ? -15.857 -11.267 5.787 1.00 98.56 372 ARG A N 1
ATOM 2794 C CA . ARG A 1 372 ? -17.071 -11.229 6.612 1.00 98.56 372 ARG A CA 1
ATOM 2795 C C . ARG A 1 372 ? -16.854 -11.748 8.035 1.00 98.56 372 ARG A C 1
ATOM 2797 O O . ARG A 1 372 ? -17.383 -11.174 8.987 1.00 98.56 372 ARG A O 1
ATOM 2804 N N . ALA A 1 373 ? -16.047 -12.799 8.176 1.00 98.81 373 ALA A N 1
ATOM 2805 C CA . ALA A 1 373 ? -15.841 -13.507 9.434 1.00 98.81 373 ALA A CA 1
ATOM 2806 C C . ALA A 1 373 ? -15.109 -12.662 10.485 1.00 98.81 373 ALA A C 1
ATOM 2808 O O . ALA A 1 373 ? -15.213 -12.961 11.666 1.00 98.81 373 ALA A O 1
ATOM 2809 N N . ILE A 1 374 ? -14.389 -11.616 10.063 1.00 98.75 374 ILE A N 1
ATOM 2810 C CA . ILE A 1 374 ? -13.671 -10.668 10.934 1.00 98.75 374 ILE A CA 1
ATOM 2811 C C . ILE A 1 374 ? -14.261 -9.252 10.884 1.00 98.75 374 ILE A C 1
ATOM 2813 O O . ILE A 1 374 ? -13.633 -8.304 11.346 1.00 98.75 374 ILE A O 1
ATOM 2817 N N . THR A 1 375 ? -15.455 -9.092 10.305 1.00 98.88 375 THR A N 1
ATOM 2818 C CA . THR A 1 375 ? -16.165 -7.807 10.216 1.00 98.88 375 THR A CA 1
ATOM 2819 C C . THR A 1 375 ? -17.617 -7.959 10.671 1.00 98.88 375 THR A C 1
ATOM 2821 O O . THR A 1 375 ? -17.934 -7.745 11.839 1.00 98.88 375 THR A O 1
ATOM 2824 N N . THR A 1 376 ? -18.501 -8.389 9.775 1.00 98.75 376 THR A N 1
ATOM 2825 C CA . THR A 1 376 ? -19.935 -8.556 10.032 1.00 98.75 376 THR A CA 1
ATOM 2826 C C . THR A 1 376 ? -20.204 -9.581 11.126 1.00 98.75 376 THR A C 1
ATOM 2828 O O . THR A 1 376 ? -20.958 -9.311 12.056 1.00 98.75 376 THR A O 1
ATOM 2831 N N . ASP A 1 377 ? -19.561 -10.749 11.058 1.00 98.81 377 ASP A N 1
ATOM 2832 C CA . ASP A 1 377 ? -19.890 -11.874 11.945 1.00 98.81 377 ASP A CA 1
ATOM 2833 C C . ASP A 1 377 ? -19.256 -11.752 13.348 1.00 98.81 377 ASP A C 1
ATOM 2835 O O . ASP A 1 377 ? -19.532 -12.569 14.236 1.00 98.81 377 ASP A O 1
ATOM 2839 N N . VAL A 1 378 ? -18.404 -10.742 13.560 1.00 98.81 378 VAL A N 1
ATOM 2840 C CA . VAL A 1 378 ? -17.872 -10.367 14.884 1.00 98.81 378 VAL A CA 1
ATOM 2841 C C . VAL A 1 378 ? -18.632 -9.204 15.511 1.00 98.81 378 VAL A C 1
ATOM 2843 O O . VAL A 1 378 ? -18.344 -8.877 16.650 1.00 98.81 378 VAL A O 1
ATOM 2846 N N . GLY A 1 379 ? -19.597 -8.597 14.810 1.00 98.69 379 GLY A N 1
ATOM 2847 C CA . GLY A 1 379 ? -20.402 -7.501 15.354 1.00 98.69 379 GLY A CA 1
ATOM 2848 C C . GLY A 1 379 ? -19.767 -6.115 15.226 1.00 98.69 379 GLY A C 1
ATOM 2849 O O . GLY A 1 379 ? -20.038 -5.249 16.050 1.00 98.69 379 GLY A O 1
ATOM 2850 N N . ALA A 1 380 ? -18.927 -5.869 14.215 1.00 98.88 380 ALA A N 1
ATOM 2851 C CA . ALA A 1 380 ? -18.484 -4.503 13.929 1.00 98.88 380 ALA A CA 1
ATOM 2852 C C . ALA A 1 380 ? -19.655 -3.609 13.492 1.00 98.88 380 ALA A C 1
ATOM 2854 O O . ALA A 1 380 ? -20.536 -4.051 12.758 1.00 98.88 380 ALA A O 1
ATOM 2855 N N . ASP A 1 381 ? -19.644 -2.339 13.905 1.00 98.94 381 ASP A N 1
ATOM 2856 C CA . ASP A 1 381 ? -20.620 -1.334 13.468 1.00 98.94 381 ASP A CA 1
ATOM 2857 C C . ASP A 1 381 ? -20.138 -0.596 12.214 1.00 98.94 381 ASP A C 1
ATOM 2859 O O . ASP A 1 381 ? -20.921 -0.320 11.299 1.00 98.94 381 ASP A O 1
ATOM 2863 N N . VAL A 1 382 ? -18.840 -0.278 12.167 1.00 98.94 382 VAL A N 1
ATOM 2864 C CA . VAL A 1 382 ? -18.172 0.389 11.041 1.00 98.94 382 VAL A CA 1
ATOM 2865 C C . VAL A 1 382 ? -16.776 -0.196 10.843 1.00 98.94 382 VAL A C 1
ATOM 2867 O O . VAL A 1 382 ? -16.044 -0.420 11.807 1.00 98.94 382 VAL A O 1
ATOM 2870 N N . VAL A 1 383 ? -16.392 -0.402 9.583 1.00 98.94 383 VAL A N 1
ATOM 2871 C CA . VAL A 1 383 ? -15.060 -0.878 9.196 1.00 98.94 383 VAL A CA 1
ATOM 2872 C C . VAL A 1 383 ? -14.451 0.055 8.153 1.00 98.94 383 VAL A C 1
ATOM 2874 O O . VAL A 1 383 ? -15.067 0.328 7.120 1.00 98.94 383 VAL A O 1
ATOM 2877 N N . SER A 1 384 ? -13.219 0.502 8.381 1.00 98.81 384 SER A N 1
ATOM 2878 C CA . SER A 1 384 ? -12.385 1.113 7.341 1.00 98.81 384 SER A CA 1
ATOM 2879 C C . SER A 1 384 ? -11.764 0.009 6.488 1.00 98.81 384 SER A C 1
ATOM 2881 O O . SER A 1 384 ? -10.870 -0.698 6.936 1.00 98.81 384 SER A O 1
ATOM 2883 N N . VAL A 1 385 ? -12.239 -0.179 5.260 1.00 98.81 385 VAL A N 1
ATOM 2884 C CA . VAL A 1 385 ? -11.769 -1.241 4.359 1.00 98.81 385 VAL A CA 1
ATOM 2885 C C . VAL A 1 385 ? -10.561 -0.762 3.556 1.00 98.81 385 VAL A C 1
ATOM 2887 O O . VAL A 1 385 ? -10.707 0.066 2.653 1.00 98.81 385 VAL A O 1
ATOM 2890 N N . GLY A 1 386 ? -9.408 -1.348 3.899 1.00 98.44 386 GLY A N 1
ATOM 2891 C CA . GLY A 1 386 ? -8.083 -1.178 3.307 1.00 98.44 386 GLY A CA 1
ATOM 2892 C C . GLY A 1 386 ? -7.952 -1.666 1.864 1.00 98.44 386 GLY A C 1
ATOM 2893 O O . GLY A 1 386 ? -8.041 -2.869 1.629 1.00 98.44 386 GLY A O 1
ATOM 2894 N N . GLY A 1 387 ? -7.663 -0.780 0.912 1.00 98.44 387 GLY A N 1
ATOM 2895 C CA . GLY A 1 387 ? -7.411 -1.133 -0.488 1.00 98.44 387 GLY A CA 1
ATOM 2896 C C . GLY A 1 387 ? -6.038 -0.710 -1.014 1.00 98.44 387 GLY A C 1
ATOM 2897 O O . GLY A 1 387 ? -5.387 -1.469 -1.733 1.00 98.44 387 GLY A O 1
ATOM 2898 N N . THR A 1 388 ? -5.543 0.469 -0.634 1.00 98.56 388 THR A N 1
ATOM 2899 C CA . THR A 1 388 ? -4.284 1.009 -1.184 1.00 98.56 388 THR A CA 1
ATOM 2900 C C . THR A 1 388 ? -3.086 0.124 -0.832 1.00 98.56 388 THR A C 1
ATOM 2902 O O . THR A 1 388 ? -2.320 -0.268 -1.709 1.00 98.56 388 THR A O 1
ATOM 2905 N N . LYS A 1 389 ? -2.972 -0.296 0.435 1.00 98.00 389 LYS A N 1
ATOM 2906 C CA . LYS A 1 389 ? -1.857 -1.133 0.928 1.00 98.00 389 LYS A CA 1
ATOM 2907 C C . LYS A 1 389 ? -1.810 -2.540 0.329 1.00 98.00 389 LYS A C 1
ATOM 2909 O O . LYS A 1 389 ? -0.790 -3.212 0.440 1.00 98.00 389 LYS A O 1
ATOM 2914 N N . ILE A 1 390 ? -2.894 -2.980 -0.308 1.00 96.81 390 ILE A N 1
ATOM 2915 C CA . ILE A 1 390 ? -2.998 -4.304 -0.925 1.00 96.81 390 ILE A CA 1
ATOM 2916 C C . ILE A 1 390 ? -3.018 -4.239 -2.459 1.00 96.81 390 ILE A C 1
ATOM 2918 O O . ILE A 1 390 ? -3.328 -5.228 -3.121 1.00 96.81 390 ILE A O 1
ATOM 2922 N N . GLY A 1 391 ? -2.633 -3.084 -3.020 1.00 96.88 391 GLY A N 1
ATOM 2923 C CA . GLY A 1 391 ? -2.337 -2.913 -4.441 1.00 96.88 391 GLY A CA 1
ATOM 2924 C C . GLY A 1 391 ? -3.298 -2.013 -5.220 1.00 96.88 391 GLY A C 1
ATOM 2925 O O . GLY A 1 391 ? -3.230 -1.987 -6.446 1.00 96.88 391 GLY A O 1
ATOM 2926 N N . LEU A 1 392 ? -4.192 -1.265 -4.570 1.00 98.56 392 LEU A N 1
ATOM 2927 C CA . LEU A 1 392 ? -4.967 -0.216 -5.250 1.00 98.56 392 LEU A CA 1
ATOM 2928 C C . LEU A 1 392 ? -4.179 1.107 -5.310 1.00 98.56 392 LEU A C 1
ATOM 2930 O O . LEU A 1 392 ? -3.252 1.326 -4.541 1.00 98.56 392 LEU A O 1
ATOM 2934 N N . LEU A 1 393 ? -4.546 2.012 -6.223 1.00 98.19 393 LEU A N 1
ATOM 2935 C CA . LEU A 1 393 ? -3.863 3.302 -6.403 1.00 98.19 393 LEU A CA 1
ATOM 2936 C C . LEU A 1 393 ? -4.159 4.286 -5.263 1.00 98.19 393 LEU A C 1
ATOM 2938 O O . LEU A 1 393 ? -3.254 4.922 -4.735 1.00 98.19 393 LEU A O 1
ATOM 2942 N N . ALA A 1 394 ? -5.440 4.482 -4.963 1.00 96.44 394 ALA A N 1
ATOM 2943 C CA . ALA A 1 394 ? -5.923 5.410 -3.938 1.00 96.44 394 ALA A CA 1
ATOM 2944 C C . ALA A 1 394 ? -7.414 5.143 -3.724 1.00 96.44 394 ALA A C 1
ATOM 2946 O O . ALA A 1 394 ? -8.276 5.873 -4.230 1.00 96.44 394 ALA A O 1
ATOM 2947 N N . ALA A 1 395 ? -7.715 4.015 -3.088 1.00 98.50 395 ALA A N 1
ATOM 2948 C CA . ALA A 1 395 ? -9.084 3.574 -2.903 1.00 98.50 395 ALA A CA 1
ATOM 2949 C C . ALA A 1 395 ? -9.237 2.819 -1.587 1.00 98.50 395 ALA A C 1
ATOM 2951 O O . ALA A 1 395 ? -8.628 1.776 -1.376 1.00 98.50 395 ALA A O 1
ATOM 2952 N N . GLU A 1 396 ? -10.092 3.369 -0.738 1.00 98.81 396 GLU A N 1
ATOM 2953 C CA . GLU A 1 396 ? -10.507 2.813 0.544 1.00 98.81 396 GLU A CA 1
ATOM 2954 C C . GLU A 1 396 ? -12.032 2.889 0.623 1.00 98.81 396 GLU A C 1
ATOM 2956 O O . GLU A 1 396 ? -12.666 3.584 -0.180 1.00 98.81 396 GLU A O 1
ATOM 2961 N N . ALA A 1 397 ? -12.645 2.251 1.614 1.00 98.81 397 ALA A N 1
ATOM 2962 C CA . ALA A 1 397 ? -14.066 2.447 1.875 1.00 98.81 397 ALA A CA 1
ATOM 2963 C C . ALA A 1 397 ? -14.398 2.509 3.362 1.00 98.81 397 ALA A C 1
ATOM 2965 O O . ALA A 1 397 ? -13.731 1.896 4.184 1.00 98.81 397 ALA A O 1
ATOM 2966 N N . VAL A 1 398 ? -15.480 3.212 3.688 1.00 98.88 398 VAL A N 1
ATOM 2967 C CA . VAL A 1 398 ? -16.174 3.056 4.968 1.00 98.88 398 VAL A CA 1
ATOM 2968 C C . VAL A 1 398 ? -17.312 2.069 4.746 1.00 98.88 398 VAL A C 1
ATOM 2970 O O . VAL A 1 398 ? -18.251 2.374 4.008 1.00 98.88 398 VAL A O 1
ATOM 2973 N N . LEU A 1 399 ? -17.207 0.882 5.333 1.00 98.88 399 LEU A N 1
ATOM 2974 C CA . LEU A 1 399 ? -18.260 -0.126 5.363 1.00 98.88 399 LEU A CA 1
ATOM 2975 C C . LEU A 1 399 ? -19.093 0.086 6.626 1.00 98.88 399 LEU A C 1
ATOM 2977 O O . LEU A 1 399 ? -18.562 0.042 7.733 1.00 98.88 399 LEU A O 1
ATOM 2981 N N . VAL A 1 400 ? -20.389 0.321 6.460 1.00 98.88 400 VAL A N 1
ATOM 2982 C CA . VAL A 1 400 ? -21.318 0.572 7.560 1.00 98.88 400 VAL A CA 1
ATOM 2983 C C . VAL A 1 400 ? -22.203 -0.652 7.745 1.00 98.88 400 VAL A C 1
ATOM 2985 O O . VAL A 1 400 ? -23.022 -0.982 6.891 1.00 98.88 400 VAL A O 1
ATOM 2988 N N . LEU A 1 401 ? -22.017 -1.339 8.866 1.00 98.75 401 LEU A N 1
ATOM 2989 C CA . LEU A 1 401 ? -22.742 -2.559 9.220 1.00 98.75 401 LEU A CA 1
ATOM 2990 C C . LEU A 1 401 ? -23.946 -2.251 10.114 1.00 98.75 401 LEU A C 1
ATOM 2992 O O . LEU A 1 401 ? -24.953 -2.953 10.052 1.00 98.75 401 LEU A O 1
ATOM 2996 N N . ASN A 1 402 ? -23.875 -1.162 10.882 1.00 98.31 402 ASN A N 1
ATOM 2997 C CA . ASN A 1 402 ? -25.012 -0.607 11.603 1.00 98.31 402 ASN A CA 1
ATOM 2998 C C . ASN A 1 402 ? -25.804 0.366 10.700 1.00 98.31 402 ASN A C 1
ATOM 3000 O O . ASN A 1 402 ? -25.358 1.498 10.472 1.00 98.31 402 ASN A O 1
ATOM 3004 N N . PRO A 1 403 ? -26.988 -0.028 10.189 1.00 96.69 403 PRO A N 1
ATOM 3005 C CA . PRO A 1 403 ? -27.708 0.732 9.165 1.00 96.69 403 PRO A CA 1
ATOM 3006 C C . PRO A 1 403 ? -28.201 2.104 9.648 1.00 96.69 403 PRO A C 1
ATOM 3008 O O . PRO A 1 403 ? -28.463 2.983 8.826 1.00 96.69 403 PRO A O 1
ATOM 3011 N N . GLU A 1 404 ? -28.297 2.333 10.962 1.00 97.81 404 GLU A N 1
ATOM 3012 C CA . GLU A 1 404 ? -28.700 3.633 11.513 1.00 97.81 404 GLU A CA 1
ATOM 3013 C C . GLU A 1 404 ? -27.662 4.731 11.234 1.00 97.81 404 GLU A C 1
ATOM 3015 O O . GLU A 1 404 ? -28.004 5.914 11.162 1.00 97.81 404 GLU A O 1
ATOM 3020 N N . LEU A 1 405 ? -26.399 4.350 11.021 1.00 98.19 405 LEU A N 1
ATOM 3021 C CA . LEU A 1 405 ? -25.300 5.286 10.785 1.00 98.19 405 LEU A CA 1
ATOM 3022 C C . LEU A 1 405 ? -25.210 5.718 9.313 1.00 98.19 405 LEU A C 1
ATOM 3024 O O . LEU A 1 405 ? -24.795 6.846 9.024 1.00 98.19 405 LEU A O 1
ATOM 3028 N N . ALA A 1 406 ? -25.633 4.856 8.380 1.00 97.44 406 ALA A N 1
ATOM 3029 C CA . ALA A 1 406 ? -25.431 5.010 6.936 1.00 97.44 406 ALA A CA 1
ATOM 3030 C C . ALA A 1 406 ? -25.932 6.350 6.350 1.00 97.44 406 ALA A C 1
ATOM 3032 O O . ALA A 1 406 ? -25.196 6.960 5.564 1.00 97.44 406 ALA A O 1
ATOM 3033 N N . PRO A 1 407 ? -27.106 6.899 6.740 1.00 97.81 407 PRO A N 1
ATOM 3034 C CA . PRO A 1 407 ? -27.582 8.175 6.198 1.00 97.81 407 PRO A CA 1
ATOM 3035 C C . PRO A 1 407 ? -26.623 9.352 6.436 1.00 97.81 407 PRO A C 1
ATOM 3037 O O . PRO A 1 407 ? -26.542 10.264 5.609 1.00 97.81 407 PRO A O 1
ATOM 3040 N N . SER A 1 408 ? -25.871 9.342 7.542 1.00 97.06 408 SER A N 1
ATOM 3041 C CA . SER A 1 408 ? -24.943 10.426 7.888 1.00 97.06 408 SER A CA 1
ATOM 3042 C C . SER A 1 408 ? -23.710 10.471 6.973 1.00 97.06 408 SER A C 1
ATOM 3044 O O . SER A 1 408 ? -23.186 11.555 6.693 1.00 97.06 408 SER A O 1
ATOM 3046 N N . LEU A 1 409 ? -23.292 9.324 6.419 1.00 97.44 409 LEU A N 1
ATOM 3047 C CA . LEU A 1 409 ? -22.083 9.196 5.597 1.00 97.44 409 LEU A CA 1
ATOM 3048 C C . LEU A 1 409 ? -22.169 9.990 4.293 1.00 97.44 409 LEU A C 1
ATOM 3050 O O . LEU A 1 409 ? -21.146 10.473 3.801 1.00 97.44 409 LEU A O 1
ATOM 3054 N N . LEU A 1 410 ? -23.377 10.184 3.754 1.00 95.81 410 LEU A N 1
ATOM 3055 C CA . LEU A 1 410 ? -23.601 11.027 2.576 1.00 95.81 410 LEU A CA 1
ATOM 3056 C C . LEU A 1 410 ? -23.104 12.461 2.812 1.00 95.81 410 LEU A C 1
ATOM 3058 O O . LEU A 1 410 ? -22.453 13.053 1.948 1.00 95.81 410 LEU A O 1
ATOM 3062 N N . TYR A 1 411 ? -23.365 13.002 4.003 1.00 98.00 411 TYR A N 1
ATOM 3063 C CA . TYR A 1 411 ? -22.990 14.363 4.376 1.00 98.00 411 TYR A CA 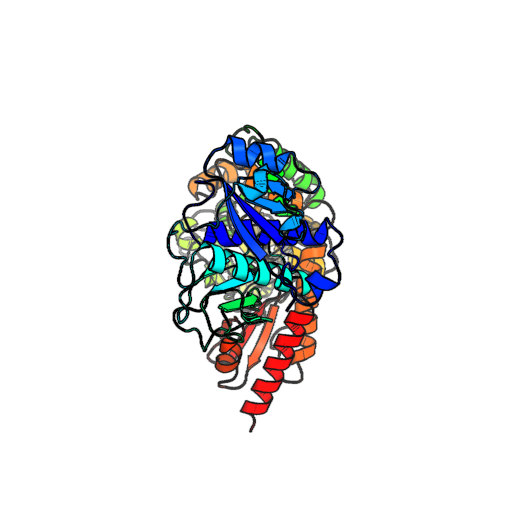1
ATOM 3064 C C . TYR A 1 411 ? -21.558 14.432 4.902 1.00 98.00 411 TYR A C 1
ATOM 3066 O O . TYR A 1 411 ? -20.796 15.311 4.493 1.00 98.00 411 TYR A O 1
ATOM 3074 N N . LEU A 1 412 ? -21.166 13.483 5.757 1.00 97.81 412 LEU A N 1
ATO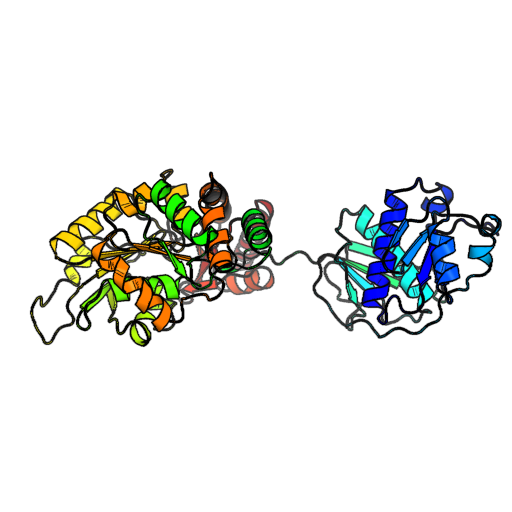M 3075 C CA . LEU A 1 412 ? -19.838 13.457 6.370 1.00 97.81 412 LEU A CA 1
ATOM 3076 C C . LEU A 1 412 ? -18.734 13.311 5.323 1.00 97.81 412 LEU A C 1
ATOM 3078 O O . LEU A 1 412 ? -17.753 14.047 5.376 1.00 97.81 412 LEU A O 1
ATOM 3082 N N . ARG A 1 413 ? -18.913 12.467 4.298 1.00 97.19 413 ARG A N 1
ATOM 3083 C CA . ARG A 1 413 ? -17.934 12.360 3.202 1.00 97.19 413 ARG A CA 1
ATOM 3084 C C . ARG A 1 413 ? -17.756 13.670 2.455 1.00 97.19 413 ARG A C 1
ATOM 3086 O O . ARG A 1 413 ? -16.632 14.033 2.111 1.00 97.19 413 ARG A O 1
ATOM 3093 N N . LYS A 1 414 ? -18.848 14.399 2.205 1.00 97.88 414 LYS A N 1
ATOM 3094 C CA . LYS A 1 414 ? -18.770 15.704 1.544 1.00 97.88 414 LYS A CA 1
ATOM 3095 C C . LYS A 1 414 ? -18.066 16.731 2.429 1.00 97.88 414 LYS A C 1
ATOM 3097 O O . LYS A 1 414 ? -17.196 17.442 1.930 1.00 97.88 414 LYS A O 1
ATOM 3102 N N . GLN A 1 415 ? -18.428 16.800 3.709 1.00 97.31 415 GLN A N 1
ATOM 3103 C CA . GLN A 1 415 ? -17.870 17.762 4.661 1.00 97.31 415 GLN A CA 1
ATOM 3104 C C . GLN A 1 415 ? -16.381 17.512 4.925 1.00 97.31 415 GLN A C 1
ATOM 3106 O O . GLN A 1 415 ? -15.603 18.459 4.977 1.00 97.31 415 GLN A O 1
ATOM 3111 N N . SER A 1 416 ? -15.978 16.248 5.024 1.00 96.38 416 SER A N 1
ATOM 3112 C CA . SER A 1 416 ? -14.592 15.840 5.266 1.00 96.38 416 SER A CA 1
ATOM 3113 C C . SER A 1 416 ? -13.740 15.798 3.993 1.00 96.38 416 SER A C 1
ATOM 3115 O O . SER A 1 416 ? -12.625 15.289 4.024 1.00 96.38 416 SER A O 1
ATOM 3117 N N . MET A 1 417 ? -14.249 16.307 2.862 1.00 97.31 417 MET A N 1
ATOM 3118 C CA . MET A 1 417 ? -13.545 16.339 1.569 1.00 97.31 417 MET A CA 1
ATOM 3119 C C . MET A 1 417 ? -13.164 14.944 1.030 1.00 97.31 417 MET A C 1
ATOM 3121 O O . MET A 1 417 ? -12.270 14.826 0.200 1.00 97.31 417 MET A O 1
ATOM 3125 N N . GLN A 1 418 ? -13.884 13.895 1.443 1.00 98.44 418 GLN A N 1
ATOM 3126 C CA . GLN A 1 418 ? -13.689 12.497 1.026 1.00 98.44 418 GLN A CA 1
ATOM 3127 C C . GLN A 1 418 ? -14.662 12.044 -0.082 1.00 98.44 418 GLN A C 1
ATOM 3129 O O . GLN A 1 418 ? -14.731 10.865 -0.425 1.00 98.44 418 GLN A O 1
ATOM 3134 N N . LEU A 1 419 ? -15.448 12.966 -0.656 1.00 98.44 419 LEU A N 1
ATOM 3135 C CA . LEU A 1 419 ? -16.386 12.669 -1.743 1.00 98.44 419 LEU A CA 1
ATOM 3136 C C . LEU A 1 419 ? -15.776 12.982 -3.118 1.00 98.44 419 LEU A C 1
ATOM 3138 O O . LEU A 1 419 ? -15.764 14.134 -3.561 1.00 98.44 419 LEU A O 1
ATOM 3142 N N . ALA A 1 420 ? -15.336 11.944 -3.830 1.00 98.19 420 ALA A N 1
ATOM 3143 C CA . ALA A 1 420 ? -14.826 12.067 -5.192 1.00 98.19 420 ALA A CA 1
ATOM 3144 C C . ALA A 1 420 ? -15.893 12.530 -6.197 1.00 98.19 420 ALA A C 1
ATOM 3146 O O . ALA A 1 420 ? -17.004 12.008 -6.250 1.00 98.19 420 ALA A O 1
ATOM 3147 N N . SER A 1 421 ? -15.535 13.480 -7.066 1.00 98.38 421 SER A N 1
ATOM 3148 C CA . SER A 1 421 ? -16.417 13.879 -8.173 1.00 98.38 421 SER A CA 1
ATOM 3149 C C . SER A 1 421 ? -16.581 12.745 -9.190 1.00 98.38 421 SER A C 1
ATOM 3151 O O . SER A 1 421 ? -17.704 12.401 -9.554 1.00 98.38 421 SER A O 1
ATOM 3153 N N . LYS A 1 422 ? -15.474 12.106 -9.590 1.00 98.56 422 LYS A N 1
ATOM 3154 C CA . LYS A 1 422 ? -15.456 10.956 -10.507 1.00 98.56 422 LYS A CA 1
ATOM 3155 C C . LYS A 1 422 ? -15.360 9.639 -9.725 1.00 98.56 422 LYS A C 1
ATOM 3157 O O . LYS A 1 422 ? -14.349 8.946 -9.806 1.00 98.56 422 LYS A O 1
ATOM 3162 N N . MET A 1 423 ? -16.399 9.333 -8.944 1.00 98.69 423 MET A N 1
ATOM 3163 C CA . MET A 1 423 ? -16.405 8.208 -7.994 1.00 98.69 423 MET A CA 1
ATOM 3164 C C . MET A 1 423 ? -16.117 6.854 -8.647 1.00 98.69 423 MET A C 1
ATOM 3166 O O . MET A 1 423 ? -15.386 6.061 -8.060 1.00 98.69 423 MET A O 1
ATOM 3170 N N . ARG A 1 424 ? -16.588 6.634 -9.884 1.00 98.62 424 ARG A N 1
ATOM 3171 C CA . ARG A 1 424 ? -16.325 5.411 -10.660 1.00 98.62 424 ARG A CA 1
ATOM 3172 C C . ARG A 1 424 ? -14.880 4.907 -10.614 1.00 98.62 424 ARG A C 1
ATOM 3174 O O . ARG A 1 424 ? -14.680 3.703 -10.607 1.00 98.62 424 ARG A O 1
ATOM 3181 N N . PHE A 1 425 ? -13.875 5.787 -10.553 1.00 98.75 425 PHE A N 1
ATOM 3182 C CA . PHE A 1 425 ? -12.470 5.364 -10.520 1.00 98.75 425 PHE A CA 1
ATOM 3183 C C . PHE A 1 425 ? -12.037 4.807 -9.163 1.00 98.75 425 PHE A C 1
ATOM 3185 O O . PHE A 1 425 ? -11.175 3.939 -9.124 1.00 98.75 425 PHE A O 1
ATOM 3192 N N . VAL A 1 426 ? -12.627 5.276 -8.062 1.00 98.81 426 VAL A N 1
ATOM 3193 C CA . VAL A 1 426 ? -12.404 4.696 -6.728 1.00 98.81 426 VAL A CA 1
ATOM 3194 C C . VAL A 1 426 ? -13.190 3.388 -6.615 1.00 98.81 426 VAL A C 1
ATOM 3196 O O . VAL A 1 426 ? -12.640 2.358 -6.238 1.00 98.81 426 VAL A O 1
ATOM 3199 N N . SER A 1 427 ? -14.456 3.404 -7.043 1.00 98.81 427 SER A N 1
ATOM 3200 C CA . SER A 1 427 ? -15.339 2.237 -6.989 1.00 98.81 427 SER A CA 1
ATOM 3201 C C . SER A 1 427 ? -14.850 1.072 -7.849 1.00 98.81 427 SER A C 1
ATOM 3203 O O . SER A 1 427 ? -14.910 -0.066 -7.403 1.00 98.81 427 SER A O 1
ATOM 3205 N N . ALA A 1 428 ? -14.334 1.333 -9.056 1.00 98.75 428 ALA A N 1
ATOM 3206 C CA . ALA A 1 428 ? -13.818 0.293 -9.950 1.00 98.75 428 ALA A CA 1
ATOM 3207 C C . ALA A 1 428 ? -12.621 -0.460 -9.350 1.00 98.75 428 ALA A C 1
ATOM 3209 O O . ALA A 1 428 ? -12.524 -1.671 -9.515 1.00 98.75 428 ALA A O 1
ATOM 3210 N N . GLN A 1 429 ? -11.744 0.241 -8.625 1.00 98.75 429 GLN A N 1
ATOM 3211 C CA . GLN A 1 429 ? -10.599 -0.367 -7.945 1.00 98.75 429 GLN A CA 1
ATOM 3212 C C . GLN A 1 429 ? -11.049 -1.300 -6.813 1.00 98.75 429 GLN A C 1
ATOM 3214 O O . GLN A 1 429 ? -10.626 -2.450 -6.761 1.00 98.75 429 GLN A O 1
ATOM 3219 N N . LEU A 1 430 ? -11.946 -0.828 -5.937 1.00 98.81 430 LEU A N 1
ATOM 3220 C CA . LEU A 1 430 ? -12.495 -1.641 -4.843 1.00 98.81 430 LEU A CA 1
ATOM 3221 C C . LEU A 1 430 ? -13.303 -2.830 -5.368 1.00 98.81 430 LEU A C 1
ATOM 3223 O O . LEU A 1 430 ? -13.217 -3.924 -4.822 1.00 98.81 430 LEU A O 1
ATOM 3227 N N . LEU A 1 431 ? -14.066 -2.624 -6.445 1.00 98.38 431 LEU A N 1
ATOM 3228 C CA . LEU A 1 431 ? -14.820 -3.688 -7.096 1.00 98.38 431 LEU A CA 1
ATOM 3229 C C . LEU A 1 431 ? -13.881 -4.778 -7.618 1.00 98.38 431 LEU A C 1
ATOM 3231 O O . LEU A 1 431 ? -14.156 -5.946 -7.381 1.00 98.38 431 LEU A O 1
ATOM 3235 N N . ALA A 1 432 ? -12.774 -4.405 -8.271 1.00 98.38 432 ALA A N 1
ATOM 3236 C CA . ALA A 1 432 ? -11.769 -5.359 -8.735 1.00 98.38 432 ALA A CA 1
ATOM 3237 C C . ALA A 1 432 ? -11.110 -6.113 -7.572 1.00 98.38 432 ALA A C 1
ATOM 3239 O O . ALA A 1 432 ? -10.957 -7.326 -7.644 1.00 98.38 432 ALA A O 1
ATOM 3240 N N . LEU A 1 433 ? -10.771 -5.419 -6.478 1.00 98.44 433 LEU A N 1
ATOM 3241 C CA . LEU A 1 433 ? -10.182 -6.042 -5.288 1.00 98.44 433 LEU A CA 1
ATOM 3242 C C . LEU A 1 433 ? -11.092 -7.111 -4.669 1.00 98.44 433 LEU A C 1
ATOM 3244 O O . LEU A 1 433 ? -10.618 -8.166 -4.247 1.00 98.44 433 LEU A O 1
ATOM 3248 N N . LEU A 1 434 ? -12.392 -6.818 -4.596 1.00 98.00 434 LEU A N 1
ATOM 3249 C CA . LEU A 1 434 ? -13.396 -7.708 -4.021 1.00 98.00 434 LEU A CA 1
ATOM 3250 C C . LEU A 1 434 ? -13.886 -8.774 -5.008 1.00 98.00 434 LEU A C 1
ATOM 3252 O O . LEU A 1 434 ? -14.663 -9.640 -4.604 1.00 98.00 434 LEU A O 1
ATOM 3256 N N . ASP A 1 435 ? -13.488 -8.726 -6.279 1.00 93.12 435 ASP A N 1
ATOM 3257 C CA . ASP A 1 435 ? -13.869 -9.721 -7.277 1.00 93.12 435 ASP A CA 1
ATOM 3258 C C . ASP A 1 435 ? -12.976 -10.967 -7.177 1.00 93.12 435 ASP A C 1
ATOM 3260 O O . ASP A 1 435 ? -11.747 -10.886 -7.117 1.00 93.12 435 ASP A O 1
ATOM 3264 N N . GLY A 1 436 ? -13.607 -12.141 -7.125 1.00 92.56 436 GLY A N 1
ATOM 3265 C CA . GLY A 1 436 ? -12.907 -13.414 -6.955 1.00 92.56 436 GLY A CA 1
ATOM 3266 C C . GLY A 1 436 ? -11.986 -13.460 -5.726 1.00 92.56 436 GLY A C 1
ATOM 3267 O O . GLY A 1 436 ? -12.408 -13.186 -4.601 1.00 92.56 436 GLY A O 1
ATOM 3268 N N . ASP A 1 437 ? -10.733 -13.860 -5.950 1.00 94.94 437 ASP A N 1
ATOM 3269 C CA . ASP A 1 437 ? -9.721 -14.117 -4.922 1.00 94.94 437 ASP A CA 1
ATOM 3270 C C . ASP A 1 437 ? -8.589 -13.072 -4.887 1.00 94.94 437 ASP A C 1
ATOM 3272 O O . ASP A 1 437 ? -7.593 -13.282 -4.192 1.00 94.94 437 ASP A O 1
ATOM 3276 N N . LEU A 1 438 ? -8.714 -11.951 -5.615 1.00 97.75 438 LEU A N 1
ATOM 3277 C CA . LEU A 1 438 ? -7.616 -10.995 -5.810 1.00 97.75 438 LEU A CA 1
ATOM 3278 C C . LEU A 1 438 ? -7.056 -10.465 -4.483 1.00 97.75 438 LEU A C 1
ATOM 3280 O O . LEU A 1 438 ? -5.841 -10.496 -4.274 1.00 97.75 438 LEU A O 1
ATOM 3284 N N . TRP A 1 439 ? -7.929 -10.042 -3.562 1.00 98.00 439 TRP A N 1
ATOM 3285 C CA . TRP A 1 439 ? -7.510 -9.593 -2.231 1.00 98.00 439 TRP A CA 1
ATOM 3286 C C . TRP A 1 439 ? -6.745 -10.681 -1.466 1.00 98.00 439 TRP A C 1
ATOM 3288 O O . TRP A 1 439 ? -5.748 -10.377 -0.812 1.00 98.00 439 TRP A O 1
ATOM 3298 N N . ARG A 1 440 ? -7.169 -11.949 -1.578 1.00 98.25 440 ARG A N 1
ATOM 3299 C CA . ARG A 1 440 ? -6.570 -13.088 -0.868 1.00 98.25 440 ARG A CA 1
ATOM 3300 C C . ARG A 1 440 ? -5.217 -13.455 -1.469 1.00 98.25 440 ARG A C 1
ATOM 3302 O O . ARG A 1 440 ? -4.279 -13.687 -0.716 1.00 98.25 440 ARG A O 1
ATOM 3309 N N . ARG A 1 441 ? -5.084 -13.454 -2.802 1.00 97.94 441 ARG A N 1
ATOM 3310 C CA . ARG A 1 441 ? -3.802 -13.689 -3.495 1.00 97.94 441 ARG A CA 1
ATOM 3311 C C . ARG A 1 441 ? -2.775 -12.611 -3.153 1.00 97.94 441 ARG A C 1
ATOM 3313 O O . ARG A 1 441 ? -1.651 -12.934 -2.777 1.00 97.94 441 ARG A O 1
ATOM 3320 N N . SER A 1 442 ? -3.183 -11.345 -3.242 1.00 97.75 442 SER A N 1
ATOM 3321 C CA . SER A 1 442 ? -2.334 -10.185 -2.948 1.00 97.75 442 SER A CA 1
ATOM 3322 C C . SER A 1 442 ? -1.833 -10.201 -1.496 1.00 97.75 442 SER A C 1
ATOM 3324 O O . SER A 1 442 ? -0.628 -10.151 -1.234 1.00 97.75 442 SER A O 1
ATOM 3326 N N . ALA A 1 443 ? -2.753 -10.381 -0.545 1.00 98.44 443 ALA A N 1
ATOM 3327 C CA . ALA A 1 443 ? -2.441 -10.473 0.877 1.00 98.44 443 ALA A CA 1
ATOM 3328 C C . ALA A 1 443 ? -1.633 -11.718 1.252 1.00 98.44 443 ALA A C 1
ATOM 3330 O O . ALA A 1 443 ? -0.692 -11.629 2.042 1.00 98.44 443 ALA A O 1
ATOM 3331 N N . GLY A 1 444 ? -1.975 -12.866 0.667 1.00 98.44 444 GLY A N 1
ATOM 3332 C CA . GLY A 1 444 ? -1.276 -14.127 0.881 1.00 98.44 444 GLY A CA 1
ATOM 3333 C C . GLY A 1 444 ? 0.197 -14.041 0.490 1.00 98.44 444 GLY A C 1
ATOM 3334 O O . GLY A 1 444 ? 1.044 -14.480 1.264 1.00 98.44 444 GLY A O 1
ATOM 3335 N N . ASN A 1 445 ? 0.521 -13.408 -0.646 1.00 98.50 445 ASN A N 1
ATOM 3336 C CA . ASN A 1 445 ? 1.917 -13.199 -1.041 1.00 98.50 445 ASN A CA 1
ATOM 3337 C C . ASN A 1 445 ? 2.671 -12.318 -0.033 1.00 98.50 445 ASN A C 1
ATOM 3339 O O . ASN A 1 445 ? 3.737 -12.702 0.445 1.00 98.50 445 ASN A O 1
ATOM 3343 N N . ALA A 1 446 ? 2.097 -11.171 0.342 1.00 98.62 446 ALA A N 1
ATOM 3344 C CA . ALA A 1 446 ? 2.726 -10.252 1.290 1.00 98.62 446 ALA A CA 1
ATOM 3345 C C . ALA A 1 446 ? 3.008 -10.923 2.650 1.00 98.62 446 ALA A C 1
ATOM 3347 O O . ALA A 1 446 ? 4.100 -10.776 3.202 1.00 98.62 446 ALA A O 1
ATOM 3348 N N . ASN A 1 447 ? 2.048 -11.702 3.162 1.00 98.81 447 ASN A N 1
ATOM 3349 C CA . ASN A 1 447 ? 2.206 -12.454 4.408 1.00 98.81 447 ASN A CA 1
ATOM 3350 C C . ASN A 1 447 ? 3.277 -13.551 4.279 1.00 98.81 447 ASN A C 1
ATOM 3352 O O . ASN A 1 447 ? 4.134 -13.685 5.150 1.00 98.81 447 ASN A O 1
ATOM 3356 N N . ALA A 1 448 ? 3.268 -14.313 3.179 1.00 98.81 448 ALA A N 1
ATOM 3357 C CA . ALA A 1 448 ? 4.250 -15.369 2.940 1.00 98.81 448 ALA A CA 1
ATOM 3358 C C . ALA A 1 448 ? 5.684 -14.819 2.868 1.00 98.81 448 ALA A C 1
ATOM 3360 O O . ALA A 1 448 ? 6.607 -15.426 3.412 1.00 98.81 448 ALA A O 1
ATOM 3361 N N . MET A 1 449 ? 5.877 -13.652 2.246 1.00 98.81 449 MET A N 1
ATOM 3362 C CA . MET A 1 449 ? 7.189 -13.003 2.170 1.00 98.81 449 MET A CA 1
ATOM 3363 C C . MET A 1 449 ? 7.660 -12.472 3.523 1.00 98.81 449 MET A C 1
ATOM 3365 O O . MET A 1 449 ? 8.838 -12.619 3.843 1.00 98.81 449 MET A O 1
ATOM 3369 N N . ALA A 1 450 ? 6.761 -11.934 4.351 1.00 98.75 450 ALA A N 1
ATOM 3370 C CA . ALA A 1 450 ? 7.110 -11.531 5.713 1.00 98.75 450 ALA A CA 1
ATOM 3371 C C . ALA A 1 450 ? 7.507 -12.738 6.575 1.00 98.75 450 ALA A C 1
ATOM 3373 O O . ALA A 1 450 ? 8.499 -12.679 7.301 1.00 98.75 450 ALA A O 1
ATOM 3374 N N . GLN A 1 451 ? 6.794 -13.859 6.440 1.00 98.69 451 GLN A N 1
ATOM 3375 C CA . GLN A 1 451 ? 7.139 -15.100 7.128 1.00 98.69 451 GLN A CA 1
ATOM 3376 C C . GLN A 1 451 ? 8.508 -15.636 6.673 1.00 98.69 451 GLN A C 1
ATOM 3378 O O . GLN A 1 451 ? 9.357 -15.913 7.518 1.00 98.69 451 GLN A O 1
ATOM 3383 N N . ARG A 1 452 ? 8.775 -15.675 5.358 1.00 98.69 452 ARG A N 1
ATOM 3384 C CA . ARG A 1 452 ? 10.093 -16.045 4.806 1.00 98.69 452 ARG A CA 1
ATOM 3385 C C . ARG A 1 452 ? 11.205 -15.127 5.313 1.00 98.69 452 ARG A C 1
ATOM 3387 O O . ARG A 1 452 ? 12.267 -15.615 5.691 1.00 98.69 452 ARG A O 1
ATOM 3394 N N . LEU A 1 453 ? 10.968 -13.814 5.326 1.00 98.69 453 LEU A N 1
ATOM 3395 C CA . LEU A 1 453 ? 11.926 -12.831 5.828 1.00 98.69 453 LEU A CA 1
ATOM 3396 C C . LEU A 1 453 ? 12.257 -13.108 7.293 1.00 98.69 453 LEU A C 1
ATOM 3398 O O . LEU A 1 453 ? 13.428 -13.187 7.652 1.00 98.69 453 LEU A O 1
ATOM 3402 N N . ALA A 1 454 ? 11.233 -13.300 8.123 1.00 98.50 454 ALA A N 1
ATOM 3403 C CA . ALA A 1 454 ? 11.412 -13.615 9.529 1.00 98.50 454 ALA A CA 1
ATOM 3404 C C . ALA A 1 454 ? 12.218 -14.906 9.714 1.00 98.50 454 ALA A C 1
ATOM 3406 O O . ALA A 1 454 ? 13.174 -14.920 10.479 1.00 98.50 454 ALA A O 1
ATOM 3407 N N . ASP A 1 455 ? 11.882 -15.975 8.995 1.00 98.44 455 ASP A N 1
ATOM 3408 C CA . ASP A 1 455 ? 12.608 -17.245 9.092 1.00 98.44 455 ASP A CA 1
ATOM 3409 C C . ASP A 1 455 ? 14.078 -17.107 8.668 1.00 98.44 455 ASP A C 1
ATOM 3411 O O . ASP A 1 455 ? 14.954 -17.687 9.305 1.00 98.44 455 ASP A O 1
ATOM 3415 N N . GLY A 1 456 ? 14.366 -16.284 7.655 1.00 98.19 456 GLY A N 1
ATOM 3416 C CA . GLY A 1 456 ? 15.728 -16.029 7.185 1.00 98.19 456 GLY A CA 1
ATOM 3417 C C . GLY A 1 456 ? 16.598 -15.203 8.140 1.00 98.19 456 GLY A C 1
ATOM 3418 O O . GLY A 1 456 ? 17.820 -15.323 8.099 1.00 98.19 456 GLY A O 1
ATOM 3419 N N . VAL A 1 457 ? 16.003 -14.370 9.000 1.00 97.75 457 VAL A N 1
ATOM 3420 C CA . VAL A 1 457 ? 16.748 -13.457 9.895 1.00 97.75 457 VAL A CA 1
ATOM 3421 C C . VAL A 1 457 ? 16.745 -13.874 11.366 1.00 97.75 457 VAL A C 1
ATOM 3423 O O . VAL A 1 457 ? 17.595 -13.396 12.113 1.00 97.75 457 VAL A O 1
ATOM 3426 N N . ARG A 1 458 ? 15.847 -14.768 11.804 1.00 95.88 458 ARG A N 1
ATOM 3427 C CA . ARG A 1 458 ? 15.677 -15.163 13.223 1.00 95.88 458 ARG A CA 1
ATOM 3428 C C . ARG A 1 458 ? 16.943 -15.697 13.906 1.00 95.88 458 ARG A C 1
ATOM 3430 O O . ARG A 1 458 ? 17.050 -15.594 15.121 1.00 95.88 458 ARG A O 1
ATOM 3437 N N . GLU A 1 459 ? 17.893 -16.265 13.162 1.00 94.94 459 GLU A N 1
ATOM 3438 C CA . GLU A 1 459 ? 19.183 -16.719 13.720 1.00 94.94 459 GLU A CA 1
ATOM 3439 C C . GLU A 1 459 ? 20.216 -15.587 13.879 1.00 94.94 459 GLU A C 1
ATOM 3441 O O . GLU A 1 459 ? 21.282 -15.788 14.461 1.00 94.94 459 GLU A O 1
ATOM 3446 N N . HIS A 1 460 ? 19.929 -14.400 13.344 1.00 95.44 460 HIS A N 1
ATOM 3447 C CA . HIS A 1 460 ? 20.853 -13.266 13.277 1.00 95.44 460 HIS A CA 1
ATOM 3448 C C . HIS A 1 460 ? 20.383 -12.058 14.092 1.00 95.44 460 HIS A C 1
ATOM 3450 O O . HIS A 1 460 ? 21.212 -11.267 14.536 1.00 95.44 460 HIS A O 1
ATOM 3456 N N . VAL A 1 461 ? 19.072 -11.899 14.280 1.00 96.75 461 VAL A N 1
ATOM 3457 C CA . VAL A 1 461 ? 18.453 -10.755 14.964 1.00 96.75 461 VAL A CA 1
ATOM 3458 C C . VAL A 1 461 ? 17.316 -11.231 15.867 1.00 96.75 461 VAL A C 1
ATOM 3460 O O . VAL A 1 461 ? 16.728 -12.287 15.634 1.00 96.75 461 VAL A O 1
ATOM 3463 N N . GLU A 1 462 ? 16.972 -10.442 16.883 1.00 97.31 462 GLU A N 1
ATOM 3464 C CA . GLU A 1 462 ? 15.802 -10.714 17.722 1.00 97.31 462 GLU A CA 1
ATOM 3465 C C . GLU A 1 462 ? 14.541 -10.210 17.019 1.00 97.31 462 GLU A C 1
ATOM 3467 O O . GLU A 1 462 ? 14.392 -9.007 16.829 1.00 97.31 462 GLU A O 1
ATOM 3472 N N . VAL A 1 463 ? 13.633 -11.113 16.638 1.00 97.75 463 VAL A N 1
ATOM 3473 C CA . VAL A 1 463 ? 12.296 -10.752 16.137 1.00 97.75 463 VAL A CA 1
ATOM 3474 C C . VAL A 1 463 ? 11.373 -10.521 17.332 1.00 97.75 463 VAL A C 1
ATOM 3476 O O . VAL A 1 463 ? 11.114 -11.447 18.100 1.00 97.75 463 VAL A O 1
ATOM 3479 N N . THR A 1 464 ? 10.886 -9.293 17.490 1.00 96.69 464 THR A N 1
ATOM 3480 C CA . THR A 1 464 ? 10.232 -8.812 18.721 1.00 96.69 464 THR A CA 1
ATOM 3481 C C . THR A 1 464 ? 8.729 -9.064 18.768 1.00 96.69 464 THR A C 1
ATOM 3483 O O . THR A 1 464 ? 8.137 -9.051 19.845 1.00 96.69 464 THR A O 1
ATOM 3486 N N . GLN A 1 465 ? 8.103 -9.308 17.614 1.00 96.38 465 GLN A N 1
ATOM 3487 C CA . GLN A 1 465 ? 6.662 -9.528 17.491 1.00 96.38 465 GLN A CA 1
ATOM 3488 C C . GLN A 1 465 ? 6.357 -10.820 16.722 1.00 96.38 465 GLN A C 1
ATOM 3490 O O . GLN A 1 465 ? 7.087 -11.177 15.791 1.00 96.38 465 GLN A O 1
ATOM 3495 N N . PRO A 1 466 ? 5.256 -11.522 17.050 1.00 97.12 466 PRO A N 1
ATOM 3496 C CA . PRO A 1 466 ? 4.739 -12.591 16.207 1.00 97.12 466 PRO A CA 1
ATOM 3497 C C . PRO A 1 466 ? 4.454 -12.093 14.784 1.00 97.12 466 PRO A C 1
ATOM 3499 O O . PRO A 1 466 ? 3.712 -11.134 14.583 1.00 97.12 466 PRO A O 1
ATOM 3502 N N . VAL A 1 467 ? 4.999 -12.782 13.782 1.00 98.25 467 VAL A N 1
ATOM 3503 C CA . VAL A 1 467 ? 4.791 -12.444 12.367 1.00 98.25 467 VAL A CA 1
ATOM 3504 C C . VAL A 1 467 ? 3.481 -13.071 11.899 1.00 98.25 467 VAL A C 1
ATOM 3506 O O . VAL A 1 467 ? 3.443 -14.230 11.498 1.00 98.25 467 VAL A O 1
ATOM 3509 N N . GLN A 1 468 ? 2.385 -12.321 12.031 1.00 98.12 468 GLN A N 1
ATOM 3510 C CA . GLN A 1 468 ? 1.019 -12.795 11.750 1.00 98.12 468 GLN A CA 1
ATOM 3511 C C . GLN A 1 468 ? 0.380 -12.123 10.526 1.00 98.12 468 GLN A C 1
ATOM 3513 O O . GLN A 1 468 ? -0.736 -12.473 10.147 1.00 98.12 468 GLN A O 1
ATOM 3518 N N . ALA A 1 469 ? 1.070 -11.168 9.904 1.00 98.31 469 ALA A N 1
ATOM 3519 C CA . ALA A 1 469 ? 0.639 -10.462 8.701 1.00 98.31 469 ALA A CA 1
ATOM 3520 C C . ALA A 1 469 ? 1.857 -10.207 7.792 1.00 98.31 469 ALA A C 1
ATOM 3522 O O . ALA A 1 469 ? 2.674 -11.101 7.589 1.00 98.31 469 ALA A O 1
ATOM 3523 N N . ASN A 1 470 ? 2.001 -9.001 7.243 1.00 98.62 470 ASN A N 1
ATOM 3524 C CA . ASN A 1 470 ? 3.054 -8.644 6.290 1.00 98.62 470 ASN A CA 1
ATOM 3525 C C . ASN A 1 470 ? 4.211 -7.819 6.890 1.00 98.62 470 ASN A C 1
ATOM 3527 O O . ASN A 1 470 ? 4.990 -7.230 6.138 1.00 98.62 470 ASN A O 1
ATOM 3531 N N . GLY A 1 471 ? 4.311 -7.733 8.217 1.00 98.06 471 GLY A N 1
ATOM 3532 C CA . GLY A 1 471 ? 5.340 -6.965 8.922 1.00 98.06 471 GLY A CA 1
ATOM 3533 C C . GLY A 1 471 ? 6.257 -7.849 9.766 1.00 98.06 471 GLY A C 1
ATOM 3534 O O . GLY A 1 471 ? 5.796 -8.799 10.394 1.00 98.06 471 GLY A O 1
ATOM 3535 N N . VAL A 1 472 ? 7.545 -7.508 9.805 1.00 98.62 472 VAL A N 1
ATOM 3536 C CA . VAL A 1 472 ? 8.555 -8.099 10.690 1.00 98.62 472 VAL A CA 1
ATOM 3537 C C . VAL A 1 472 ? 9.183 -6.979 11.512 1.00 98.62 472 VAL A C 1
ATOM 3539 O O . VAL A 1 472 ? 9.680 -6.001 10.953 1.00 98.62 472 VAL A O 1
ATOM 3542 N N . PHE A 1 473 ? 9.156 -7.132 12.831 1.00 98.25 473 PHE A N 1
ATOM 3543 C CA . PHE A 1 473 ? 9.789 -6.219 13.778 1.00 98.25 473 PHE A CA 1
ATOM 3544 C C . PHE A 1 473 ? 10.998 -6.917 14.378 1.00 98.25 473 PHE A C 1
ATOM 3546 O O . PHE A 1 473 ? 10.888 -8.070 14.801 1.00 98.25 473 PHE A O 1
ATOM 3553 N N . ALA A 1 474 ? 12.155 -6.261 14.346 1.00 98.12 474 ALA A N 1
ATOM 3554 C CA . ALA A 1 474 ? 13.399 -6.875 14.785 1.00 98.12 474 ALA A CA 1
ATOM 3555 C C . ALA A 1 474 ? 14.355 -5.870 15.424 1.00 98.12 474 ALA A C 1
ATOM 3557 O O . ALA A 1 474 ? 14.428 -4.728 14.984 1.00 98.12 474 ALA A O 1
ATOM 3558 N N . ILE A 1 475 ? 15.133 -6.299 16.415 1.00 97.94 475 ILE A N 1
ATOM 3559 C CA . ILE A 1 475 ? 16.207 -5.496 17.009 1.00 97.94 475 ILE A CA 1
ATOM 3560 C C . ILE A 1 475 ? 17.508 -5.752 16.254 1.00 97.94 475 ILE A C 1
ATOM 3562 O O . ILE A 1 475 ? 17.971 -6.890 16.144 1.00 97.94 475 ILE A O 1
ATOM 3566 N N . LEU A 1 476 ? 18.114 -4.674 15.755 1.00 96.75 476 LEU A N 1
ATOM 3567 C CA . LEU A 1 476 ? 19.426 -4.710 15.121 1.00 96.75 476 LEU A CA 1
ATOM 3568 C C . LEU A 1 476 ? 20.538 -4.269 16.085 1.00 96.75 476 LEU A C 1
ATOM 3570 O O . LEU A 1 476 ? 20.324 -3.379 16.910 1.00 96.75 476 LEU A O 1
ATOM 3574 N N . PRO A 1 477 ? 21.763 -4.813 15.945 1.00 94.81 477 PRO A N 1
ATOM 3575 C CA . PRO A 1 477 ? 22.929 -4.277 16.635 1.00 94.81 477 PRO A CA 1
ATOM 3576 C C . PRO A 1 477 ? 23.168 -2.792 16.300 1.00 94.81 477 PRO A C 1
ATOM 3578 O O . PRO A 1 477 ? 22.885 -2.361 15.173 1.00 94.81 477 PRO A O 1
ATOM 3581 N N . PRO A 1 478 ? 23.751 -2.002 17.222 1.00 93.00 478 PRO A N 1
ATOM 3582 C CA . PRO A 1 478 ? 24.067 -0.599 16.971 1.00 93.00 478 PRO A CA 1
ATOM 3583 C C . PRO A 1 478 ? 24.876 -0.397 15.681 1.00 93.00 478 PRO A C 1
ATOM 3585 O O . PRO A 1 478 ? 25.884 -1.059 15.457 1.00 93.00 478 PRO A O 1
ATOM 3588 N N . GLY A 1 479 ? 24.439 0.533 14.828 1.00 91.62 479 GLY A N 1
ATOM 3589 C CA . GLY A 1 479 ? 25.093 0.852 13.552 1.00 91.62 479 GLY A CA 1
ATOM 3590 C C . GLY A 1 479 ? 24.667 -0.016 12.359 1.00 91.62 479 GLY A C 1
ATOM 3591 O O . GLY A 1 479 ? 24.754 0.458 11.224 1.00 91.62 479 GLY A O 1
ATOM 3592 N N . ALA A 1 480 ? 24.124 -1.219 12.583 1.00 95.25 480 ALA A N 1
ATOM 3593 C CA . ALA A 1 480 ? 23.705 -2.114 11.501 1.00 95.25 480 ALA A CA 1
ATOM 3594 C C . ALA A 1 480 ? 22.553 -1.529 10.663 1.00 95.25 480 ALA A C 1
ATOM 3596 O O . ALA A 1 480 ? 22.564 -1.636 9.435 1.00 95.25 480 ALA A O 1
ATOM 3597 N N . ALA A 1 481 ? 21.592 -0.852 11.306 1.00 94.56 481 ALA A N 1
ATOM 3598 C CA . ALA A 1 481 ? 20.478 -0.196 10.618 1.00 94.56 481 ALA A CA 1
ATOM 3599 C C . ALA A 1 481 ? 20.970 0.820 9.571 1.00 94.56 481 ALA A C 1
ATOM 3601 O O . ALA A 1 481 ? 20.563 0.762 8.410 1.00 94.56 481 ALA A O 1
ATOM 3602 N N . GLY A 1 482 ? 21.913 1.689 9.952 1.00 92.50 482 GLY A N 1
ATOM 3603 C CA . GLY A 1 482 ? 22.471 2.710 9.065 1.00 92.50 482 GLY A CA 1
ATOM 3604 C C . GLY A 1 482 ? 23.257 2.136 7.882 1.00 92.50 482 GLY A C 1
ATOM 3605 O O . GLY A 1 482 ? 23.227 2.715 6.796 1.00 92.50 482 GLY A O 1
ATOM 3606 N N . GLU A 1 483 ? 23.931 0.995 8.056 1.00 92.94 483 GLU A N 1
ATOM 3607 C CA . GLU A 1 483 ? 24.616 0.306 6.954 1.00 92.94 483 GLU A CA 1
ATOM 3608 C C . GLU A 1 483 ? 23.609 -0.311 5.976 1.00 92.94 483 GLU A C 1
ATOM 3610 O O . GLU A 1 483 ? 23.679 -0.058 4.773 1.00 92.94 483 GLU A O 1
ATOM 3615 N N . LEU A 1 484 ? 22.615 -1.047 6.485 1.00 93.44 484 LEU A N 1
ATOM 3616 C CA . LEU A 1 484 ? 21.569 -1.654 5.657 1.00 93.44 484 LEU A CA 1
ATOM 3617 C C . LEU A 1 484 ? 20.763 -0.598 4.886 1.00 93.44 484 LEU A C 1
ATOM 3619 O O . LEU A 1 484 ? 20.421 -0.809 3.719 1.00 93.44 484 LEU A O 1
ATOM 3623 N N . GLN A 1 485 ? 20.517 0.567 5.494 1.00 93.19 485 GLN A N 1
ATOM 3624 C CA . GLN A 1 485 ? 19.767 1.674 4.889 1.00 93.19 485 GLN A CA 1
ATOM 3625 C C . GLN A 1 485 ? 20.440 2.325 3.668 1.00 93.19 485 GLN A C 1
ATOM 3627 O O . GLN A 1 485 ? 19.791 3.072 2.919 1.00 93.19 485 GLN A O 1
ATOM 3632 N N . ARG A 1 486 ? 21.729 2.037 3.431 1.00 87.06 486 ARG A N 1
ATOM 3633 C CA . ARG A 1 486 ? 22.437 2.446 2.206 1.00 87.06 486 ARG A CA 1
ATOM 3634 C C . ARG A 1 486 ? 21.930 1.702 0.976 1.00 87.06 486 ARG A C 1
ATOM 3636 O O . ARG A 1 486 ? 21.920 2.282 -0.107 1.00 87.06 486 ARG A O 1
ATOM 3643 N N . SER A 1 487 ? 21.477 0.464 1.162 1.00 83.44 487 SER A N 1
ATOM 3644 C CA . SER A 1 487 ? 21.059 -0.435 0.081 1.00 83.44 487 SER A CA 1
ATOM 3645 C C . SER A 1 487 ? 19.554 -0.708 0.080 1.00 83.44 487 SER A C 1
ATOM 3647 O O . SER A 1 487 ? 18.977 -0.901 -0.986 1.00 83.44 487 SER A O 1
ATOM 3649 N N . PHE A 1 488 ? 18.899 -0.670 1.243 1.00 90.56 488 PHE A N 1
ATOM 3650 C CA . PHE A 1 488 ? 17.476 -0.978 1.393 1.00 90.56 488 PHE A CA 1
ATOM 3651 C C . PHE A 1 488 ? 16.749 0.124 2.150 1.00 90.56 488 PHE A C 1
ATOM 3653 O O . PHE A 1 488 ? 17.250 0.652 3.133 1.00 90.56 488 PHE A O 1
ATOM 3660 N N . LYS A 1 489 ? 15.533 0.480 1.733 1.00 93.31 489 LYS A N 1
ATOM 3661 C CA . LYS A 1 489 ? 14.703 1.408 2.513 1.00 93.31 489 LYS A CA 1
ATOM 3662 C C . LYS A 1 489 ? 13.870 0.633 3.524 1.00 93.31 489 LYS A C 1
ATOM 3664 O O . LYS A 1 489 ? 13.139 -0.271 3.133 1.00 93.31 489 LYS A O 1
ATOM 3669 N N . PHE A 1 490 ? 13.978 1.021 4.790 1.00 96.25 490 PHE A N 1
ATOM 3670 C CA . PHE A 1 490 ? 13.118 0.621 5.902 1.00 96.25 490 PHE A CA 1
ATOM 3671 C C . PHE A 1 490 ? 13.195 1.663 7.023 1.00 96.25 490 PHE A C 1
ATOM 3673 O O . PHE A 1 490 ? 13.992 2.601 6.931 1.00 96.25 490 PHE A O 1
ATOM 3680 N N . TYR A 1 491 ? 12.370 1.511 8.057 1.00 94.44 491 TYR A N 1
ATOM 3681 C CA . TYR A 1 491 ? 12.270 2.472 9.155 1.00 94.44 491 TYR A CA 1
ATOM 3682 C C . TYR A 1 491 ? 12.690 1.863 10.489 1.00 94.44 491 TYR A C 1
ATOM 3684 O O . TYR A 1 491 ? 12.443 0.684 10.746 1.00 94.44 491 TYR A O 1
ATOM 3692 N N . GLU A 1 492 ? 13.296 2.690 11.335 1.00 93.50 492 GLU A N 1
ATOM 3693 C CA . GLU A 1 492 ? 13.429 2.409 12.763 1.00 93.50 492 GLU A CA 1
ATOM 3694 C C . GLU A 1 492 ? 12.070 2.653 13.424 1.00 93.50 492 GLU A C 1
ATOM 3696 O O . GLU A 1 492 ? 11.433 3.680 13.197 1.00 93.50 492 GLU A O 1
ATOM 3701 N N . TRP A 1 493 ? 11.598 1.664 14.174 1.00 92.88 493 TRP A N 1
ATOM 3702 C CA . TRP A 1 493 ? 10.349 1.729 14.924 1.00 92.88 493 TRP A CA 1
ATOM 3703 C C . TRP A 1 493 ? 10.585 2.279 16.330 1.00 92.88 493 TRP A C 1
ATOM 3705 O O . TRP A 1 4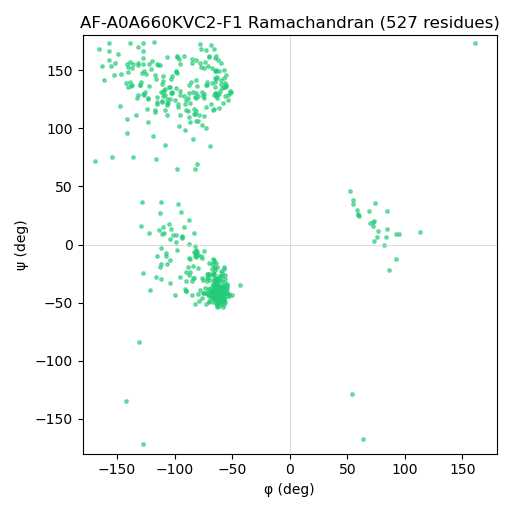93 ? 9.820 3.112 16.811 1.00 92.88 493 TRP A O 1
ATOM 3715 N N . ASN A 1 494 ? 11.683 1.859 16.963 1.00 91.62 494 ASN A N 1
ATOM 3716 C CA . ASN A 1 494 ? 12.107 2.357 18.262 1.00 91.62 494 ASN A CA 1
ATOM 3717 C C . ASN A 1 494 ? 13.634 2.502 18.312 1.00 91.62 494 ASN A C 1
ATOM 3719 O O . ASN A 1 494 ? 14.360 1.559 18.645 1.00 91.62 494 ASN A O 1
ATOM 3723 N N . GLU A 1 495 ? 14.099 3.724 18.039 1.00 87.69 495 GLU A N 1
ATOM 3724 C CA . GLU A 1 495 ? 15.519 4.103 18.031 1.00 87.69 495 GLU A CA 1
ATOM 3725 C C . GLU A 1 495 ? 16.223 3.796 19.364 1.00 87.69 495 GLU A C 1
ATOM 3727 O O . GLU A 1 495 ? 17.395 3.427 19.377 1.00 87.69 495 GLU A O 1
ATOM 3732 N N . ALA A 1 496 ? 15.518 3.892 20.501 1.00 90.31 496 ALA A N 1
ATOM 3733 C CA . ALA A 1 496 ? 16.112 3.634 21.815 1.00 90.31 496 ALA A CA 1
ATOM 3734 C C . ALA A 1 496 ? 16.503 2.160 22.006 1.00 90.31 496 ALA A C 1
ATOM 3736 O O . ALA A 1 496 ? 17.410 1.853 22.779 1.00 90.31 496 ALA A O 1
ATOM 3737 N N . THR A 1 497 ? 15.819 1.258 21.303 1.00 92.31 497 THR A N 1
ATOM 3738 C CA . THR A 1 497 ? 16.081 -0.189 21.332 1.00 92.31 497 THR A CA 1
ATOM 3739 C C . THR A 1 497 ? 16.822 -0.694 20.095 1.00 92.31 497 THR A C 1
ATOM 3741 O O . THR A 1 497 ? 17.318 -1.814 20.113 1.00 92.31 497 THR A O 1
ATOM 3744 N N . GLY A 1 498 ? 16.909 0.112 19.030 1.00 93.81 498 GLY A N 1
ATOM 3745 C CA . GLY A 1 498 ? 17.375 -0.338 17.715 1.00 93.81 498 GLY A CA 1
ATOM 3746 C C . GLY A 1 498 ? 16.366 -1.232 16.984 1.00 93.81 498 GLY A C 1
ATOM 3747 O O . GLY A 1 498 ? 16.746 -1.980 16.082 1.00 93.81 498 GLY A O 1
ATOM 3748 N N . GLU A 1 499 ? 15.091 -1.191 17.382 1.00 97.00 499 GLU A N 1
ATOM 3749 C CA . GLU A 1 499 ? 14.027 -1.953 16.737 1.00 97.00 499 GLU A CA 1
ATOM 3750 C C . GLU A 1 499 ? 13.656 -1.312 15.400 1.00 97.00 499 GLU A C 1
ATOM 3752 O O . GLU A 1 499 ? 13.385 -0.112 15.312 1.00 97.00 499 GLU A O 1
ATOM 3757 N N . VAL A 1 500 ? 13.618 -2.127 14.353 1.00 97.62 500 VAL A N 1
ATOM 3758 C CA . VAL A 1 500 ? 13.259 -1.750 12.988 1.00 97.62 500 VAL A CA 1
ATOM 3759 C C . VAL A 1 500 ? 11.980 -2.446 12.559 1.00 97.62 500 VAL A C 1
ATOM 3761 O O . VAL A 1 500 ? 11.645 -3.523 13.051 1.00 97.62 500 VAL A O 1
ATOM 3764 N N . ARG A 1 501 ? 11.284 -1.841 11.594 1.00 97.75 501 ARG A N 1
ATOM 3765 C CA . ARG A 1 501 ? 10.102 -2.416 10.952 1.00 97.75 501 ARG A CA 1
ATOM 3766 C C . ARG A 1 501 ? 10.373 -2.687 9.480 1.00 97.75 501 ARG A C 1
ATOM 3768 O O . ARG A 1 501 ? 10.643 -1.761 8.710 1.00 97.75 501 ARG A O 1
ATOM 3775 N N . TRP A 1 502 ? 10.206 -3.943 9.087 1.00 98.44 502 TRP A N 1
ATOM 3776 C CA . TRP A 1 502 ? 10.289 -4.405 7.707 1.00 98.44 502 TRP A CA 1
ATOM 3777 C C . TRP A 1 502 ? 8.915 -4.828 7.206 1.00 98.44 502 TRP A C 1
ATOM 3779 O O . TRP A 1 502 ? 8.272 -5.696 7.785 1.00 98.44 502 TRP A O 1
ATOM 3789 N N . MET A 1 503 ? 8.460 -4.211 6.122 1.00 98.38 503 MET A N 1
ATOM 3790 C CA . MET A 1 503 ? 7.145 -4.449 5.532 1.00 98.38 503 MET A CA 1
ATOM 3791 C C . MET A 1 503 ? 7.288 -5.135 4.178 1.00 98.38 503 MET A C 1
ATOM 3793 O O . MET A 1 503 ? 8.030 -4.652 3.326 1.00 98.38 503 MET A O 1
ATOM 3797 N N . CYS A 1 504 ? 6.532 -6.208 3.967 1.00 98.44 504 CYS A N 1
ATOM 3798 C CA . CYS A 1 504 ? 6.367 -6.851 2.667 1.00 98.44 504 CYS A CA 1
ATOM 3799 C C . CYS A 1 504 ? 5.059 -6.397 2.005 1.00 98.44 504 CYS A C 1
ATOM 3801 O O . CYS A 1 504 ? 4.065 -6.098 2.669 1.00 98.44 504 CYS A O 1
ATOM 3803 N N . SER A 1 505 ? 5.052 -6.358 0.681 1.00 98.00 505 SER A N 1
ATOM 3804 C CA . SER A 1 505 ? 3.925 -5.958 -0.164 1.00 98.00 505 SER A CA 1
ATOM 3805 C C . SER A 1 505 ? 3.465 -7.103 -1.061 1.00 98.00 505 SER A C 1
ATOM 3807 O O . SER A 1 505 ? 4.102 -8.154 -1.144 1.00 98.00 505 SER A O 1
ATOM 3809 N N . TRP A 1 506 ? 2.368 -6.878 -1.784 1.00 97.12 506 TRP A N 1
ATOM 3810 C CA . TRP A 1 506 ? 1.834 -7.841 -2.744 1.00 97.12 506 TRP A CA 1
ATOM 3811 C C . TRP A 1 506 ? 2.822 -8.223 -3.853 1.00 97.12 506 TRP A C 1
ATOM 3813 O O . TRP A 1 506 ? 2.728 -9.328 -4.377 1.00 97.12 506 TRP A O 1
ATOM 3823 N N . ASP A 1 507 ? 3.768 -7.345 -4.196 1.00 96.19 507 A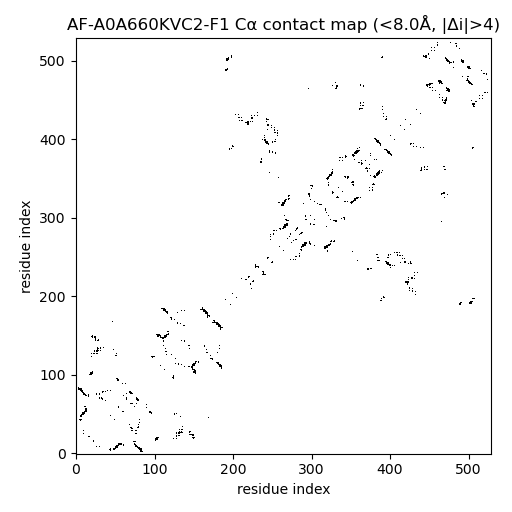SP A N 1
ATOM 3824 C CA . ASP A 1 507 ? 4.760 -7.544 -5.257 1.00 96.19 507 ASP A CA 1
ATOM 3825 C C . ASP A 1 507 ? 6.166 -7.878 -4.735 1.00 96.19 507 ASP A C 1
ATOM 3827 O O . ASP A 1 507 ? 7.107 -7.966 -5.528 1.00 96.19 507 ASP A O 1
ATOM 3831 N N . THR A 1 508 ? 6.324 -8.054 -3.418 1.00 97.31 508 THR A N 1
ATOM 3832 C CA . THR A 1 508 ? 7.582 -8.545 -2.843 1.00 97.31 508 THR A CA 1
ATOM 3833 C C . THR A 1 508 ? 7.829 -9.966 -3.339 1.00 97.31 508 THR A C 1
ATOM 3835 O O . THR A 1 508 ? 6.935 -10.813 -3.285 1.00 97.31 508 THR A O 1
ATOM 3838 N N . THR A 1 509 ? 9.035 -10.227 -3.839 1.00 95.94 509 THR A N 1
ATOM 3839 C CA . THR A 1 509 ? 9.423 -11.539 -4.369 1.00 95.94 509 THR A CA 1
ATOM 3840 C C . THR A 1 509 ? 10.369 -12.272 -3.424 1.00 95.94 509 THR A C 1
ATOM 3842 O O . THR A 1 509 ? 11.046 -11.660 -2.598 1.00 95.94 509 THR A O 1
ATOM 3845 N N . GLU A 1 510 ? 10.489 -13.590 -3.596 1.00 96.62 510 GLU A N 1
ATOM 3846 C CA . GLU A 1 510 ? 11.473 -14.393 -2.860 1.00 96.62 510 GLU A CA 1
ATOM 3847 C C . GLU A 1 510 ? 12.902 -13.866 -3.039 1.00 96.62 510 GLU A C 1
ATOM 3849 O O . GLU A 1 510 ? 13.657 -13.805 -2.076 1.00 96.62 510 GLU A O 1
ATOM 3854 N N . ALA A 1 511 ? 13.256 -13.420 -4.248 1.00 92.94 511 ALA A N 1
ATOM 3855 C CA . ALA A 1 511 ? 14.578 -12.872 -4.533 1.00 92.94 511 ALA A CA 1
ATOM 3856 C C . ALA A 1 511 ? 14.843 -11.554 -3.785 1.00 92.94 511 ALA A C 1
ATOM 3858 O O . ALA A 1 511 ? 15.975 -11.313 -3.366 1.00 92.94 511 ALA A O 1
ATOM 3859 N N . ASP A 1 512 ? 13.814 -10.718 -3.597 1.00 94.75 512 ASP A N 1
ATOM 3860 C CA . ASP A 1 512 ? 13.930 -9.489 -2.805 1.00 94.75 512 ASP A CA 1
ATOM 3861 C C . ASP A 1 512 ? 14.205 -9.825 -1.335 1.00 94.75 512 ASP A C 1
ATOM 3863 O O . ASP A 1 512 ? 15.098 -9.239 -0.718 1.00 94.75 512 ASP A O 1
ATOM 3867 N N . VAL A 1 513 ? 13.465 -10.800 -0.791 1.00 98.00 513 VAL A N 1
ATOM 3868 C CA . VAL A 1 513 ? 13.636 -11.285 0.585 1.00 98.00 513 VAL A CA 1
ATOM 3869 C C . VAL A 1 513 ? 15.021 -11.896 0.772 1.00 98.00 513 VAL A C 1
ATOM 3871 O O . VAL A 1 513 ? 15.734 -11.504 1.690 1.00 98.00 513 VAL A O 1
ATOM 3874 N N . ASP A 1 514 ? 15.442 -12.796 -0.114 1.00 95.69 514 ASP A N 1
ATOM 3875 C CA . ASP A 1 514 ? 16.731 -13.484 -0.012 1.00 95.69 514 ASP A CA 1
ATOM 3876 C C . ASP A 1 514 ? 17.910 -12.503 -0.091 1.00 95.69 514 ASP A C 1
ATOM 3878 O O . ASP A 1 514 ? 18.881 -12.626 0.660 1.00 95.69 514 ASP A O 1
ATOM 3882 N N . ALA A 1 515 ? 17.817 -11.494 -0.966 1.00 92.94 515 ALA A N 1
ATOM 3883 C CA . ALA A 1 515 ? 18.821 -10.440 -1.067 1.00 92.94 515 ALA A CA 1
ATOM 3884 C C . ALA A 1 515 ? 18.907 -9.608 0.221 1.00 92.94 515 ALA A C 1
ATOM 3886 O O . ALA A 1 515 ? 20.008 -9.271 0.666 1.00 92.94 515 ALA A O 1
ATOM 3887 N N . PHE A 1 516 ? 17.765 -9.293 0.835 1.00 96.75 516 PHE A N 1
ATOM 3888 C CA . PHE A 1 516 ? 17.731 -8.539 2.082 1.00 96.75 516 PHE A CA 1
ATOM 3889 C C . PHE A 1 516 ? 18.230 -9.361 3.275 1.00 96.75 516 PHE A C 1
ATOM 3891 O O . PHE A 1 516 ? 19.056 -8.873 4.042 1.00 96.75 516 PHE A O 1
ATOM 3898 N N . VAL A 1 517 ? 17.827 -10.630 3.384 1.00 98.00 517 VAL A N 1
ATOM 3899 C CA . VAL A 1 517 ? 18.321 -11.575 4.401 1.00 98.00 517 VAL A CA 1
ATOM 3900 C C . VAL A 1 517 ? 19.842 -11.714 4.324 1.00 98.00 517 VAL A C 1
ATOM 3902 O O . VAL A 1 517 ? 20.523 -11.627 5.347 1.00 98.00 517 VAL A O 1
ATOM 3905 N N . ALA A 1 518 ? 20.396 -11.880 3.117 1.00 96.31 518 ALA A N 1
ATOM 3906 C CA . ALA A 1 518 ? 21.841 -11.952 2.923 1.00 96.31 518 ALA A CA 1
ATOM 3907 C C . ALA A 1 518 ? 22.545 -10.674 3.405 1.00 96.31 518 ALA A C 1
ATOM 3909 O O . ALA A 1 518 ? 23.545 -10.760 4.115 1.00 96.31 518 ALA A O 1
ATOM 3910 N N . ALA A 1 519 ? 21.992 -9.499 3.087 1.00 95.31 519 ALA A N 1
ATOM 3911 C CA . ALA A 1 519 ? 22.537 -8.227 3.548 1.00 95.31 519 ALA A CA 1
ATOM 3912 C C . ALA A 1 519 ? 22.487 -8.091 5.078 1.00 95.31 519 ALA A C 1
ATOM 3914 O O . ALA A 1 519 ? 23.482 -7.690 5.679 1.00 95.31 519 ALA A O 1
ATOM 3915 N N . VAL A 1 520 ? 21.368 -8.460 5.716 1.00 97.06 520 VAL A N 1
ATOM 3916 C CA . VAL A 1 520 ? 21.231 -8.459 7.184 1.00 97.06 520 VAL A CA 1
ATOM 3917 C C . VAL A 1 520 ? 22.300 -9.343 7.815 1.00 97.06 520 VAL A C 1
ATOM 3919 O O . VAL A 1 520 ? 23.033 -8.877 8.685 1.00 97.06 520 VAL A O 1
ATOM 3922 N N . ARG A 1 521 ? 22.444 -10.586 7.344 1.00 96.69 521 ARG A N 1
ATOM 3923 C CA . ARG A 1 521 ? 23.459 -11.523 7.842 1.00 96.69 521 ARG A CA 1
ATOM 3924 C C . ARG A 1 521 ? 24.867 -10.938 7.741 1.00 96.69 521 ARG A C 1
ATOM 3926 O O . ARG A 1 521 ? 25.615 -10.979 8.716 1.00 96.69 521 ARG A O 1
ATOM 3933 N N . ASP A 1 522 ? 25.227 -10.406 6.577 1.00 95.75 522 ASP A N 1
ATOM 3934 C CA . ASP A 1 522 ? 26.584 -9.925 6.314 1.00 95.75 522 ASP A CA 1
ATOM 3935 C C . ASP A 1 522 ? 26.911 -8.680 7.164 1.00 95.75 522 ASP A C 1
ATOM 3937 O O . ASP A 1 522 ? 27.994 -8.595 7.747 1.00 95.75 522 ASP A O 1
ATOM 3941 N N . VAL A 1 523 ? 25.960 -7.748 7.312 1.00 95.62 523 VAL A N 1
ATOM 3942 C CA . VAL A 1 523 ? 26.123 -6.548 8.153 1.00 95.62 523 VAL A CA 1
ATOM 3943 C C . VAL A 1 523 ? 26.192 -6.905 9.639 1.00 95.62 523 VAL A C 1
ATOM 3945 O O . VAL A 1 523 ? 27.057 -6.394 10.355 1.00 95.62 523 VAL A O 1
ATOM 3948 N N . VAL A 1 524 ? 25.316 -7.792 10.119 1.00 94.62 524 VAL A N 1
ATOM 3949 C CA . VAL A 1 524 ? 25.321 -8.228 11.523 1.00 94.62 524 VAL A CA 1
ATOM 3950 C C . VAL A 1 524 ? 26.632 -8.942 11.854 1.00 94.62 524 VAL A C 1
ATOM 3952 O O . VAL A 1 524 ? 27.265 -8.610 12.855 1.00 94.62 524 VAL A O 1
ATOM 3955 N N . ALA A 1 525 ? 27.102 -9.849 10.991 1.00 92.56 525 ALA A N 1
ATOM 3956 C CA . ALA A 1 525 ? 28.372 -10.547 11.185 1.00 92.56 525 ALA A CA 1
ATOM 3957 C C . ALA A 1 525 ? 29.577 -9.589 11.235 1.00 92.56 525 ALA A C 1
ATOM 3959 O O . ALA A 1 525 ? 30.491 -9.800 12.032 1.00 92.56 525 ALA A O 1
ATOM 3960 N N . ALA A 1 526 ? 29.570 -8.527 10.422 1.00 90.44 526 ALA A N 1
ATOM 3961 C CA . ALA A 1 526 ? 30.623 -7.512 10.416 1.00 90.44 526 ALA A CA 1
ATOM 3962 C C . ALA A 1 526 ? 30.603 -6.596 11.653 1.00 90.44 526 ALA A C 1
ATOM 3964 O O . ALA A 1 526 ? 31.640 -6.056 12.015 1.00 90.44 526 ALA A O 1
ATOM 3965 N N . THR A 1 527 ? 29.447 -6.423 12.301 1.00 82.62 527 THR A N 1
ATOM 3966 C CA . THR A 1 527 ? 29.284 -5.539 13.474 1.00 82.62 527 THR A CA 1
ATOM 3967 C C . THR A 1 527 ? 29.678 -6.227 14.791 1.00 82.62 527 THR A C 1
ATOM 3969 O O . THR A 1 527 ? 29.915 -5.562 15.796 1.00 82.62 527 THR A O 1
ATOM 3972 N N . VAL A 1 528 ? 29.741 -7.564 14.804 1.00 71.50 528 VAL A N 1
ATOM 3973 C CA . VAL A 1 528 ? 30.134 -8.375 15.975 1.00 71.50 528 VAL A CA 1
ATOM 3974 C C . VAL A 1 528 ? 31.662 -8.575 16.067 1.00 71.50 528 VAL A C 1
ATOM 3976 O O . VAL A 1 528 ? 32.155 -9.016 17.107 1.00 71.50 528 VAL A O 1
ATOM 3979 N N . GLN A 1 529 ? 32.413 -8.243 15.009 1.00 53.59 529 GLN A N 1
ATOM 3980 C CA . GLN A 1 529 ? 33.887 -8.213 14.987 1.00 53.59 529 GLN A CA 1
ATOM 3981 C C . GLN A 1 529 ? 34.420 -6.858 15.449 1.00 53.59 529 GLN A C 1
ATOM 3983 O O . GLN A 1 529 ? 35.465 -6.864 16.142 1.00 53.59 529 GLN A O 1
#

Solvent-accessible surface area (backbone atoms only — not comparable to full-atom values): 27593 Å² total; per-residue (Å²): 128,76,95,62,56,46,30,26,42,32,40,33,34,69,79,52,55,63,33,46,24,60,40,25,34,51,46,10,47,21,40,37,52,31,60,75,74,43,91,74,55,69,76,27,71,78,54,74,42,57,45,32,27,36,27,82,46,72,69,57,44,55,58,49,62,70,38,88,70,47,31,65,61,88,44,36,35,14,36,64,67,40,33,72,89,71,50,51,77,71,60,68,73,46,45,71,33,75,64,88,51,45,79,43,47,55,67,79,92,36,58,25,32,43,36,36,43,74,92,60,83,66,55,50,22,54,49,36,25,49,40,21,48,38,37,40,53,40,46,74,74,70,47,71,56,88,65,30,41,36,23,38,37,87,61,72,89,75,60,74,48,65,77,48,74,35,53,37,84,60,83,63,90,56,63,63,67,44,70,49,31,36,32,24,48,47,76,75,91,68,59,29,50,45,26,77,74,53,68,61,35,68,66,28,53,50,32,36,56,67,61,67,62,86,86,74,55,54,65,49,72,23,71,42,32,49,52,30,20,53,50,33,30,74,58,53,70,37,52,49,58,44,65,24,56,38,65,66,54,17,48,32,47,46,51,47,53,68,45,57,86,62,26,21,35,36,29,33,52,66,31,54,73,72,67,74,42,84,53,41,38,43,72,78,40,57,38,46,79,48,63,37,91,38,101,63,42,59,81,48,57,76,59,53,52,77,59,70,53,64,80,93,40,87,92,46,69,35,72,30,31,40,43,48,51,34,32,20,87,61,16,24,67,76,52,53,66,56,46,24,50,40,21,56,47,27,47,77,71,74,21,42,25,35,35,42,16,58,38,34,41,28,36,23,43,61,70,72,49,57,68,26,54,73,32,52,76,22,53,39,33,32,34,21,45,42,28,33,46,60,24,32,86,53,23,20,22,30,37,37,65,40,71,88,39,50,74,50,49,70,54,41,29,55,74,71,72,31,58,47,59,68,23,43,52,36,23,23,28,53,38,42,42,68,41,88,57,48,41,44,55,24,21,41,40,8,26,51,46,19,46,52,42,46,68,63,35,54,90,74,35,53,66,77,46,66,67,48,22,27,30,38,37,32,37,44,63,90,67,38,60,67,57,50,51,76,78,33,47,58,42,73,73,36,76,94,68,37,26,29,38,38,25,34,20,50,82,58,45,71,67,59,40,52,54,49,36,52,49,51,50,55,44,50,60,62,69,78,108

InterPro domains:
  IPR001597 Aromatic amino acid beta-eliminating lyase/threonine aldolase [PF01212] (192-473)
  IPR015421 Pyridoxal phosphate-dependent transferase, major domain [G3DSA:3.40.640.10] (201-437)
  IPR015422 Pyridoxal phosphate-dependent transferase, small domain [G3DSA:3.90.1150.10] (193-516)
  IPR015424 Pyridoxal phosphate-dependent transferase [SSF53383] (189-524)
  IPR023476 Peptidyl-tRNA hydrolase II domain superfamily [SSF102462] (113-184)

pLDDT: mean 94.53, std 5.99, range [53.59, 98.94]

Radius of gyration: 30.12 Å; Cα contacts (8 Å, |Δi|>4): 1127; chains: 1; bounding box: 68×38×91 Å

Secondary structure (DSSP, 8-state):
--SS--EEEEEEETTS-SBHHHHHHHHHHHHHHHHHHSPPPHHHHHT-EEEEEEE-SHHHHHHHHTSTT-EEETTEEEEEEE-STT--HHHHTPEEP----BPPPS----SEEEEE-TT----HHHHHHHHHHHHHHHHHTT---TT-EEE--S-STT-TTEEEEEE--S-SSSPTT-EEEEEEE-PPP--SS-GGGSPPPHHHHHHHHHTTSS---STT-SHHHHHHHHHHHHHHS-S-EEEESSHHHHHHHHHHHH--TTEEEEEETT-HHHHTSTTHHHHHH-PEEEEE--TTS---HHHHHTT--STT-TTSPEEEEEEEESS-TTS----HHHHHHHHHHHHHTT-EEEEEETTHHHHHHHHT--GGGGTGGGT-SEEEE--GGGT-SS-EEEEE-STTTHHHHHHHHHHTT---TTTHHHHHHHHHHHSTTHHHHHHHHHHHHHHHHHHHHTTTSEE-S---SSEEEEEPPTTHHHHHTTTS--EEEETTTTEEEEE--TT--HHHHHHHHHHHHHHHHHH--

Foldseek 3Di:
DPPWAWEKEKEFEVPLAFALFVLLLQLQVQLQQLPVPDDADPRCVVPPHYFYWYDDDPVLVVVQCVDPSWGHDSGMTIHGIDTPVPDDPSRVPIGGDQDDHHAFAQDDDDQKEKAFELVDDFGSRVLSRLSNVLSNVCVVVVTDSNGYTYHHHPCPPPDPQFPDFRFACVNTPDDGRDTGITIGGDDPAQFQAALLVDAFDPLLVVLLVVLPDDDAAWQQNGPLSQLLLVLCCVQAVGSLKAKFFDLLLLVLLQVLLQDDLLAAEEAACQACCNPPSPCCCCPVNVHDYDYFHDLFRDDALVRVVVSCPPDPPPVHRHYAEYEGEAVGPNQHHDDLVRLLNVQVSCVVSNHAYEYSPLPLLQRCLLNVHGSNSNDVVSNHQWYWAHQSSLRHPGIIIIHGNNVVSSVCSSVSCVSSVGGGGSCSSRSSSSSSCSPDCSSNLFFNQLLVLQVLLCVLCVVQWPFSHPSRGNKTKTAADPPLVVVLCVRHDHDAPDPVRNITMGGGGSPDD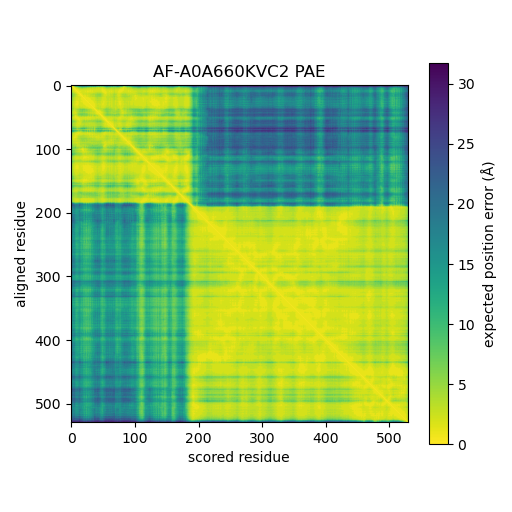PVSSVVSSVSSNVSSVVRVD

Organism: NCBI:txid166793

Mean predicted aligned error: 8.71 Å